Protein 3JUU (pdb70)

Radius of gyration: 25.7 Å; Cα contacts (8 Å, |Δi|>4): 1499; chains: 2; bounding box: 57×82×49 Å

Organism: Zobellia galactanivorans (strain DSM 12802 / CCUG 47099 / CIP 106680 / NCIMB 13871 / Dsij) (NCBI:txid63186)

Structure (mmCIF, N/CA/C/O backbone):
data_3JUU
#
_entry.id   3JUU
#
_cell.length_a   86.131
_cell.length_b   120.892
_cell.length_c   67.919
_cell.angle_alpha   90.00
_cell.angle_beta   101.50
_cell.angle_gamma   90.00
#
_symmetry.space_group_name_H-M   'C 1 2 1'
#
loop_
_entity.id
_entity.type
_entity.pdbx_description
1 polymer 'porphyranase B'
2 non-polymer '2-(N-MORPHOLINO)-ETHANESULFONIC ACID'
3 non-polymer 'SULFATE ION'
4 non-polymer GLYCEROL
5 water water
#
loop_
_atom_site.group_PDB
_atom_site.id
_atom_site.type_symbol
_atom_site.label_atom_id
_atom_site.label_alt_id
_atom_site.label_comp_id
_atom_site.label_asym_id
_atom_site.label_entity_id
_atom_site.label_seq_id
_atom_site.pdbx_PDB_ins_code
_atom_site.Cartn_x
_atom_site.Cartn_y
_atom_site.Cartn_z
_atom_site.occupancy
_atom_site.B_iso_or_equiv
_atom_site.auth_seq_id
_atom_site.auth_comp_id
_atom_site.auth_asym_id
_atom_site.auth_atom_id
_atom_site.pdbx_PDB_model_num
ATOM 1 N N . GLU A 1 10 ? 6.431 -5.977 1.950 1.00 36.27 23 GLU A N 1
ATOM 2 C CA . GLU A 1 10 ? 5.131 -6.296 2.601 1.00 35.17 23 GLU A CA 1
ATOM 3 C C . GLU A 1 10 ? 5.231 -7.298 3.779 1.00 32.55 23 GLU A C 1
ATOM 4 O O . GLU A 1 10 ? 4.219 -7.592 4.447 1.00 31.66 23 GLU A O 1
ATOM 10 N N . ALA A 1 11 ? 6.447 -7.804 4.065 1.00 27.55 24 ALA A N 1
ATOM 11 C CA . ALA A 1 11 ? 6.651 -8.687 5.247 1.00 23.25 24 ALA A CA 1
ATOM 12 C C . ALA A 1 11 ? 8.119 -8.510 5.695 1.00 18.76 24 ALA A C 1
ATOM 13 O O . ALA A 1 11 ? 8.901 -8.008 4.885 1.00 19.30 24 ALA A O 1
ATOM 15 N N . PRO A 1 12 ? 8.493 -8.949 6.936 1.00 18.50 25 PRO A N 1
ATOM 16 C CA . PRO A 1 12 ? 9.909 -8.902 7.297 1.00 15.44 25 PRO A CA 1
ATOM 17 C C . PRO A 1 12 ? 10.770 -9.741 6.407 1.00 14.85 25 PRO A C 1
ATOM 18 O O . PRO A 1 12 ? 10.281 -10.642 5.662 1.00 13.85 25 PRO A O 1
ATOM 22 N N . HIS A 1 13 ? 12.074 -9.468 6.416 1.00 12.88 26 HIS A N 1
ATOM 23 C CA A HIS A 1 13 ? 12.991 -10.274 5.613 0.50 12.49 26 HIS A CA 1
ATOM 24 C CA B HIS A 1 13 ? 13.015 -10.267 5.611 0.50 13.30 26 HIS A CA 1
ATOM 25 C C . HIS A 1 13 ? 13.281 -11.604 6.290 1.00 13.66 26 HIS A C 1
ATOM 26 O O . HIS A 1 13 ? 14.008 -11.654 7.309 1.00 12.80 26 HIS A O 1
ATOM 39 N N . PHE A 1 14 ? 12.699 -12.699 5.748 1.00 12.56 27 PHE A N 1
ATOM 40 C CA . PHE A 1 14 ? 13.027 -14.003 6.290 1.00 12.89 27 PHE A CA 1
ATOM 41 C C . PHE A 1 14 ? 13.321 -14.866 5.097 1.00 14.73 27 PHE A C 1
ATOM 42 O O . PHE A 1 14 ? 12.522 -14.826 4.124 1.00 15.96 27 PHE A O 1
ATOM 50 N N . LYS A 1 15 ? 14.395 -15.663 5.144 1.00 14.80 28 LYS A N 1
ATOM 51 C CA . LYS A 1 15 ? 14.687 -16.650 4.092 1.00 16.04 28 LYS A CA 1
ATOM 52 C C . LYS A 1 15 ? 13.618 -17.774 4.186 1.00 16.81 28 LYS A C 1
ATOM 53 O O . LYS A 1 15 ? 12.838 -17.830 5.151 1.00 15.27 28 LYS A O 1
ATOM 59 N N . PRO A 1 16 ? 13.579 -18.655 3.177 1.00 18.14 29 PRO A N 1
ATOM 60 C CA . PRO A 1 16 ? 12.543 -19.686 3.224 1.00 19.38 29 PRO A CA 1
ATOM 61 C C . PRO A 1 16 ? 12.770 -20.606 4.418 1.00 19.00 29 PRO A C 1
ATOM 62 O O . PRO A 1 16 ? 13.920 -21.006 4.705 1.00 18.93 29 PRO A O 1
ATOM 66 N N . GLY A 1 17 ? 11.706 -20.895 5.151 1.00 17.79 30 GLY A N 1
ATOM 67 C CA . GLY A 1 17 ? 11.895 -21.732 6.277 1.00 18.57 30 GLY A CA 1
ATOM 68 C C . GLY A 1 17 ? 12.343 -21.065 7.557 1.00 18.07 30 GLY A C 1
ATOM 69 O O . GLY A 1 17 ? 12.769 -21.784 8.454 1.00 20.97 30 GLY A O 1
ATOM 70 N N . GLU A 1 18 ? 12.329 -19.728 7.638 1.00 15.54 31 GLU A N 1
ATOM 71 C CA . GLU A 1 18 ? 12.798 -19.002 8.836 1.00 14.28 31 GLU A CA 1
ATOM 72 C C . GLU A 1 18 ? 11.800 -18.079 9.463 1.00 16.30 31 GLU A C 1
ATOM 73 O O . GLU A 1 18 ? 12.076 -17.518 10.538 1.00 16.21 31 GLU A O 1
ATOM 79 N N . ASP A 1 19 ? 10.644 -17.861 8.814 1.00 14.41 32 ASP A N 1
ATOM 80 C CA . ASP A 1 19 ? 9.626 -17.027 9.373 1.00 15.62 32 ASP A CA 1
ATOM 81 C C . ASP A 1 19 ? 9.034 -17.719 10.618 1.00 17.64 32 ASP A C 1
ATOM 82 O O . ASP A 1 19 ? 8.524 -18.827 10.498 1.00 18.97 32 ASP A O 1
ATOM 87 N N . PRO A 1 20 ? 9.126 -17.072 11.803 1.00 19.11 33 PRO A N 1
ATOM 88 C CA . PRO A 1 20 ? 8.753 -17.750 13.029 1.00 21.28 33 PRO A CA 1
ATOM 89 C C . PRO A 1 20 ? 7.282 -17.618 13.326 1.00 22.04 33 PRO A C 1
ATOM 90 O O . PRO A 1 20 ? 6.835 -18.145 14.357 1.00 22.48 33 PRO A O 1
ATOM 94 N N . ARG A 1 21 ? 6.513 -16.957 12.461 1.00 22.47 34 ARG A N 1
ATOM 95 C CA . ARG A 1 21 ? 5.113 -16.815 12.741 1.00 24.96 34 ARG A CA 1
ATOM 96 C C . ARG A 1 21 ? 4.428 -18.184 12.583 1.00 26.62 34 ARG A C 1
ATOM 97 O O . ARG A 1 21 ? 4.993 -19.097 11.942 1.00 25.43 34 ARG A O 1
ATOM 105 N N . GLN A 1 22 ? 3.255 -18.313 13.223 1.00 28.05 35 GLN A N 1
ATOM 106 C CA . GLN A 1 22 ? 2.371 -19.476 13.105 1.00 28.41 35 GLN A CA 1
ATOM 107 C C . GLN A 1 22 ? 1.417 -19.202 11.989 1.00 29.90 35 GLN A C 1
ATOM 108 O O . GLN A 1 22 ? 1.074 -18.021 11.710 1.00 28.94 35 GLN A O 1
ATOM 114 N N . PRO A 1 23 ? 0.976 -20.273 11.300 1.00 31.58 36 PRO A N 1
ATOM 115 C CA . PRO A 1 23 ? 0.193 -20.045 10.083 1.00 32.64 36 PRO A CA 1
ATOM 116 C C . PRO A 1 23 ? -1.062 -19.135 10.199 1.00 33.60 36 PRO A C 1
ATOM 117 O O . PRO A 1 23 ? -1.437 -18.510 9.180 1.00 35.39 36 PRO A O 1
ATOM 121 N N . HIS A 1 24 ? -1.702 -19.017 11.357 1.00 33.36 37 HIS A N 1
ATOM 122 C CA . HIS A 1 24 ? -2.872 -18.054 11.383 1.00 34.80 37 HIS A CA 1
ATOM 123 C C . HIS A 1 24 ? -2.543 -16.641 11.888 1.00 33.06 37 HIS A C 1
ATOM 124 O O . HIS A 1 24 ? -3.441 -15.892 12.376 1.00 33.05 37 HIS A O 1
ATOM 131 N N . GLN A 1 25 ? -1.259 -16.292 11.777 1.00 30.23 38 GLN A N 1
ATOM 132 C CA . GLN A 1 25 ? -0.777 -14.965 12.204 1.00 28.37 38 GLN A CA 1
ATOM 133 C C . GLN A 1 25 ? -0.256 -14.230 11.015 1.00 27.04 38 GLN A C 1
ATOM 134 O O . GLN A 1 25 ? 0.104 -14.838 9.991 1.00 24.91 38 GLN A O 1
ATOM 140 N N . GLU A 1 26 ? -0.197 -12.902 11.140 1.00 25.72 39 GLU A N 1
ATOM 141 C CA . GLU A 1 26 ? 0.449 -12.133 10.100 1.00 25.33 39 GLU A CA 1
ATOM 142 C C . GLU A 1 26 ? 1.289 -10.996 10.699 1.00 21.22 39 GLU A C 1
ATOM 143 O O . GLU A 1 26 ? 1.075 -10.609 11.817 1.00 18.92 39 GLU A O 1
ATOM 149 N N . TRP A 1 27 ? 2.256 -10.520 9.937 1.00 19.28 40 TRP A N 1
ATOM 150 C CA . TRP A 1 27 ? 3.107 -9.406 10.399 1.00 17.84 40 TRP A CA 1
ATOM 151 C C . TRP A 1 27 ? 2.503 -8.107 9.880 1.00 18.55 40 TRP A C 1
ATOM 152 O O . TRP A 1 27 ? 2.229 -8.020 8.684 1.00 18.36 40 TRP A O 1
ATOM 163 N N . LYS A 1 28 ? 2.338 -7.114 10.751 1.00 17.19 41 LYS A N 1
ATOM 164 C CA . LYS A 1 28 ? 1.761 -5.827 10.394 1.00 19.83 41 LYS A CA 1
ATOM 165 C C . LYS A 1 28 ? 2.776 -4.688 10.666 1.00 17.83 41 LYS A C 1
ATOM 166 O O . LYS A 1 28 ? 3.227 -4.525 11.819 1.00 17.43 41 LYS A O 1
ATOM 172 N N . LEU A 1 29 ? 3.059 -3.910 9.628 1.00 17.53 42 LEU A N 1
ATOM 173 C CA . LEU A 1 29 ? 3.987 -2.757 9.758 1.00 17.09 42 LEU A CA 1
ATOM 174 C C . LEU A 1 29 ? 3.552 -1.782 10.784 1.00 18.14 42 LEU A C 1
ATOM 175 O O . LEU A 1 29 ? 2.355 -1.375 10.829 1.00 18.69 42 LEU A O 1
ATOM 180 N N . ILE A 1 30 ? 4.474 -1.434 11.689 1.00 16.18 43 ILE A N 1
ATOM 181 C CA . ILE A 1 30 ? 4.221 -0.368 12.654 1.00 16.33 43 ILE A CA 1
ATOM 182 C C . ILE A 1 30 ? 4.725 0.927 11.942 1.00 16.48 43 ILE A C 1
ATOM 183 O O . ILE A 1 30 ? 5.942 1.207 11.873 1.00 14.86 43 ILE A O 1
ATOM 188 N N . GLU A 1 31 ? 3.780 1.697 11.414 1.00 16.28 44 GLU A N 1
ATOM 189 C CA . GLU A 1 31 ? 4.105 2.812 10.515 1.00 17.27 44 GLU A CA 1
ATOM 190 C C . GLU A 1 31 ? 4.965 3.849 11.210 1.00 14.70 44 GLU A C 1
ATOM 191 O O . GLU A 1 31 ? 5.947 4.317 10.645 1.00 16.03 44 GLU A O 1
ATOM 197 N N . ASN A 1 32 ? 4.629 4.217 12.428 1.00 15.20 45 ASN A N 1
ATOM 198 C CA . ASN A 1 32 ? 5.387 5.284 13.088 1.00 17.16 45 ASN A CA 1
ATOM 199 C C . ASN A 1 32 ? 6.796 4.907 13.638 1.00 16.66 45 ASN A C 1
ATOM 200 O O . ASN A 1 32 ? 7.484 5.717 14.289 1.00 17.90 45 ASN A O 1
ATOM 205 N N . MET A 1 33 ? 7.188 3.631 13.413 1.00 17.27 46 MET A N 1
ATOM 206 C CA . MET A 1 33 ? 8.553 3.150 13.750 1.00 14.51 46 MET A CA 1
ATOM 207 C C . MET A 1 33 ? 9.222 2.532 12.546 1.00 13.38 46 MET A C 1
ATOM 208 O O . MET A 1 33 ? 10.206 1.756 12.682 1.00 13.18 46 MET A O 1
ATOM 213 N N . SER A 1 34 ? 8.751 2.888 11.350 1.00 11.96 47 SER A N 1
ATOM 214 C CA . SER A 1 34 ? 9.291 2.322 10.152 1.00 12.54 47 SER A CA 1
ATOM 215 C C . SER A 1 34 ? 9.555 3.447 9.128 1.00 13.92 47 SER A C 1
ATOM 216 O O . SER A 1 34 ? 8.829 4.416 9.114 1.00 14.77 47 SER A O 1
ATOM 219 N N . ASP A 1 35 ? 10.574 3.301 8.315 1.00 12.38 48 ASP A N 1
ATOM 220 C CA . ASP A 1 35 ? 10.928 4.361 7.336 1.00 15.24 48 ASP A CA 1
ATOM 221 C C . ASP A 1 35 ? 11.802 3.756 6.267 1.00 14.52 48 ASP A C 1
ATOM 222 O O . ASP A 1 35 ? 12.765 3.003 6.557 1.00 15.38 48 ASP A O 1
ATOM 227 N N . GLU A 1 36 ? 11.454 4.050 4.999 1.00 13.9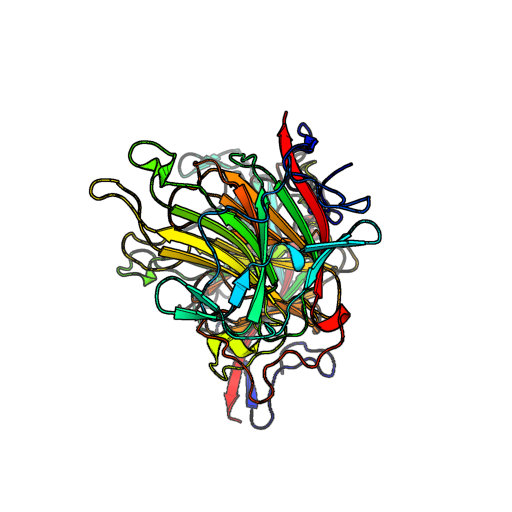1 49 GLU A N 1
ATOM 228 C CA . GLU A 1 36 ? 12.272 3.648 3.846 1.00 13.17 49 GLU A CA 1
ATOM 229 C C . GLU A 1 36 ? 13.281 4.765 3.538 1.00 14.45 49 GLU A C 1
ATOM 230 O O . GLU A 1 36 ? 14.213 4.531 2.778 1.00 14.73 49 GLU A O 1
ATOM 236 N N . PHE A 1 37 ? 13.111 5.921 4.175 1.00 14.63 50 PHE A N 1
ATOM 237 C CA . PHE A 1 37 ? 14.107 7.045 4.044 1.00 16.33 50 PHE A CA 1
ATOM 238 C C . PHE A 1 37 ? 14.196 7.577 2.615 1.00 17.46 50 PHE A C 1
ATOM 239 O O . PHE A 1 37 ? 15.300 7.931 2.145 1.00 14.77 50 PHE A O 1
ATOM 247 N N . GLU A 1 38 ? 13.012 7.693 1.991 1.00 18.61 51 GLU A N 1
ATOM 248 C CA . GLU A 1 38 ? 12.906 8.269 0.634 1.00 22.34 51 GLU A CA 1
ATOM 249 C C . GLU A 1 38 ? 12.873 9.772 0.837 1.00 22.72 51 GLU A C 1
ATOM 250 O O . GLU A 1 38 ? 12.500 10.239 1.907 1.00 24.29 51 GLU A O 1
ATOM 256 N N . GLY A 1 39 ? 13.241 10.538 -0.170 1.00 23.78 52 GLY A N 1
ATOM 257 C CA . GLY A 1 39 ? 13.161 11.987 -0.003 1.00 24.09 52 GLY A CA 1
ATOM 258 C C . GLY A 1 39 ? 14.515 12.623 0.287 1.00 24.25 52 GLY A C 1
ATOM 259 O O . GLY A 1 39 ? 15.586 11.972 0.136 1.00 22.61 52 GLY A O 1
ATOM 260 N N . LYS A 1 40 ? 14.463 13.897 0.665 1.00 22.91 53 LYS A N 1
ATOM 261 C CA . LYS A 1 40 ? 15.694 14.687 0.818 1.00 23.90 53 LYS A CA 1
ATOM 262 C C . LYS A 1 40 ? 16.041 14.979 2.243 1.00 22.66 53 LYS A C 1
ATOM 263 O O . LYS A 1 40 ? 17.186 15.331 2.523 1.00 24.04 53 LYS A O 1
ATOM 269 N N . LYS A 1 41 ? 15.086 14.901 3.154 1.00 21.31 54 LYS A N 1
ATOM 270 C CA . LYS A 1 41 ? 15.321 15.298 4.565 1.00 20.92 54 LYS A CA 1
ATOM 271 C C . LYS A 1 41 ? 14.649 14.281 5.514 1.00 19.18 54 LYS A C 1
ATOM 272 O O . LYS A 1 41 ? 13.503 13.890 5.307 1.00 17.38 54 LYS A O 1
ATOM 278 N N . ILE A 1 42 ? 15.373 13.864 6.546 1.00 17.35 55 ILE A N 1
ATOM 279 C CA . ILE A 1 42 ? 14.805 12.906 7.488 1.00 16.63 55 ILE A CA 1
ATOM 280 C C . ILE A 1 42 ? 13.550 13.489 8.118 1.00 16.79 55 ILE A C 1
ATOM 281 O O . ILE A 1 42 ? 13.468 14.685 8.416 1.00 16.90 55 ILE A O 1
ATOM 286 N N . ASP A 1 43 ? 12.567 12.630 8.355 1.00 17.01 56 ASP A N 1
ATOM 287 C CA . ASP A 1 43 ? 11.307 13.048 8.951 1.00 17.30 56 ASP A CA 1
ATOM 288 C C . ASP A 1 43 ? 11.482 13.227 10.442 1.00 18.15 56 ASP A C 1
ATOM 289 O O . ASP A 1 43 ? 11.593 12.241 11.189 1.00 17.01 56 ASP A O 1
ATOM 294 N N . GLU A 1 44 ? 11.524 14.491 10.894 1.00 15.82 57 GLU A N 1
ATOM 295 C CA . GLU A 1 44 ? 11.748 14.765 12.293 1.00 17.00 57 GLU A CA 1
ATOM 296 C C . GLU A 1 44 ? 10.501 14.722 13.133 1.00 17.16 57 GLU A C 1
ATOM 297 O O . GLU A 1 44 ? 10.583 14.940 14.324 1.00 18.23 57 GLU A O 1
ATOM 303 N N . LYS A 1 45 ? 9.345 14.414 12.527 1.00 17.36 58 LYS A N 1
ATOM 304 C CA . LYS A 1 45 ? 8.201 14.093 13.387 1.00 19.72 58 LYS A CA 1
ATOM 305 C C . LYS A 1 45 ? 8.309 12.598 13.807 1.00 18.45 58 LYS A C 1
ATOM 306 O O . LYS A 1 45 ? 7.716 12.206 14.770 1.00 18.81 58 LYS A O 1
ATOM 312 N N . LYS A 1 46 ? 9.060 11.800 13.048 1.00 17.63 59 LYS A N 1
ATOM 313 C CA . LYS A 1 46 ? 9.175 10.354 13.355 1.00 15.65 59 LYS A CA 1
ATOM 314 C C . LYS A 1 46 ? 10.456 10.102 14.147 1.00 15.26 59 LYS A C 1
ATOM 315 O O . LYS A 1 46 ? 10.508 9.232 15.065 1.00 14.95 59 LYS A O 1
ATOM 321 N N . TRP A 1 47 ? 11.500 10.857 13.800 1.00 13.13 60 TRP A N 1
ATOM 322 C CA . TRP A 1 47 ? 12.845 10.623 14.315 1.00 13.86 60 TRP A CA 1
ATOM 323 C C . TRP A 1 47 ? 13.380 11.843 15.022 1.00 14.29 60 TRP A C 1
ATOM 324 O O . TRP A 1 47 ? 13.114 12.998 14.552 1.00 14.90 60 TRP A O 1
ATOM 335 N N . GLN A 1 48 ? 14.166 11.607 16.075 1.00 12.15 61 GLN A N 1
ATOM 336 C CA . GLN A 1 48 ? 14.831 12.692 16.857 1.00 12.45 61 GLN A CA 1
ATOM 337 C C . GLN A 1 48 ? 16.288 12.593 16.506 1.00 13.23 61 GLN A C 1
ATOM 338 O O . GLN A 1 48 ? 16.934 11.553 16.715 1.00 10.83 61 GLN A O 1
ATOM 344 N N . ILE A 1 49 ? 16.844 13.694 16.000 1.00 13.37 62 ILE A N 1
ATOM 345 C CA . ILE A 1 49 ? 18.294 13.717 15.697 1.00 12.70 62 ILE A CA 1
ATOM 346 C C . ILE A 1 49 ? 19.049 14.821 16.478 1.00 14.48 62 ILE A C 1
ATOM 347 O O . ILE A 1 49 ? 20.274 14.913 16.336 1.00 14.80 62 ILE A O 1
ATOM 352 N N . SER A 1 50 ? 18.319 15.642 17.253 1.00 14.59 63 SER A N 1
ATOM 353 C CA . SER A 1 50 ? 18.923 16.704 18.106 1.00 15.24 63 SER A CA 1
ATOM 354 C C . SER A 1 50 ? 17.947 16.878 19.222 1.00 15.10 63 SER A C 1
ATOM 355 O O . SER A 1 50 ? 16.746 16.534 19.051 1.00 14.79 63 SER A O 1
ATOM 358 N N . GLY A 1 51 ? 18.385 17.466 20.329 1.00 15.23 64 GLY A N 1
ATOM 359 C CA . GLY A 1 51 ? 17.538 17.722 21.506 1.00 15.62 64 GLY A CA 1
ATOM 360 C C . GLY A 1 51 ? 17.406 16.506 22.406 1.00 16.10 64 GLY A C 1
ATOM 361 O O . GLY A 1 51 ? 16.750 16.569 23.457 1.00 16.92 64 GLY A O 1
ATOM 362 N N . GLN A 1 52 ? 17.934 15.350 21.961 1.00 14.10 65 GLN A N 1
ATOM 363 C CA . GLN A 1 52 ? 17.916 14.135 22.809 1.00 15.23 65 GLN A CA 1
ATOM 364 C C . GLN A 1 52 ? 18.750 14.237 24.107 1.00 15.44 65 GLN A C 1
ATOM 365 O O . GLN A 1 52 ? 19.686 15.057 24.190 1.00 16.71 65 GLN A O 1
ATOM 371 N N . GLY A 1 53 ? 18.458 13.371 25.089 1.00 14.97 66 GLY A N 1
ATOM 372 C CA . GLY A 1 53 ? 19.201 13.348 26.403 1.00 15.68 66 GLY A CA 1
ATOM 373 C C . GLY A 1 53 ? 20.704 13.048 26.176 1.00 16.65 66 GLY A C 1
ATOM 374 O O . GLY A 1 53 ? 21.548 13.654 26.812 1.00 18.94 66 GLY A O 1
ATOM 375 N N . TRP A 1 54 ? 21.041 12.121 25.291 1.00 14.26 67 TRP A N 1
ATOM 376 C CA . TRP A 1 54 ? 22.441 11.699 25.173 1.00 13.57 67 TRP A CA 1
ATOM 377 C C . TRP A 1 54 ? 23.152 12.506 24.077 1.00 12.39 67 TRP A C 1
ATOM 378 O O . TRP A 1 54 ? 22.825 12.390 22.899 1.00 12.54 67 TRP A O 1
ATOM 389 N N . ILE A 1 55 ? 24.104 13.348 24.472 1.00 12.71 68 ILE A N 1
ATOM 390 C CA . ILE A 1 55 ? 24.788 14.170 23.462 1.00 12.48 68 ILE A CA 1
ATOM 391 C C . ILE A 1 55 ? 25.936 13.439 22.750 1.00 13.47 68 ILE A C 1
ATOM 392 O O . ILE A 1 55 ? 26.444 13.951 21.750 1.00 11.57 68 ILE A O 1
ATOM 397 N N . GLY A 1 56 ? 26.326 12.258 23.243 1.00 10.59 69 GLY A N 1
ATOM 398 C CA . GLY A 1 56 ? 27.496 11.557 22.745 1.00 11.42 69 GLY A CA 1
ATOM 399 C C . GLY A 1 56 ? 28.464 11.180 23.815 1.00 11.11 69 GLY A C 1
ATOM 400 O O . GLY A 1 56 ? 28.590 11.899 24.854 1.00 10.64 69 GLY A O 1
ATOM 401 N N . ARG A 1 57 ? 29.124 10.039 23.645 1.00 10.45 70 ARG A N 1
ATOM 402 C CA . ARG A 1 57 ? 30.176 9.675 24.583 1.00 11.72 70 ARG A CA 1
ATOM 403 C C . ARG A 1 57 ? 31.437 10.407 24.134 1.00 11.08 70 ARG A C 1
ATOM 404 O O . ARG A 1 57 ? 31.867 10.250 22.976 1.00 10.48 70 ARG A O 1
ATOM 412 N N . ALA A 1 58 ? 32.088 11.135 25.048 1.00 10.68 71 ALA A N 1
ATOM 413 C CA . ALA A 1 58 ? 33.277 11.857 24.541 1.00 10.57 71 ALA A CA 1
ATOM 414 C C . ALA A 1 58 ? 34.325 10.831 24.038 1.00 9.51 71 ALA A C 1
ATOM 415 O O . ALA A 1 58 ? 34.541 9.789 24.634 1.00 9.93 71 ALA A O 1
ATOM 417 N N . PRO A 1 59 ? 35.030 11.128 22.951 1.00 9.73 72 PRO A N 1
ATOM 418 C CA . PRO A 1 59 ? 35.130 12.435 22.284 1.00 9.61 72 PRO A CA 1
ATOM 419 C C . PRO A 1 59 ? 34.240 12.565 21.021 1.00 10.82 72 PRO A C 1
ATOM 420 O O . PRO A 1 59 ? 34.497 13.470 20.215 1.00 9.41 72 PRO A O 1
ATOM 424 N N . GLY A 1 60 ? 33.224 11.701 20.850 1.00 9.81 73 GLY A N 1
ATOM 425 C CA . GLY A 1 60 ? 32.349 11.760 19.638 1.00 9.71 73 GLY A CA 1
ATOM 426 C C . GLY A 1 60 ? 30.988 12.458 19.947 1.00 11.38 73 GLY A C 1
ATOM 427 O O . GLY A 1 60 ? 30.165 11.930 20.766 1.00 11.37 73 GLY A O 1
ATOM 428 N N . LEU A 1 61 ? 30.753 13.612 19.312 1.00 10.69 74 LEU A N 1
ATOM 429 C CA . LEU A 1 61 ? 29.586 14.411 19.617 1.00 10.52 74 LEU A CA 1
ATOM 430 C C . LEU A 1 61 ? 28.579 14.121 18.511 1.00 11.36 74 LEU A C 1
ATOM 431 O O . LEU A 1 61 ? 28.902 14.211 17.295 1.00 10.36 74 LEU A O 1
ATOM 436 N N . PHE A 1 62 ? 27.306 13.833 18.896 1.00 8.63 75 PHE A N 1
ATOM 437 C CA . PHE A 1 62 ? 26.291 13.576 17.872 1.00 10.20 75 PHE A CA 1
ATOM 438 C C . PHE A 1 62 ? 25.836 14.883 17.202 1.00 10.20 75 PHE A C 1
ATOM 439 O O . PHE A 1 62 ? 25.386 15.803 17.916 1.00 12.26 75 PHE A O 1
ATOM 447 N N . LEU A 1 63 ? 26.051 14.982 15.878 1.00 9.82 76 LEU A N 1
ATOM 448 C CA . LEU A 1 63 ? 25.641 16.197 15.164 1.00 11.40 76 LEU A CA 1
ATOM 449 C C . LEU A 1 63 ? 24.413 15.932 14.347 1.00 10.72 76 LEU A C 1
ATOM 450 O O . LEU A 1 63 ? 24.406 15.008 13.553 1.00 10.78 76 LEU A O 1
ATOM 455 N N . ALA A 1 64 ? 23.437 16.826 14.418 1.00 11.17 77 ALA A N 1
ATOM 456 C CA . ALA A 1 64 ? 22.284 16.724 13.515 1.00 12.42 77 ALA A CA 1
ATOM 457 C C . ALA A 1 64 ? 22.728 16.857 12.055 1.00 13.15 77 ALA A C 1
ATOM 458 O O . ALA A 1 64 ? 22.163 16.197 11.149 1.00 13.14 77 ALA A O 1
ATOM 460 N N . GLU A 1 65 ? 23.770 17.697 11.812 1.00 12.33 78 GLU A N 1
ATOM 461 C CA . GLU A 1 65 ? 24.277 17.924 10.435 1.00 15.21 78 GLU A CA 1
ATOM 462 C C . GLU A 1 65 ? 24.899 16.680 9.833 1.00 14.47 78 GLU A C 1
ATOM 463 O O . GLU A 1 65 ? 25.165 16.635 8.626 1.00 12.89 78 GLU A O 1
ATOM 469 N N . ASN A 1 66 ? 25.291 15.711 10.671 1.00 12.57 79 ASN A N 1
ATOM 470 C CA . ASN A 1 66 ? 25.833 14.454 10.111 1.00 11.08 79 ASN A CA 1
ATOM 471 C C . ASN A 1 66 ? 24.811 13.402 9.711 1.00 10.97 79 ASN A C 1
ATOM 472 O O . ASN A 1 66 ? 25.222 12.300 9.241 1.00 12.08 79 ASN A O 1
ATOM 477 N N . ILE A 1 67 ? 23.530 13.748 9.824 1.00 11.60 80 ILE A N 1
ATOM 478 C CA . ILE A 1 67 ? 22.406 12.911 9.364 1.00 12.84 80 ILE A CA 1
ATOM 479 C C . ILE A 1 67 ? 21.983 13.432 7.947 1.00 13.66 80 ILE A C 1
ATOM 480 O O . ILE A 1 67 ? 21.750 14.657 7.774 1.00 15.04 80 ILE A O 1
ATOM 485 N N . SER A 1 68 ? 21.927 12.574 6.947 1.00 11.67 81 SER A N 1
ATOM 486 C CA . SER A 1 68 ? 21.413 12.991 5.625 1.00 13.53 81 SER A CA 1
ATOM 487 C C . SER A 1 68 ? 20.611 11.817 5.051 1.00 14.67 81 SER A C 1
ATOM 488 O O . SER A 1 68 ? 20.763 10.631 5.517 1.00 12.42 81 SER A O 1
ATOM 491 N N . LEU A 1 69 ? 19.812 12.128 4.017 1.00 13.59 82 LEU A N 1
ATOM 492 C CA . LEU A 1 69 ? 19.148 11.097 3.213 1.00 14.63 82 LEU A CA 1
ATOM 493 C C . LEU A 1 69 ? 19.652 11.190 1.805 1.00 16.31 82 LEU A C 1
ATOM 494 O O . LEU A 1 69 ? 19.915 12.300 1.319 1.00 14.89 82 LEU A O 1
ATOM 499 N N . ASN A 1 70 ? 19.830 10.048 1.159 1.00 14.25 83 ASN A N 1
ATOM 500 C CA . ASN A 1 70 ? 20.100 10.069 -0.250 1.00 15.45 83 ASN A CA 1
ATOM 501 C C . ASN A 1 70 ? 19.676 8.734 -0.819 1.00 16.55 83 ASN A C 1
ATOM 502 O O . ASN A 1 70 ? 19.884 7.710 -0.184 1.00 15.35 83 ASN A O 1
ATOM 507 N N . ASN A 1 71 ? 19.082 8.746 -2.006 1.00 16.57 84 ASN A N 1
ATOM 508 C CA . ASN A 1 71 ? 18.725 7.505 -2.697 1.00 18.12 84 ASN A CA 1
ATOM 509 C C . ASN A 1 71 ? 17.950 6.467 -1.870 1.00 17.84 84 ASN A C 1
ATOM 510 O O . ASN A 1 71 ? 18.204 5.269 -1.998 1.00 18.85 84 ASN A O 1
ATOM 515 N N . GLY A 1 72 ? 16.971 6.940 -1.118 1.00 16.46 85 GLY A N 1
ATOM 516 C CA . GLY A 1 72 ? 16.135 6.031 -0.298 1.00 16.39 85 GLY A CA 1
ATOM 517 C C . GLY A 1 72 ? 16.972 5.363 0.824 1.00 15.25 85 GLY A C 1
ATOM 518 O O . GLY A 1 72 ? 16.750 4.210 1.149 1.00 15.55 85 GLY A O 1
ATOM 519 N N . SER A 1 73 ? 17.944 6.078 1.368 1.00 13.61 86 SER A N 1
ATOM 520 C CA . SER A 1 73 ? 18.697 5.528 2.515 1.00 12.86 86 SER A CA 1
ATOM 521 C C . SER A 1 73 ? 18.989 6.639 3.522 1.00 13.34 86 SER A C 1
ATOM 522 O O . SER A 1 73 ? 19.072 7.880 3.167 1.00 12.61 86 SER A O 1
ATOM 525 N N . LEU A 1 74 ? 19.155 6.229 4.777 1.00 11.30 87 LEU A N 1
ATOM 526 C CA . LEU A 1 74 ? 19.625 7.116 5.837 1.00 11.20 87 LEU A CA 1
ATOM 527 C C . LEU A 1 74 ? 21.148 7.033 5.897 1.00 10.94 87 LEU A C 1
ATOM 528 O O . LEU A 1 74 ? 21.683 5.901 5.828 1.00 12.76 87 LEU A O 1
ATOM 533 N N . GLN A 1 75 ? 21.851 8.173 6.035 1.00 10.18 88 GLN A N 1
ATOM 534 C CA . GLN A 1 75 ? 23.309 8.204 6.028 1.00 11.30 88 GLN A CA 1
ATOM 535 C C . GLN A 1 75 ? 23.684 8.890 7.324 1.00 11.87 88 GLN A C 1
ATOM 536 O O . GLN A 1 75 ? 23.170 9.994 7.625 1.00 12.56 88 GLN A O 1
ATOM 542 N N . ILE A 1 76 ? 24.511 8.204 8.152 1.00 10.57 89 ILE A N 1
ATOM 543 C CA . ILE A 1 76 ? 25.069 8.842 9.364 1.00 10.67 89 ILE A CA 1
ATOM 544 C C . ILE A 1 76 ? 26.576 8.873 9.137 1.00 11.23 89 ILE A C 1
ATOM 545 O O . ILE A 1 76 ? 27.240 7.834 9.045 1.00 10.37 89 ILE A O 1
ATOM 550 N N . THR A 1 77 ? 27.114 10.090 9.020 1.00 11.45 90 THR A N 1
ATOM 551 C CA . THR A 1 77 ? 28.482 10.223 8.536 1.00 11.19 90 THR A CA 1
ATOM 552 C C . THR A 1 77 ? 29.391 10.678 9.692 1.00 10.58 90 THR A C 1
ATOM 553 O O . THR A 1 77 ? 29.069 11.647 10.385 1.00 14.41 90 THR A O 1
ATOM 557 N N . THR A 1 78 ? 30.537 10.045 9.852 1.00 10.51 91 THR A N 1
ATOM 558 C CA . THR A 1 78 ? 31.510 10.477 10.848 1.00 10.82 91 THR A CA 1
ATOM 559 C C . THR A 1 78 ? 32.386 11.609 10.326 1.00 10.12 91 THR A C 1
ATOM 560 O O . THR A 1 78 ? 32.790 11.595 9.137 1.00 11.35 91 THR A O 1
ATOM 564 N N . THR A 1 79 ? 32.724 12.529 11.223 1.00 9.31 92 THR A N 1
ATOM 565 C CA . THR A 1 79 ? 33.554 13.715 10.836 1.00 10.11 92 THR A CA 1
ATOM 566 C C . THR A 1 79 ? 34.576 14.050 11.895 1.00 10.58 92 THR A C 1
ATOM 567 O O . THR A 1 79 ? 34.520 13.548 13.062 1.00 7.40 92 THR A O 1
ATOM 571 N N . MET A 1 80 ? 35.577 14.824 11.477 1.00 9.85 93 MET A N 1
ATOM 572 C CA . MET A 1 80 ? 36.452 15.472 12.446 1.00 9.76 93 MET A CA 1
ATOM 573 C C . MET A 1 80 ? 35.749 16.826 12.739 1.00 11.45 93 MET A C 1
ATOM 574 O O . MET A 1 80 ? 35.305 17.514 11.824 1.00 12.22 93 MET A O 1
ATOM 579 N N . LEU A 1 81 ? 35.566 17.198 14.000 1.00 8.80 94 LEU A N 1
ATOM 580 C CA . LEU A 1 81 ? 34.984 18.530 14.234 1.00 10.21 94 LEU A CA 1
ATOM 581 C C . LEU A 1 81 ? 36.109 19.558 13.831 1.00 10.71 94 LEU A C 1
ATOM 582 O O . LEU A 1 81 ? 37.282 19.316 14.010 1.00 11.60 94 LEU A O 1
ATOM 587 N N . PRO A 1 82 ? 35.701 20.707 13.350 1.00 13.07 95 PRO A N 1
ATOM 588 C CA . PRO A 1 82 ? 36.689 21.650 12.840 1.00 14.48 95 PRO A CA 1
ATOM 589 C C . PRO A 1 82 ? 37.456 22.302 13.994 1.00 14.09 95 PRO A C 1
ATOM 590 O O . PRO A 1 82 ? 38.634 22.684 13.828 1.00 14.72 95 PRO A O 1
ATOM 594 N N . GLU A 1 83 ? 36.858 22.323 15.175 1.00 13.72 96 GLU A N 1
ATOM 595 C CA . GLU A 1 83 ? 37.583 22.687 16.392 1.00 15.15 96 GLU A CA 1
ATOM 596 C C . GLU A 1 83 ? 36.958 21.881 17.549 1.00 15.27 96 GLU A C 1
ATOM 597 O O . GLU A 1 83 ? 35.813 21.500 17.469 1.00 14.44 96 GLU A O 1
ATOM 603 N N . PRO A 1 84 ? 37.703 21.665 18.618 1.00 15.35 97 PRO A N 1
ATOM 604 C CA . PRO A 1 84 ? 37.099 20.915 19.738 1.00 15.97 97 PRO A CA 1
ATOM 605 C C . PRO A 1 84 ? 35.910 21.631 20.389 1.00 17.74 97 PRO A C 1
ATOM 606 O O . PRO A 1 84 ? 35.826 22.892 20.389 1.00 15.86 97 PRO A O 1
ATOM 610 N N . ILE A 1 85 ? 35.001 20.843 20.968 1.00 14.82 98 ILE A N 1
ATOM 611 C CA . ILE A 1 85 ? 33.817 21.364 21.624 1.00 15.50 98 ILE A CA 1
ATOM 612 C C . ILE A 1 85 ? 33.847 20.778 23.031 1.00 15.79 98 ILE A C 1
ATOM 613 O O . ILE A 1 85 ? 34.016 19.569 23.205 1.00 13.62 98 ILE A O 1
ATOM 618 N N . VAL A 1 86 ? 33.749 21.635 24.052 1.00 15.08 99 VAL A N 1
ATOM 619 C CA . VAL A 1 86 ? 33.743 21.141 25.409 1.00 15.00 99 VAL A CA 1
ATOM 620 C C . VAL A 1 86 ? 32.316 21.127 25.940 1.00 14.77 99 VAL A C 1
ATOM 621 O O . VAL A 1 86 ? 31.645 22.158 25.909 1.00 13.84 99 VAL A O 1
ATOM 625 N N . LYS A 1 87 ? 31.836 19.961 26.357 1.00 14.34 100 LYS A N 1
ATOM 626 C CA . LYS A 1 87 ? 30.509 19.850 26.923 1.00 14.45 100 LYS A CA 1
ATOM 627 C C . LYS A 1 87 ? 30.596 18.937 28.172 1.00 15.32 100 LYS A C 1
ATOM 628 O O . LYS A 1 87 ? 31.257 17.884 28.110 1.00 14.48 100 LYS A O 1
ATOM 634 N N . ASN A 1 88 ? 29.947 19.319 29.302 1.00 13.94 101 ASN A N 1
ATOM 635 C CA . ASN A 1 88 ? 30.010 18.538 30.524 1.00 16.60 101 ASN A CA 1
ATOM 636 C C . ASN A 1 88 ? 31.434 18.267 30.968 1.00 15.96 101 ASN A C 1
ATOM 637 O O . ASN A 1 88 ? 31.780 17.197 31.448 1.00 17.73 101 ASN A O 1
ATOM 642 N N . ASN A 1 89 ? 32.272 19.280 30.825 1.00 15.15 102 ASN A N 1
ATOM 643 C CA . ASN A 1 89 ? 33.691 19.216 31.181 1.00 17.20 102 ASN A CA 1
ATOM 644 C C . ASN A 1 89 ? 34.491 18.183 30.465 1.00 15.97 102 ASN A C 1
ATOM 645 O O . ASN A 1 89 ? 35.583 17.830 30.937 1.00 16.44 102 ASN A O 1
ATOM 650 N N . LYS A 1 90 ? 33.987 17.728 29.327 1.00 14.46 103 LYS A N 1
ATOM 651 C CA . LYS A 1 90 ? 34.812 16.811 28.504 1.00 14.82 103 LYS A CA 1
ATOM 652 C C . LYS A 1 90 ? 35.042 17.392 27.083 1.00 13.54 103 LYS A C 1
ATOM 653 O O . LYS A 1 90 ? 34.172 18.087 26.513 1.00 12.36 103 LYS A O 1
ATOM 659 N N . THR A 1 91 ? 36.201 17.062 26.506 1.00 13.49 104 THR A N 1
ATOM 660 C CA . THR A 1 91 ? 36.511 17.545 25.155 1.00 11.63 104 THR A CA 1
ATOM 661 C C . THR A 1 91 ? 36.007 16.520 24.090 1.00 11.82 104 THR A C 1
ATOM 662 O O . THR A 1 91 ? 36.345 15.319 24.153 1.00 12.89 104 THR A O 1
ATOM 666 N N . TYR A 1 92 ? 35.262 17.033 23.135 1.00 10.31 105 TYR A N 1
ATOM 667 C CA . TYR A 1 92 ? 34.827 16.305 21.923 1.00 9.95 105 TYR A CA 1
ATOM 668 C C . TYR A 1 92 ? 35.658 16.777 20.719 1.00 10.25 105 TYR A C 1
ATOM 669 O O . TYR A 1 92 ? 35.847 18.021 20.524 1.00 12.50 105 TYR A O 1
ATOM 678 N N . THR A 1 93 ? 36.131 15.821 19.916 1.00 9.11 106 THR A N 1
ATOM 679 C CA . THR A 1 93 ? 36.955 16.163 18.767 1.00 10.68 106 THR A CA 1
ATOM 680 C C . THR A 1 93 ? 36.376 15.619 17.506 1.00 11.26 106 THR A C 1
ATOM 681 O O . THR A 1 93 ? 36.801 16.004 16.422 1.00 10.27 106 THR A O 1
ATOM 685 N N . HIS A 1 94 ? 35.398 14.699 17.631 1.00 9.43 107 HIS A N 1
ATOM 686 C CA . HIS A 1 94 ? 34.838 14.022 16.423 1.00 10.00 107 HIS A CA 1
ATOM 687 C C . HIS A 1 94 ? 33.323 14.173 16.391 1.00 9.68 107 HIS A C 1
ATOM 688 O O . HIS A 1 94 ? 32.664 14.326 17.472 1.00 11.28 107 HIS A O 1
ATOM 695 N N . GLY A 1 95 ? 32.752 14.121 15.173 1.00 9.28 108 GLY A N 1
ATOM 696 C CA . GLY A 1 95 ? 31.278 14.149 15.043 1.00 7.28 108 GLY A CA 1
ATOM 697 C C . GLY A 1 95 ? 30.740 12.781 14.692 1.00 9.84 108 GLY A C 1
ATOM 698 O O . GLY A 1 95 ? 31.257 12.159 13.776 1.00 9.76 108 GLY A O 1
ATOM 699 N N . GLY A 1 96 ? 29.711 12.312 15.420 1.00 8.90 109 GLY A N 1
ATOM 700 C CA . GLY A 1 96 ? 28.947 11.093 15.001 1.00 9.68 109 GLY A CA 1
ATOM 701 C C . GLY A 1 96 ? 27.530 11.538 14.812 1.00 8.92 109 GLY A C 1
ATOM 702 O O . GLY A 1 96 ? 27.275 12.689 14.376 1.00 8.93 109 GLY A O 1
ATOM 703 N N . GLY A 1 97 ? 26.555 10.637 15.057 1.00 9.30 110 GLY A N 1
ATOM 704 C CA . GLY A 1 97 ? 25.187 11.036 14.843 1.00 10.01 110 GLY A CA 1
ATOM 705 C C . GLY A 1 97 ? 24.277 10.092 15.602 1.00 10.82 110 GLY A C 1
ATOM 706 O O . GLY A 1 97 ? 24.660 8.940 15.956 1.00 9.85 110 GLY A O 1
ATOM 707 N N . TYR A 1 98 ? 23.062 10.592 15.829 1.00 11.13 111 TYR A N 1
ATOM 708 C CA . TYR A 1 98 ? 22.091 9.880 16.695 1.00 10.59 111 TYR A CA 1
ATOM 709 C C . TYR A 1 98 ? 20.774 10.020 16.009 1.00 11.07 111 TYR A C 1
ATOM 710 O O . TYR A 1 98 ? 20.409 11.154 15.538 1.00 11.77 111 TYR A O 1
ATOM 719 N N . VAL A 1 99 ? 20.076 8.895 15.862 1.00 10.92 112 VAL A N 1
ATOM 720 C CA . VAL A 1 99 ? 18.714 8.967 15.340 1.00 10.79 112 VAL A CA 1
ATOM 721 C C . VAL A 1 99 ? 17.874 8.067 16.268 1.00 11.59 112 VAL A C 1
ATOM 722 O O . VAL A 1 99 ? 18.179 6.864 16.350 1.00 11.07 112 VAL A O 1
ATOM 726 N N . GLY A 1 100 ? 16.888 8.626 16.975 1.00 9.77 113 GLY A N 1
ATOM 727 C CA . GLY A 1 100 ? 16.030 7.859 17.857 1.00 11.25 113 GLY A CA 1
ATOM 728 C C . GLY A 1 100 ? 14.553 7.980 17.476 1.00 11.66 113 GLY A C 1
ATOM 729 O O . GLY A 1 100 ? 14.078 9.064 17.034 1.00 11.75 113 GLY A O 1
ATOM 730 N N . SER A 1 101 ? 13.822 6.862 17.577 1.00 11.04 114 SER A N 1
ATOM 731 C CA . SER A 1 101 ? 12.343 6.932 17.263 1.00 10.99 114 SER A CA 1
ATOM 732 C C . SER A 1 101 ? 11.619 7.728 18.319 1.00 12.30 114 SER A C 1
ATOM 733 O O . SER A 1 101 ? 11.829 7.528 19.525 1.00 11.72 114 SER A O 1
ATOM 736 N N . ARG A 1 102 ? 10.779 8.680 17.906 1.00 12.30 115 ARG A N 1
ATOM 737 C CA . ARG A 1 102 ? 10.036 9.418 18.929 1.00 13.62 115 ARG A CA 1
ATOM 738 C C . ARG A 1 102 ? 8.838 8.553 19.417 1.00 13.57 115 ARG A C 1
ATOM 739 O O . ARG A 1 102 ? 8.326 8.814 20.500 1.00 15.58 115 ARG A O 1
ATOM 747 N N . ASN A 1 103 ? 8.439 7.550 18.649 1.00 13.23 116 ASN A N 1
ATOM 748 C CA . ASN A 1 103 ? 7.381 6.592 19.076 1.00 13.04 116 ASN A CA 1
ATOM 749 C C . ASN A 1 103 ? 7.984 5.230 19.503 1.00 12.35 116 ASN A C 1
ATOM 750 O O . ASN A 1 103 ? 9.020 4.830 18.975 1.00 13.39 116 ASN A O 1
ATOM 755 N N . GLY A 1 104 ? 7.381 4.612 20.525 1.00 13.28 117 GLY A N 1
ATOM 756 C CA . GLY A 1 104 ? 7.910 3.319 21.056 1.00 13.72 117 GLY A CA 1
ATOM 757 C C . GLY A 1 104 ? 6.867 2.213 20.915 1.00 14.38 117 GLY A C 1
ATOM 758 O O . GLY A 1 104 ? 5.691 2.460 20.507 1.00 13.75 117 GLY A O 1
ATOM 759 N N . MET A 1 105 ? 7.300 1.000 21.240 1.00 14.23 118 MET A N 1
ATOM 760 C CA . MET A 1 105 ? 6.400 -0.153 21.243 1.00 14.65 118 MET A CA 1
ATOM 761 C C . MET A 1 105 ? 6.933 -1.177 22.290 1.00 14.35 118 MET A C 1
ATOM 762 O O . MET A 1 105 ? 8.095 -1.157 22.711 1.00 12.65 118 MET A O 1
ATOM 767 N N . THR A 1 106 ? 6.040 -2.079 22.707 1.00 13.92 119 THR A N 1
ATOM 768 C CA . THR A 1 106 ? 6.453 -3.270 23.499 1.00 13.90 119 THR A CA 1
ATOM 769 C C . THR A 1 106 ? 6.223 -4.506 22.642 1.00 13.66 119 THR A C 1
ATOM 770 O O . THR A 1 106 ? 5.104 -4.728 22.158 1.00 11.03 119 THR A O 1
ATOM 774 N N . TYR A 1 107 ? 7.282 -5.311 22.468 1.00 12.99 120 TYR A N 1
ATOM 775 C CA . TYR A 1 107 ? 7.306 -6.530 21.624 1.00 12.50 120 TYR A CA 1
ATOM 776 C C . TYR A 1 107 ? 7.249 -6.221 20.149 1.00 12.78 120 TYR A C 1
ATOM 777 O O 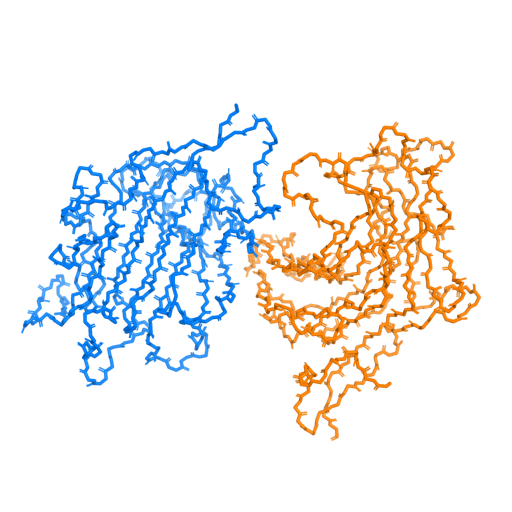. TYR A 1 107 ? 6.948 -5.086 19.761 1.00 16.08 120 TYR A O 1
ATOM 786 N N . GLY A 1 108 ? 7.546 -7.215 19.334 1.00 11.43 121 GLY A N 1
ATOM 787 C CA . GLY A 1 108 ? 7.432 -7.100 17.917 1.00 11.99 121 GLY A CA 1
ATOM 788 C C . GLY A 1 108 ? 8.711 -7.512 17.184 1.00 11.84 121 GLY A C 1
ATOM 789 O O . GLY A 1 108 ? 9.621 -8.076 17.805 1.00 12.45 121 GLY A O 1
ATOM 790 N N . TYR A 1 109 ? 8.777 -7.295 15.862 1.00 11.40 122 TYR A N 1
ATOM 791 C CA . TYR A 1 109 ? 9.932 -7.697 15.078 1.00 10.32 122 TYR A CA 1
ATOM 792 C C . TYR A 1 109 ? 10.557 -6.382 14.527 1.00 11.42 122 TYR A C 1
ATOM 793 O O . TYR A 1 109 ? 9.836 -5.564 13.914 1.00 11.82 122 TYR A O 1
ATOM 802 N N . TYR A 1 110 ? 11.878 -6.217 14.654 1.00 10.43 123 TYR A N 1
ATOM 803 C CA . TYR A 1 110 ? 12.498 -4.933 14.298 1.00 10.00 123 TYR A CA 1
ATOM 804 C C . TYR A 1 110 ? 13.677 -5.250 13.500 1.00 10.71 123 TYR A C 1
ATOM 805 O O . TYR A 1 110 ? 14.567 -6.012 13.972 1.00 10.49 123 TYR A O 1
ATOM 814 N N . GLU A 1 111 ? 13.760 -4.666 12.291 1.00 10.73 124 GLU A N 1
ATOM 815 C CA . GLU A 1 111 ? 14.859 -5.028 11.414 1.00 9.23 124 GLU A CA 1
ATOM 816 C C . GLU A 1 111 ? 15.369 -3.795 10.654 1.00 9.52 124 GLU A C 1
ATOM 817 O O . GLU A 1 111 ? 14.607 -2.868 10.423 1.00 10.22 124 GLU A O 1
ATOM 823 N N . CYS A 1 112 ? 16.652 -3.782 10.258 1.00 10.31 125 CYS A N 1
ATOM 824 C CA . CYS A 1 112 ? 17.138 -2.750 9.352 1.00 10.21 125 CYS A CA 1
ATOM 825 C C . CYS A 1 112 ? 18.111 -3.390 8.366 1.00 9.98 125 CYS A C 1
ATOM 826 O O . CYS A 1 112 ? 18.614 -4.510 8.579 1.00 10.64 125 CYS A O 1
ATOM 829 N N . GLU A 1 113 ? 18.400 -2.700 7.249 1.00 9.12 126 GLU A N 1
ATOM 830 C CA . GLU A 1 113 ? 19.406 -3.130 6.353 1.00 8.59 126 GLU A CA 1
ATOM 831 C C . GLU A 1 113 ? 20.518 -2.088 6.433 1.00 9.86 126 GLU A C 1
ATOM 832 O O . GLU A 1 113 ? 20.281 -0.929 6.058 1.00 10.25 126 GLU A O 1
ATOM 838 N N . MET A 1 114 ? 21.704 -2.503 6.882 1.00 8.59 127 MET A N 1
ATOM 839 C CA . MET A 1 114 ? 22.731 -1.514 7.230 1.00 9.19 127 MET A CA 1
ATOM 840 C C . MET A 1 114 ? 24.072 -1.958 6.660 1.00 8.86 127 MET A C 1
ATOM 841 O O . MET A 1 114 ? 24.427 -3.174 6.695 1.00 11.41 127 MET A O 1
ATOM 846 N N . LYS A 1 115 ? 24.840 -0.978 6.203 1.00 8.12 128 LYS A N 1
ATOM 847 C CA . LYS A 1 115 ? 26.253 -1.207 5.931 1.00 9.28 128 LYS A CA 1
ATOM 848 C C . LYS A 1 115 ? 27.041 -0.324 6.883 1.00 9.01 128 LYS A C 1
ATOM 849 O O . LYS A 1 115 ? 26.753 0.902 7.015 1.00 9.67 128 LYS A O 1
ATOM 855 N N . ALA A 1 116 ? 28.004 -0.907 7.572 1.00 10.63 129 ALA A N 1
ATOM 856 C CA . ALA A 1 116 ? 28.705 -0.138 8.579 1.00 9.05 129 ALA A CA 1
ATOM 857 C C . ALA A 1 116 ? 29.687 0.852 7.927 1.00 9.66 129 ALA A C 1
ATOM 858 O O . ALA A 1 116 ? 30.127 0.654 6.741 1.00 7.94 129 ALA A O 1
ATOM 860 N N . ASN A 1 117 ? 30.023 1.899 8.687 1.00 8.70 130 ASN A N 1
ATOM 861 C CA . ASN A 1 117 ? 31.173 2.750 8.288 1.00 9.90 130 ASN A CA 1
ATOM 862 C C . ASN A 1 117 ? 32.456 1.996 8.505 1.00 10.14 130 ASN A C 1
ATOM 863 O O . ASN A 1 117 ? 32.511 1.115 9.329 1.00 9.05 130 ASN A O 1
ATOM 868 N N . LYS A 1 118 ? 33.506 2.375 7.780 1.00 9.73 131 LYS A N 1
ATOM 869 C CA . LYS A 1 118 ? 34.835 1.761 7.855 1.00 10.51 131 LYS A CA 1
ATOM 870 C C . LYS A 1 118 ? 35.819 2.563 8.765 1.00 13.17 131 LYS A C 1
ATOM 871 O O . LYS A 1 118 ? 37.029 2.697 8.472 1.00 17.55 131 LYS A O 1
ATOM 877 N N . THR A 1 119 ? 35.313 3.098 9.864 1.00 10.14 132 THR A N 1
ATOM 878 C CA . THR A 1 119 ? 36.115 3.913 10.800 1.00 8.87 132 THR A CA 1
ATOM 879 C C . THR A 1 119 ? 36.118 3.296 12.210 1.00 9.54 132 THR A C 1
ATOM 880 O O . THR A 1 119 ? 35.459 2.269 12.482 1.00 9.62 132 THR A O 1
ATOM 884 N N . PHE A 1 120 ? 36.902 3.888 13.081 1.00 8.95 133 PHE A N 1
ATOM 885 C CA . PHE A 1 120 ? 36.931 3.388 14.479 1.00 9.13 133 PHE A CA 1
ATOM 886 C C . PHE A 1 120 ? 35.644 3.648 15.274 1.00 7.98 133 PHE A C 1
ATOM 887 O O . PHE A 1 120 ? 35.527 3.121 16.430 1.00 8.27 133 PHE A O 1
ATOM 895 N N . MET A 1 121 ? 34.715 4.453 14.722 1.00 7.67 134 MET A N 1
ATOM 896 C CA . MET A 1 121 ? 33.421 4.782 15.357 1.00 7.60 134 MET A CA 1
ATOM 897 C C . MET A 1 121 ? 32.375 3.717 14.998 1.00 8.00 134 MET A C 1
ATOM 898 O O . MET A 1 121 ? 32.578 2.934 14.126 1.00 8.31 134 MET A O 1
ATOM 903 N N . SER A 1 122 ? 31.347 3.625 15.828 1.00 8.15 135 SER A N 1
ATOM 904 C CA . SER A 1 122 ? 30.402 2.526 15.746 1.00 8.45 135 SER A CA 1
ATOM 905 C C . SER A 1 122 ? 29.402 2.640 14.593 1.00 7.94 135 SER A C 1
ATOM 906 O O . SER A 1 122 ? 29.236 3.733 13.935 1.00 8.53 135 SER A O 1
ATOM 909 N N . SER A 1 123 ? 28.735 1.516 14.317 1.00 6.86 136 SER A N 1
ATOM 910 C CA . SER A 1 123 ? 27.513 1.504 13.500 1.00 7.09 136 SER A CA 1
ATOM 911 C C . SER A 1 123 ? 26.513 0.582 14.204 1.00 8.88 136 SER A C 1
ATOM 912 O O . SER A 1 123 ? 26.877 -0.560 14.442 1.00 7.31 136 SER A O 1
ATOM 915 N N . THR A 1 124 ? 25.354 1.108 14.645 1.00 8.77 137 THR A N 1
ATOM 916 C CA . THR A 1 124 ? 24.548 0.365 15.600 1.00 9.09 137 THR A CA 1
ATOM 917 C C . THR A 1 124 ? 23.079 0.421 15.260 1.00 8.68 137 THR A C 1
ATOM 918 O O . THR A 1 124 ? 22.587 1.371 14.550 1.00 9.52 137 THR A O 1
ATOM 922 N N . PHE A 1 125 ? 22.354 -0.542 15.809 1.00 8.07 138 PHE A N 1
ATOM 923 C CA . PHE A 1 125 ? 20.899 -0.570 15.640 1.00 8.06 138 PHE A CA 1
ATOM 924 C C . PHE A 1 125 ? 20.378 -1.276 16.910 1.00 8.75 138 PHE A C 1
ATOM 925 O O . PHE A 1 125 ? 20.856 -2.413 17.195 1.00 9.59 138 PHE A O 1
ATOM 933 N N . TRP A 1 126 ? 19.509 -0.606 17.676 1.00 7.61 139 TRP A N 1
ATOM 934 C CA . TRP A 1 126 ? 19.173 -1.085 19.042 1.00 9.01 139 TRP A CA 1
ATOM 935 C C . TRP A 1 126 ? 17.882 -0.479 19.559 1.00 8.89 139 TRP A C 1
ATOM 936 O O . TRP A 1 126 ? 17.315 0.442 18.895 1.00 8.85 139 TRP A O 1
ATOM 947 N N . LEU A 1 127 ? 17.444 -0.976 20.726 1.00 9.28 140 LEU A N 1
ATOM 948 C CA . LEU A 1 127 ? 16.194 -0.523 21.364 1.00 9.28 140 LEU A CA 1
ATOM 949 C C . LEU A 1 127 ? 16.559 -0.216 22.778 1.00 8.15 140 LEU A C 1
ATOM 950 O O . LEU A 1 127 ? 17.375 -0.947 23.378 1.00 8.13 140 LEU A O 1
ATOM 955 N N . ILE A 1 128 ? 15.949 0.805 23.374 1.00 7.26 141 ILE A N 1
ATOM 956 C CA . ILE A 1 128 ? 16.138 1.019 24.812 1.00 8.72 141 ILE A CA 1
ATOM 957 C C . ILE A 1 128 ? 14.821 1.588 25.339 1.00 8.25 141 ILE A C 1
ATOM 958 O O . ILE A 1 128 ? 14.104 2.255 24.618 1.00 10.06 141 ILE A O 1
ATOM 963 N N . ASN A 1 129 ? 14.531 1.378 26.621 1.00 9.76 142 ASN A N 1
ATOM 964 C CA . ASN A 1 129 ? 13.402 2.042 27.225 1.00 11.37 142 ASN A CA 1
ATOM 965 C C . ASN A 1 129 ? 13.864 3.441 27.677 1.00 13.28 142 ASN A C 1
ATOM 966 O O . ASN A 1 129 ? 15.053 3.813 27.518 1.00 13.59 142 ASN A O 1
ATOM 971 N N . GLU A 1 130 ? 12.954 4.184 28.261 1.00 13.51 143 GLU A N 1
ATOM 972 C CA . GLU A 1 130 ? 13.286 5.568 28.691 1.00 14.43 143 GLU A CA 1
ATOM 973 C C . GLU A 1 130 ? 12.812 5.697 30.152 1.00 13.83 143 GLU A C 1
ATOM 974 O O . GLU A 1 130 ? 11.729 6.190 30.430 1.00 14.89 143 GLU A O 1
ATOM 980 N N . GLY A 1 131 ? 13.633 5.201 31.041 1.00 15.37 144 GLY A N 1
ATOM 981 C CA . GLY A 1 131 ? 13.182 4.834 32.390 1.00 15.74 144 GLY A CA 1
ATOM 982 C C . GLY A 1 131 ? 12.720 6.077 33.159 1.00 16.84 144 GLY A C 1
ATOM 983 O O . GLY A 1 131 ? 11.815 6.017 33.997 1.00 15.10 144 GLY A O 1
ATOM 984 N N . LYS A 1 132 ? 13.312 7.243 32.904 1.00 17.08 145 LYS A N 1
ATOM 985 C CA . LYS A 1 132 ? 12.895 8.347 33.799 1.00 17.33 145 LYS A CA 1
ATOM 986 C C . LYS A 1 132 ? 11.439 8.781 33.520 1.00 17.59 145 LYS A C 1
ATOM 987 O O . LYS A 1 132 ? 10.840 9.435 34.388 1.00 15.42 145 LYS A O 1
ATOM 993 N N . ASP A 1 133 ? 10.883 8.468 32.330 1.00 15.89 146 ASP A N 1
ATOM 994 C CA . ASP A 1 133 ? 9.465 8.781 32.042 1.00 17.72 146 ASP A CA 1
ATOM 995 C C . ASP A 1 133 ? 8.501 7.709 32.472 1.00 15.54 146 ASP A C 1
ATOM 996 O O . ASP A 1 133 ? 7.276 7.835 32.311 1.00 16.14 146 ASP A O 1
ATOM 1001 N N . ARG A 1 134 ? 9.053 6.638 33.005 1.00 14.86 147 ARG A N 1
ATOM 1002 C CA . ARG A 1 134 ? 8.270 5.532 33.388 1.00 13.50 147 ARG A CA 1
ATOM 1003 C C . ARG A 1 134 ? 7.992 5.609 34.897 1.00 14.64 147 ARG A C 1
ATOM 1004 O O . ARG A 1 134 ? 8.571 6.492 35.636 1.00 12.88 147 ARG A O 1
ATOM 1012 N N . LEU A 1 135 ? 7.112 4.712 35.375 1.00 14.49 148 LEU A N 1
ATOM 1013 C CA . LEU A 1 135 ? 6.703 4.760 36.782 1.00 15.63 148 LEU A CA 1
ATOM 1014 C C . LEU A 1 135 ? 7.236 3.578 37.601 1.00 17.17 148 LEU A C 1
ATOM 1015 O O . LEU A 1 135 ? 7.405 2.480 37.055 1.00 18.50 148 LEU A O 1
ATOM 1020 N N . GLY A 1 136 ? 7.471 3.775 38.895 1.00 15.01 149 GLY A N 1
ATOM 1021 C CA . GLY A 1 136 ? 7.821 2.651 39.827 1.00 15.94 149 GLY A CA 1
ATOM 1022 C C . GLY A 1 136 ? 9.053 1.894 39.290 1.00 15.67 149 GLY A C 1
ATOM 1023 O O . GLY A 1 136 ? 10.024 2.483 38.805 1.00 13.26 149 GLY A O 1
ATOM 1024 N N . CYS A 1 137 ? 8.975 0.575 39.339 1.00 15.23 150 CYS A N 1
ATOM 1025 C CA . CYS A 1 137 ? 10.123 -0.259 38.895 1.00 16.08 150 CYS A CA 1
ATOM 1026 C C . CYS A 1 137 ? 10.467 -0.152 37.383 1.00 15.05 150 CYS A C 1
ATOM 1027 O O . CYS A 1 137 ? 11.598 -0.504 36.991 1.00 15.24 150 CYS A O 1
ATOM 1030 N N . ASP A 1 138 ? 9.545 0.344 36.571 1.00 13.70 151 ASP A N 1
ATOM 1031 C CA . ASP A 1 138 ? 9.826 0.568 35.133 1.00 14.01 151 ASP A CA 1
ATOM 1032 C C . ASP A 1 138 ? 10.848 1.643 34.848 1.00 13.29 151 ASP A C 1
ATOM 1033 O O . ASP A 1 138 ? 11.248 1.814 33.709 1.00 13.65 151 ASP A O 1
ATOM 1038 N N . LYS A 1 139 ? 11.345 2.335 35.884 1.00 12.43 152 LYS A N 1
ATOM 1039 C CA . LYS A 1 139 ? 12.449 3.289 35.728 1.00 11.77 152 LYS A CA 1
ATOM 1040 C C . LYS A 1 139 ? 13.782 2.566 35.485 1.00 12.04 152 LYS A C 1
ATOM 1041 O O . LYS A 1 139 ? 14.774 3.201 35.134 1.00 13.12 152 LYS A O 1
ATOM 1047 N N . ARG A 1 140 ? 13.848 1.261 35.756 1.00 12.10 153 ARG A N 1
ATOM 1048 C CA . ARG A 1 140 ? 15.055 0.444 35.469 1.00 11.45 153 ARG A CA 1
ATOM 1049 C C . ARG A 1 140 ? 15.241 0.492 33.941 1.00 11.76 153 ARG A C 1
ATOM 1050 O O . ARG A 1 140 ? 14.317 0.790 33.208 1.00 13.55 153 ARG A O 1
ATOM 1058 N N . THR A 1 141 ? 16.474 0.221 33.500 1.00 11.34 154 THR A N 1
ATOM 1059 C CA . THR A 1 141 ? 16.826 0.250 32.085 1.00 11.37 154 THR A CA 1
ATOM 1060 C C . THR A 1 141 ? 16.791 -1.144 31.510 1.00 10.46 154 THR A C 1
ATOM 1061 O O . THR A 1 141 ? 17.320 -2.084 32.132 1.00 10.17 154 THR A O 1
ATOM 1065 N N . THR A 1 142 ? 16.274 -1.251 30.298 1.00 10.88 155 THR A N 1
ATOM 1066 C CA . THR A 1 142 ? 16.329 -2.473 29.540 1.00 9.28 155 THR A CA 1
ATOM 1067 C C . THR A 1 142 ? 16.844 -1.973 28.177 1.00 11.59 155 THR A C 1
ATOM 1068 O O . THR A 1 142 ? 16.333 -1.050 27.600 1.00 11.53 155 THR A O 1
ATOM 1072 N N . GLU A 1 143 ? 17.930 -2.584 27.704 1.00 11.13 156 GLU A N 1
ATOM 1073 C CA . GLU A 1 143 ? 18.511 -2.217 26.398 1.00 10.81 156 GLU A CA 1
ATOM 1074 C C . GLU A 1 143 ? 18.663 -3.490 25.613 1.00 11.00 156 GLU A C 1
ATOM 1075 O O . GLU A 1 143 ? 19.222 -4.460 26.118 1.00 9.46 156 GLU A O 1
ATOM 1081 N N . LEU A 1 144 ? 18.190 -3.459 24.360 1.00 9.45 157 LEU A N 1
ATOM 1082 C CA . LEU A 1 144 ? 18.246 -4.620 23.445 1.00 10.07 157 LEU A CA 1
ATOM 1083 C C . LEU A 1 144 ? 19.082 -4.172 22.200 1.00 9.49 157 LEU A C 1
ATOM 1084 O O . LEU A 1 144 ? 18.629 -3.446 21.340 1.00 7.08 157 LEU A O 1
ATOM 1089 N N . ASP A 1 145 ? 20.337 -4.610 22.156 1.00 9.01 158 ASP A N 1
ATOM 1090 C CA . ASP A 1 145 ? 21.256 -4.290 21.030 1.00 8.40 158 ASP A CA 1
ATOM 1091 C C . ASP A 1 145 ? 21.166 -5.326 19.920 1.00 8.33 158 ASP A C 1
ATOM 1092 O O . ASP A 1 145 ? 21.448 -6.520 20.128 1.00 8.55 158 ASP A O 1
ATOM 1097 N N . ILE A 1 146 ? 20.787 -4.868 18.731 1.00 7.53 159 ILE A N 1
ATOM 1098 C CA . ILE A 1 146 ? 20.527 -5.793 17.673 1.00 8.38 159 ILE A CA 1
ATOM 1099 C C . ILE A 1 146 ? 21.826 -5.980 16.915 1.00 9.14 159 ILE A C 1
ATOM 1100 O O . ILE A 1 146 ? 22.281 -7.124 16.648 1.00 9.10 159 ILE A O 1
ATOM 1105 N N . GLN A 1 147 ? 22.493 -4.848 16.562 1.00 7.32 160 GLN A N 1
ATOM 1106 C CA . GLN A 1 147 ? 23.825 -4.964 16.016 1.00 8.24 160 GLN A CA 1
ATOM 1107 C C . GLN A 1 147 ? 24.677 -3.795 16.534 1.00 8.48 160 GLN A C 1
ATOM 1108 O O . GLN A 1 147 ? 24.231 -2.631 16.540 1.00 9.08 160 GLN A O 1
ATOM 1114 N N . GLU A 1 148 ? 25.888 -4.098 16.969 1.00 9.16 161 GLU A N 1
ATOM 1115 C CA . GLU A 1 148 ? 26.886 -3.042 17.231 1.00 8.23 161 GLU A CA 1
ATOM 1116 C C . GLU A 1 148 ? 28.138 -3.477 16.496 1.00 9.37 161 GLU A C 1
ATOM 1117 O O . GLU A 1 148 ? 28.517 -4.644 16.524 1.00 9.90 161 GLU A O 1
ATOM 1123 N N . SER A 1 149 ? 28.731 -2.542 15.770 1.00 7.19 162 SER A N 1
ATOM 1124 C CA . SER A 1 149 ? 29.902 -2.865 14.939 1.00 8.30 162 SER A CA 1
ATOM 1125 C C . SER A 1 149 ? 30.853 -1.687 15.032 1.00 7.82 162 SER A C 1
ATOM 1126 O O . SER A 1 149 ? 30.429 -0.587 15.420 1.00 8.30 162 SER A O 1
ATOM 1129 N N . VAL A 1 150 ? 32.129 -1.929 14.722 1.00 9.44 163 VAL A N 1
ATOM 1130 C CA . VAL A 1 150 ? 33.020 -0.824 14.279 1.00 9.07 163 VAL A CA 1
ATOM 1131 C C . VAL A 1 150 ? 33.650 -1.245 12.946 1.00 11.74 163 VAL A C 1
ATOM 1132 O O . VAL A 1 150 ? 33.662 -2.464 12.593 1.00 11.35 163 VAL A O 1
ATOM 1136 N N . GLY A 1 151 ? 34.243 -0.280 12.239 1.00 10.65 164 GLY A N 1
ATOM 1137 C CA . GLY A 1 151 ? 34.842 -0.583 10.944 1.00 12.14 164 GLY A CA 1
ATOM 1138 C C . GLY A 1 151 ? 36.361 -0.734 11.050 1.00 16.86 164 GLY A C 1
ATOM 1139 O O . GLY A 1 151 ? 36.962 -1.284 10.125 1.00 21.84 164 GLY A O 1
ATOM 1140 N N . GLN A 1 152 ? 37.006 -0.200 12.104 1.00 13.23 165 GLN A N 1
ATOM 1141 C CA . GLN A 1 152 ? 38.465 -0.204 12.201 1.00 12.22 165 GLN A CA 1
ATOM 1142 C C . GLN A 1 152 ? 38.801 -0.481 13.645 1.00 12.07 165 GLN A C 1
ATOM 1143 O O . GLN A 1 152 ? 38.400 0.275 14.520 1.00 12.21 165 GLN A O 1
ATOM 1149 N N . ILE A 1 153 ? 39.492 -1.583 13.916 1.00 11.57 166 ILE A N 1
ATOM 1150 C CA . ILE A 1 153 ? 39.708 -1.983 15.305 1.00 13.84 166 ILE A CA 1
ATOM 1151 C C . ILE A 1 153 ? 41.062 -1.338 15.741 1.00 13.45 166 ILE A C 1
ATOM 1152 O O . ILE A 1 153 ? 42.101 -1.485 15.046 1.00 12.44 166 ILE A O 1
ATOM 1157 N N . THR A 1 154 ? 41.032 -0.552 16.809 1.00 14.11 167 THR A N 1
ATOM 1158 C CA . THR A 1 154 ? 42.172 0.246 17.250 1.00 15.28 167 THR A CA 1
ATOM 1159 C C . THR A 1 154 ? 42.691 -0.180 18.638 1.00 17.53 167 THR A C 1
ATOM 1160 O O . THR A 1 154 ? 43.584 0.414 19.172 1.00 18.56 167 THR A O 1
ATOM 1164 N N . ASN A 1 155 ? 42.113 -1.222 19.184 1.00 20.55 168 ASN A N 1
ATOM 1165 C CA . ASN A 1 155 ? 42.523 -1.774 20.478 1.00 21.23 168 ASN A CA 1
ATOM 1166 C C . ASN A 1 155 ? 42.957 -3.198 20.128 1.00 23.45 168 ASN A C 1
ATOM 1167 O O . ASN A 1 155 ? 42.249 -3.861 19.402 1.00 22.41 168 ASN A O 1
ATOM 1172 N N . ASP A 1 156 ? 44.097 -3.688 20.618 1.00 25.69 169 ASP A N 1
ATOM 1173 C CA . ASP A 1 156 ? 44.477 -5.099 20.291 1.00 29.55 169 ASP A CA 1
ATOM 1174 C C . ASP A 1 156 ? 43.979 -6.142 21.309 1.00 29.78 169 ASP A C 1
ATOM 1175 O O . ASP A 1 156 ? 44.384 -7.306 21.260 1.00 30.36 169 ASP A O 1
ATOM 1180 N N . ALA A 1 157 ? 43.092 -5.741 22.211 1.00 29.24 170 ALA A N 1
ATOM 1181 C CA . ALA A 1 157 ? 42.443 -6.696 23.139 1.00 29.38 170 ALA A CA 1
ATOM 1182 C C . ALA A 1 157 ? 41.855 -7.906 22.385 1.00 30.91 170 ALA A C 1
ATOM 1183 O O . ALA A 1 157 ? 41.144 -7.739 21.357 1.00 30.00 170 ALA A O 1
ATOM 1185 N N . ASP A 1 158 ? 42.115 -9.109 22.899 1.00 30.96 171 ASP A N 1
ATOM 1186 C CA . ASP A 1 158 ? 41.645 -10.324 22.260 1.00 31.65 171 ASP A CA 1
ATOM 1187 C C . ASP A 1 158 ? 40.105 -10.409 22.141 1.00 30.66 171 ASP A C 1
ATOM 1188 O O . ASP A 1 158 ? 39.604 -10.819 21.101 1.00 30.88 171 ASP A O 1
ATOM 1193 N N . TRP A 1 159 ? 39.366 -10.027 23.184 1.00 30.02 172 TRP A N 1
ATOM 1194 C CA . TRP A 1 159 ? 37.888 -10.079 23.127 1.00 29.73 172 TRP A CA 1
ATOM 1195 C C . TRP A 1 159 ? 37.243 -9.418 21.847 1.00 29.87 172 TRP A C 1
ATOM 1196 O O . TRP A 1 159 ? 36.162 -9.838 21.371 1.00 28.74 172 TRP A O 1
ATOM 1207 N N . MET A 1 160 ? 37.897 -8.402 21.297 1.00 28.94 173 MET A N 1
ATOM 1208 C CA . MET A 1 160 ? 37.305 -7.614 20.201 1.00 29.11 173 MET A CA 1
ATOM 1209 C C . MET A 1 160 ? 37.964 -7.752 18.833 1.00 27.07 173 MET A C 1
ATOM 1210 O O . MET A 1 160 ? 37.573 -7.052 17.909 1.00 23.26 173 MET A O 1
ATOM 1215 N N . LYS A 1 161 ? 38.965 -8.628 18.683 1.00 24.97 174 LYS A N 1
ATOM 1216 C CA . LYS A 1 161 ? 39.708 -8.663 17.420 1.00 24.05 174 LYS A CA 1
ATOM 1217 C C . LYS A 1 161 ? 38.830 -8.937 16.170 1.00 22.35 174 LYS A C 1
ATOM 1218 O O . LYS A 1 161 ? 39.212 -8.592 15.060 1.00 21.33 174 LYS A O 1
ATOM 1224 N N . TYR A 1 162 ? 37.651 -9.553 16.357 1.00 19.75 175 TYR A N 1
ATOM 1225 C CA . TYR A 1 162 ? 36.742 -9.803 15.192 1.00 18.18 175 TYR A CA 1
ATOM 1226 C C . TYR A 1 162 ? 35.501 -8.972 15.208 1.00 15.27 175 TYR A C 1
ATOM 1227 O O . TYR A 1 162 ? 34.541 -9.309 14.482 1.00 14.72 175 TYR A O 1
ATOM 1236 N N . PHE A 1 163 ? 35.501 -7.907 16.013 1.00 14.47 176 PHE A N 1
ATOM 1237 C CA . PHE A 1 163 ? 34.296 -7.104 16.207 1.00 13.15 176 PHE A CA 1
ATOM 1238 C C . PHE A 1 163 ? 33.750 -6.485 14.904 1.00 13.94 176 PHE A C 1
ATOM 1239 O O . PHE A 1 163 ? 32.556 -6.130 14.859 1.00 15.64 176 PHE A O 1
ATOM 1247 N N . ASP A 1 164 ? 34.609 -6.318 13.902 1.00 11.29 177 ASP A N 1
ATOM 1248 C CA . ASP A 1 164 ? 34.242 -5.721 12.626 1.00 10.37 177 ASP A CA 1
ATOM 1249 C C . ASP A 1 164 ? 33.686 -6.725 11.600 1.00 11.12 177 ASP A C 1
ATOM 1250 O O . ASP A 1 164 ? 33.444 -6.355 10.428 1.00 10.04 177 ASP A O 1
ATOM 1255 N N . GLN A 1 165 ? 33.571 -7.998 11.979 1.00 10.55 178 GLN A N 1
ATOM 1256 C CA . GLN A 1 165 ? 33.069 -8.994 11.036 1.00 11.42 178 GLN A CA 1
ATOM 1257 C C . GLN A 1 165 ? 32.030 -9.916 11.670 1.00 11.94 178 GLN A C 1
ATOM 1258 O O . GLN A 1 165 ? 31.856 -10.998 11.192 1.00 11.34 178 GLN A O 1
ATOM 1264 N N . THR A 1 166 ? 31.347 -9.447 12.711 1.00 10.16 179 THR A N 1
ATOM 1265 C CA . THR A 1 166 ? 30.368 -10.248 13.399 1.00 9.94 179 THR A CA 1
ATOM 1266 C C . THR A 1 166 ? 29.058 -9.456 13.590 1.00 10.84 179 THR A C 1
ATOM 1267 O O . THR A 1 166 ? 29.044 -8.215 13.604 1.00 10.38 179 THR A O 1
ATOM 1271 N N . MET A 1 167 ? 27.961 -10.168 13.781 1.00 9.75 180 MET A N 1
ATOM 1272 C CA . MET A 1 167 ? 26.780 -9.548 14.404 1.00 8.79 180 MET A CA 1
ATOM 1273 C C . MET A 1 167 ? 26.926 -9.696 15.916 1.00 9.94 180 MET A C 1
ATOM 1274 O O . MET A 1 167 ? 26.968 -10.802 16.461 1.00 9.20 180 MET A O 1
ATOM 1279 N N . ASN A 1 168 ? 27.023 -8.571 16.603 1.00 8.47 181 ASN A N 1
ATOM 1280 C CA . ASN A 1 168 ? 27.280 -8.508 18.013 1.00 8.17 181 ASN A CA 1
ATOM 1281 C C . ASN A 1 168 ? 25.996 -7.999 18.613 1.00 8.67 181 ASN A C 1
ATOM 1282 O O . ASN A 1 168 ? 25.658 -6.810 18.419 1.00 9.33 181 ASN A O 1
ATOM 1287 N N . SER A 1 169 ? 25.259 -8.892 19.309 1.00 7.87 182 SER A N 1
ATOM 1288 C CA . SER A 1 169 ? 23.937 -8.532 19.858 1.00 7.76 182 SER A CA 1
ATOM 1289 C C . SER A 1 169 ? 24.009 -8.649 21.353 1.00 8.53 182 SER A C 1
ATOM 1290 O O . SER A 1 169 ? 24.974 -9.281 21.916 1.00 11.11 182 SER A O 1
ATOM 1293 N N . ASN A 1 170 ? 23.115 -7.959 22.042 1.00 9.08 183 ASN A N 1
ATOM 1294 C CA . ASN A 1 170 ? 23.208 -7.934 23.510 1.00 10.03 183 ASN A CA 1
ATOM 1295 C C . ASN A 1 170 ? 21.903 -7.598 24.162 1.00 10.00 183 ASN A C 1
ATOM 1296 O O . ASN A 1 170 ? 20.951 -7.105 23.514 1.00 10.08 183 ASN A O 1
ATOM 1301 N N . THR A 1 171 ? 21.794 -7.908 25.459 1.00 8.70 184 THR A N 1
ATOM 1302 C CA . THR A 1 171 ? 20.559 -7.505 26.222 1.00 9.36 184 THR A CA 1
ATOM 1303 C C . THR A 1 171 ? 21.090 -7.068 27.586 1.00 9.25 184 THR A C 1
ATOM 1304 O O . THR A 1 171 ? 21.930 -7.749 28.160 1.00 11.68 184 THR A O 1
ATOM 1308 N N . HIS A 1 172 ? 20.677 -5.914 28.076 1.00 10.29 185 HIS A N 1
ATOM 1309 C CA . HIS A 1 172 ? 21.208 -5.389 29.309 1.00 9.54 185 HIS A CA 1
ATOM 1310 C C . HIS A 1 172 ? 20.082 -5.047 30.249 1.00 10.19 185 HIS A C 1
ATOM 1311 O O . HIS A 1 172 ? 19.082 -4.480 29.812 1.00 11.89 185 HIS A O 1
ATOM 1318 N N . SER A 1 173 ? 20.329 -5.289 31.538 1.00 10.23 186 SER A N 1
ATOM 1319 C CA . SER A 1 173 ? 19.437 -4.802 32.592 1.00 11.06 186 SER A CA 1
ATOM 1320 C C . SER A 1 173 ? 20.340 -4.000 33.541 1.00 12.06 186 SER A C 1
ATOM 1321 O O . SER A 1 173 ? 21.364 -4.508 34.036 1.00 12.90 186 SER A O 1
ATOM 1324 N N . ARG A 1 174 ? 19.979 -2.756 33.827 1.00 11.44 187 ARG A N 1
ATOM 1325 C CA . ARG A 1 174 ? 20.775 -1.924 34.759 1.00 13.08 187 ARG A CA 1
ATOM 1326 C C . ARG A 1 174 ? 19.971 -0.800 35.372 1.00 13.01 187 ARG A C 1
ATOM 1327 O O . ARG A 1 174 ? 18.753 -0.677 35.046 1.00 11.03 187 ARG A O 1
ATOM 1335 N N . ASN A 1 175 ? 20.621 0.064 36.199 1.00 14.42 188 ASN A N 1
ATOM 1336 C CA . ASN A 1 175 ? 19.864 1.205 36.800 1.00 14.72 188 ASN A CA 1
ATOM 1337 C C . ASN A 1 175 ? 18.615 0.767 37.575 1.00 15.37 188 ASN A C 1
ATOM 1338 O O . ASN A 1 175 ? 17.520 1.409 37.555 1.00 13.97 188 ASN A O 1
ATOM 1343 N N . ILE A 1 176 ? 18.709 -0.354 38.286 1.00 15.33 189 ILE A N 1
ATOM 1344 C CA . ILE A 1 176 ? 17.475 -0.873 38.854 1.00 16.38 189 ILE A CA 1
ATOM 1345 C C . ILE A 1 176 ? 17.180 -0.167 40.215 1.00 17.08 189 ILE A C 1
ATOM 1346 O O . ILE A 1 176 ? 18.090 -0.114 41.089 1.00 18.08 189 ILE A O 1
ATOM 1351 N N . PRO A 1 177 ? 15.949 0.377 40.395 1.00 18.12 190 PRO A N 1
ATOM 1352 C CA . PRO A 1 177 ? 15.657 1.065 41.675 1.00 19.97 190 PRO A CA 1
ATOM 1353 C C . PRO A 1 177 ? 15.746 0.108 42.861 1.00 22.27 190 PRO A C 1
ATOM 1354 O O . PRO A 1 177 ? 15.300 -1.044 42.776 1.00 23.42 190 PRO A O 1
ATOM 1358 N N . GLU A 1 178 ? 16.284 0.603 43.980 1.00 26.19 191 GLU A N 1
ATOM 1359 C CA . GLU A 1 178 ? 16.402 -0.228 45.181 1.00 29.05 191 GLU A CA 1
ATOM 1360 C C . GLU A 1 178 ? 15.010 -0.725 45.603 1.00 28.48 191 GLU A C 1
ATOM 1361 O O . GLU A 1 178 ? 14.010 -0.018 45.439 1.00 29.27 191 GLU A O 1
ATOM 1367 N N . GLY A 1 179 ? 14.916 -1.998 46.013 1.00 28.53 192 GLY A N 1
ATOM 1368 C CA . GLY A 1 179 ? 13.626 -2.628 46.276 1.00 28.50 192 GLY A CA 1
ATOM 1369 C C . GLY A 1 179 ? 12.895 -3.295 45.112 1.00 28.72 192 GLY A C 1
ATOM 1370 O O . GLY A 1 179 ? 11.902 -3.973 45.316 1.00 30.46 192 GLY A O 1
ATOM 1371 N N . CYS A 1 180 ? 13.355 -3.094 43.876 1.00 27.28 193 CYS A N 1
ATOM 1372 C CA . CYS A 1 180 ? 12.704 -3.687 42.729 1.00 25.62 193 CYS A CA 1
ATOM 1373 C C . CYS A 1 180 ? 13.343 -5.046 42.460 1.00 24.23 193 CYS A C 1
ATOM 1374 O O . CYS A 1 180 ? 14.555 -5.111 42.451 1.00 25.28 193 CYS A O 1
ATOM 1377 N N . GLU A 1 181 ? 12.541 -6.097 42.280 1.00 24.25 194 GLU A N 1
ATOM 1378 C CA . GLU A 1 181 ? 13.026 -7.500 42.198 1.00 25.44 194 GLU A CA 1
ATOM 1379 C C . GLU A 1 181 ? 13.477 -7.818 40.777 1.00 23.24 194 GLU A C 1
ATOM 1380 O O . GLU A 1 181 ? 12.824 -8.619 40.091 1.00 22.51 194 GLU A O 1
ATOM 1386 N N . TYR A 1 182 ? 14.517 -7.151 40.314 1.00 21.96 195 TYR A N 1
ATOM 1387 C CA . TYR A 1 182 ? 15.043 -7.453 38.962 1.00 20.40 195 TYR A CA 1
ATOM 1388 C C . TYR A 1 182 ? 16.537 -7.598 39.113 1.00 21.14 195 TYR A C 1
ATOM 1389 O O . TYR A 1 182 ? 17.152 -6.946 39.949 1.00 20.55 195 TYR A O 1
ATOM 1398 N N . GLU A 1 183 ? 17.131 -8.484 38.330 1.00 20.42 196 GLU A N 1
ATOM 1399 C CA . GLU A 1 183 ? 18.604 -8.616 38.319 1.00 21.55 196 GLU A CA 1
ATOM 1400 C C . GLU A 1 183 ? 19.253 -7.685 37.298 1.00 19.69 196 GLU A C 1
ATOM 1401 O O . GLU A 1 183 ? 18.677 -7.427 36.229 1.00 18.13 196 GLU A O 1
ATOM 1407 N N . LYS A 1 184 ? 20.482 -7.274 37.601 1.00 19.68 197 LYS A N 1
ATOM 1408 C CA . LYS A 1 184 ? 21.333 -6.505 36.694 1.00 20.42 197 LYS A CA 1
ATOM 1409 C C . LYS A 1 184 ? 22.172 -7.464 35.865 1.00 19.61 197 LYS A C 1
ATOM 1410 O O . LYS A 1 184 ? 22.556 -8.496 36.388 1.00 20.69 197 LYS A O 1
ATOM 1416 N N . GLY A 1 185 ? 22.510 -7.145 34.608 1.00 16.00 198 GLY A N 1
ATOM 1417 C CA . GLY A 1 185 ? 23.525 -7.986 33.942 1.00 13.36 198 GLY A CA 1
ATOM 1418 C C . GLY A 1 185 ? 23.309 -7.888 32.439 1.00 13.38 198 GLY A C 1
ATOM 1419 O O . GLY A 1 185 ? 22.579 -7.021 31.996 1.00 11.35 198 GLY A O 1
ATOM 1420 N N . SER A 1 186 ? 23.965 -8.781 31.684 1.00 11.68 199 SER A N 1
ATOM 1421 C CA . SER A 1 186 ? 23.982 -8.713 30.225 1.00 12.97 199 SER A CA 1
ATOM 1422 C C . SER A 1 186 ? 23.893 -10.128 29.679 1.00 14.72 199 SER A C 1
ATOM 1423 O O . SER A 1 186 ? 24.586 -11.046 30.198 1.00 16.26 199 SER A O 1
ATOM 1426 N N . SER A 1 187 ? 23.176 -10.307 28.573 1.00 13.61 200 SER A N 1
ATOM 1427 C CA . SER A 1 187 ? 23.243 -11.611 27.888 1.00 12.74 200 SER A CA 1
ATOM 1428 C C . SER A 1 187 ? 23.472 -11.373 26.436 1.00 11.60 200 SER A C 1
ATOM 1429 O O . SER A 1 187 ? 22.597 -10.835 25.791 1.00 10.56 200 SER A O 1
ATOM 1432 N N . LYS A 1 188 ? 24.606 -11.831 25.940 1.00 11.16 201 LYS A N 1
ATOM 1433 C CA . LYS A 1 188 ? 25.103 -11.470 24.599 1.00 14.27 201 LYS A CA 1
ATOM 1434 C C . LYS A 1 188 ? 24.791 -12.550 23.604 1.00 14.53 201 LYS A C 1
ATOM 1435 O O . LYS A 1 188 ? 24.530 -13.722 23.972 1.00 11.98 201 LYS A O 1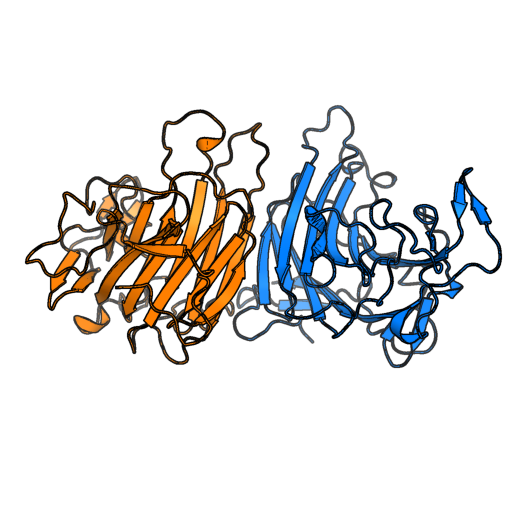
ATOM 1441 N N . GLY A 1 189 ? 24.840 -12.156 22.319 1.00 13.90 202 GLY A N 1
ATOM 1442 C CA . GLY A 1 189 ? 24.858 -13.159 21.193 1.00 14.64 202 GLY A CA 1
ATOM 1443 C C . GLY A 1 189 ? 25.908 -12.708 20.179 1.00 14.43 202 GLY A C 1
ATOM 1444 O O . GLY A 1 189 ? 26.228 -11.503 20.090 1.00 12.75 202 GLY A O 1
ATOM 1445 N N . LYS A 1 190 ? 26.531 -13.666 19.472 1.00 12.81 203 LYS A N 1
ATOM 1446 C CA . LYS A 1 190 ? 27.524 -13.288 18.468 1.00 13.79 203 LYS A CA 1
ATOM 1447 C C . LYS A 1 190 ? 27.316 -14.265 17.295 1.00 14.18 203 LYS A C 1
ATOM 1448 O O . LYS A 1 190 ? 27.132 -15.470 17.545 1.00 12.13 203 LYS A O 1
ATOM 1454 N N . ALA A 1 191 ? 27.375 -13.765 16.066 1.00 11.40 204 ALA A N 1
ATOM 1455 C CA . ALA A 1 191 ? 27.371 -14.623 14.894 1.00 12.48 204 ALA A CA 1
ATOM 1456 C C . ALA A 1 191 ? 28.309 -14.072 13.803 1.00 12.84 204 ALA A C 1
ATOM 1457 O O . ALA A 1 191 ? 28.548 -12.852 13.758 1.00 12.45 204 ALA A O 1
ATOM 1459 N N . GLU A 1 192 ? 28.788 -14.930 12.894 1.00 10.65 205 GLU A N 1
ATOM 1460 C CA . GLU A 1 192 ? 29.705 -14.454 11.786 1.00 12.98 205 GLU A CA 1
ATOM 1461 C C . GLU A 1 192 ? 28.902 -13.729 10.708 1.00 11.48 205 GLU A C 1
ATOM 1462 O O . GLU A 1 192 ? 27.791 -14.206 10.303 1.00 10.78 205 GLU A O 1
ATOM 1468 N N . LEU A 1 193 ? 29.468 -12.621 10.187 1.00 10.31 206 LEU A N 1
ATOM 1469 C CA . LEU A 1 193 ? 28.830 -11.940 9.050 1.00 11.52 206 LEU A CA 1
ATOM 1470 C C . LEU A 1 193 ? 29.224 -12.645 7.764 1.00 12.70 206 LEU A C 1
ATOM 1471 O O . LEU A 1 193 ? 28.482 -12.600 6.757 1.00 13.04 206 LEU A O 1
ATOM 1476 N N . GLY A 1 194 ? 30.392 -13.281 7.757 1.00 12.48 207 GLY A N 1
ATOM 1477 C CA . GLY A 1 194 ? 30.874 -13.795 6.453 1.00 14.22 207 GLY A CA 1
ATOM 1478 C C . GLY A 1 194 ? 31.721 -12.758 5.679 1.00 15.45 207 GLY A C 1
ATOM 1479 O O . GLY A 1 194 ? 32.091 -12.998 4.521 1.00 15.47 207 GLY A O 1
ATOM 1480 N N . GLY A 1 195 ? 32.006 -11.619 6.291 1.00 12.37 208 GLY A N 1
ATOM 1481 C CA . GLY A 1 195 ? 32.727 -10.510 5.614 1.00 12.83 208 GLY A CA 1
ATOM 1482 C C . GLY A 1 195 ? 32.785 -9.369 6.638 1.00 13.48 208 GLY A C 1
ATOM 1483 O O . GLY A 1 195 ? 32.214 -9.491 7.769 1.00 11.51 208 GLY A O 1
ATOM 1484 N N . LYS A 1 196 ? 33.405 -8.241 6.277 1.00 13.07 209 LYS A N 1
ATOM 1485 C CA . LYS A 1 196 ? 33.377 -7.076 7.190 1.00 13.32 209 LYS A CA 1
ATOM 1486 C C . LYS A 1 196 ? 32.025 -6.396 7.164 1.00 11.70 209 LYS A C 1
ATOM 1487 O O . LYS A 1 196 ? 31.349 -6.343 6.137 1.00 11.64 209 LYS A O 1
ATOM 1493 N N . ALA A 1 197 ? 31.636 -5.811 8.288 1.00 9.51 210 ALA A N 1
ATOM 1494 C CA . ALA A 1 197 ? 30.381 -5.145 8.366 1.00 10.53 210 ALA A CA 1
ATOM 1495 C C . ALA A 1 197 ? 30.278 -3.964 7.414 1.00 9.00 210 ALA A C 1
ATOM 1496 O O . ALA A 1 197 ? 29.146 -3.595 7.011 1.00 8.95 210 ALA A O 1
ATOM 1498 N N . TYR A 1 198 ? 31.431 -3.332 7.122 1.00 10.85 211 TYR A N 1
ATOM 1499 C CA . TYR A 1 198 ? 31.430 -2.216 6.165 1.00 10.99 211 TYR A CA 1
ATOM 1500 C C . TYR A 1 198 ? 31.482 -2.648 4.705 1.00 12.55 211 TYR A C 1
ATOM 1501 O O . TYR A 1 198 ? 31.403 -1.774 3.815 1.00 12.18 211 TYR A O 1
ATOM 1510 N N . GLU A 1 199 ? 31.663 -3.938 4.429 1.00 13.53 212 GLU A N 1
ATOM 1511 C CA . GLU A 1 199 ? 31.836 -4.380 2.996 1.00 15.69 212 GLU A CA 1
ATOM 1512 C C . GLU A 1 199 ? 30.511 -4.594 2.293 1.00 16.11 212 GLU A C 1
ATOM 1513 O O . GLU A 1 199 ? 30.406 -4.399 1.052 1.00 15.21 212 GLU A O 1
ATOM 1519 N N . ASP A 1 200 ? 29.486 -4.975 3.049 1.00 13.64 213 ASP A N 1
ATOM 1520 C CA . ASP A 1 200 ? 28.202 -5.317 2.418 1.00 14.21 213 ASP A CA 1
ATOM 1521 C C . ASP A 1 200 ? 27.106 -4.818 3.288 1.00 13.50 213 ASP A C 1
ATOM 1522 O O . ASP A 1 200 ? 27.295 -4.683 4.533 1.00 12.64 213 ASP A O 1
ATOM 1527 N N . PHE A 1 201 ? 25.917 -4.618 2.697 1.00 13.01 214 PHE A N 1
ATOM 1528 C CA . PHE A 1 201 ? 24.721 -4.495 3.515 1.00 12.96 214 PHE A CA 1
ATOM 1529 C C . PHE A 1 201 ? 24.368 -5.860 4.168 1.00 12.62 214 PHE A C 1
ATOM 1530 O O . PHE A 1 201 ? 24.576 -6.912 3.569 1.00 14.00 214 PHE A O 1
ATOM 1538 N N . HIS A 1 202 ? 23.809 -5.800 5.380 1.00 12.10 215 HIS A N 1
ATOM 1539 C CA . HIS A 1 202 ? 23.209 -6.992 5.999 1.00 11.32 215 HIS A CA 1
ATOM 1540 C C . HIS A 1 202 ? 21.889 -6.574 6.581 1.00 10.47 215 HIS A C 1
ATOM 1541 O O . HIS A 1 202 ? 21.666 -5.406 6.922 1.00 10.78 215 HIS A O 1
ATOM 1548 N N . VAL A 1 203 ? 21.000 -7.553 6.730 1.00 9.43 216 VAL A N 1
ATOM 1549 C CA . VAL A 1 203 ? 19.770 -7.301 7.393 1.00 9.51 216 VAL A CA 1
ATOM 1550 C C . VAL A 1 203 ? 19.879 -7.763 8.843 1.00 9.37 216 VAL A C 1
ATOM 1551 O O . VAL A 1 203 ? 20.037 -8.937 9.088 1.00 10.32 216 VAL A O 1
ATOM 1555 N N . TYR A 1 204 ? 19.780 -6.840 9.800 1.00 9.05 217 TYR A N 1
ATOM 1556 C CA . TYR A 1 204 ? 19.902 -7.217 11.218 1.00 9.26 217 TYR A CA 1
ATOM 1557 C C . TYR A 1 204 ? 18.503 -7.135 11.802 1.00 9.17 217 TYR A C 1
ATOM 1558 O O . TYR A 1 204 ? 17.844 -6.086 11.727 1.00 9.41 217 TYR A O 1
ATOM 1567 N N . GLY A 1 205 ? 18.066 -8.222 12.472 1.00 9.63 218 GLY A N 1
ATOM 1568 C CA . GLY A 1 205 ? 16.686 -8.284 12.960 1.00 6.90 218 GLY A CA 1
ATOM 1569 C C . GLY A 1 205 ? 16.622 -8.885 14.359 1.00 7.78 218 GLY A C 1
ATOM 1570 O O . GLY A 1 205 ? 17.482 -9.663 14.751 1.00 8.43 218 GLY A O 1
ATOM 1571 N N . VAL A 1 206 ? 15.600 -8.505 15.097 1.00 8.52 219 VAL A N 1
ATOM 1572 C CA . VAL A 1 206 ? 15.315 -9.151 16.375 1.00 7.20 219 VAL A CA 1
ATOM 1573 C C . VAL A 1 206 ? 13.819 -9.399 16.464 1.00 8.03 219 VAL A C 1
ATOM 1574 O O . VAL A 1 206 ? 12.982 -8.489 16.229 1.00 9.21 219 VAL A O 1
ATOM 1578 N N . TRP A 1 207 ? 13.463 -10.626 16.861 1.00 8.40 220 TRP A N 1
ATOM 1579 C CA . TRP A 1 207 ? 12.057 -10.869 17.360 1.00 8.33 220 TRP A CA 1
ATOM 1580 C C . TRP A 1 207 ? 11.991 -10.704 18.829 1.00 8.97 220 TRP A C 1
ATOM 1581 O O . TRP A 1 207 ? 12.512 -11.548 19.591 1.00 9.14 220 TRP A O 1
ATOM 1592 N N . TRP A 1 208 ? 11.503 -9.536 19.273 1.00 9.59 221 TRP A N 1
ATOM 1593 C CA . TRP A 1 208 ? 11.286 -9.291 20.663 1.00 9.09 221 TRP A CA 1
ATOM 1594 C C . TRP A 1 208 ? 9.927 -9.965 20.947 1.00 12.00 221 TRP A C 1
ATOM 1595 O O . TRP A 1 208 ? 8.876 -9.307 20.927 1.00 11.24 221 TRP A O 1
ATOM 1606 N N . LYS A 1 209 ? 9.970 -11.274 21.219 1.00 11.74 222 LYS A N 1
ATOM 1607 C CA . LYS A 1 209 ? 8.796 -12.145 21.208 1.00 11.92 222 LYS A CA 1
ATOM 1608 C C . LYS A 1 209 ? 7.992 -11.958 22.475 1.00 13.08 222 LYS A C 1
ATOM 1609 O O . LYS A 1 209 ? 6.755 -11.916 22.423 1.00 14.02 222 LYS A O 1
ATOM 1615 N N . SER A 1 210 ? 8.652 -11.899 23.621 1.00 12.31 223 SER A N 1
ATOM 1616 C CA . SER A 1 210 ? 7.967 -11.772 24.926 1.00 13.92 223 SER A CA 1
ATOM 1617 C C . SER A 1 210 ? 8.914 -11.145 25.909 1.00 13.20 223 SER A C 1
ATOM 1618 O O . SER A 1 210 ? 10.074 -10.845 25.555 1.00 14.04 223 SER A O 1
ATOM 1621 N N . LYS A 1 211 ? 8.500 -11.010 27.179 1.00 14.19 224 LYS A N 1
ATOM 1622 C CA . LYS A 1 211 ? 9.368 -10.347 28.162 1.00 13.20 224 LYS A CA 1
ATOM 1623 C C . LYS A 1 211 ? 10.649 -11.178 28.396 1.00 13.54 224 LYS A C 1
ATOM 1624 O O . LYS A 1 211 ? 11.611 -10.652 28.882 1.00 13.67 224 LYS A O 1
ATOM 1630 N N . ASP A 1 212 ? 10.666 -12.479 28.045 1.00 12.69 225 ASP A N 1
ATOM 1631 C CA . ASP A 1 212 ? 11.864 -13.250 28.316 1.00 13.17 225 ASP A CA 1
ATOM 1632 C C . ASP A 1 212 ? 12.385 -14.062 27.125 1.00 12.38 225 ASP A C 1
ATOM 1633 O O . ASP A 1 212 ? 13.171 -15.001 27.358 1.00 13.30 225 ASP A O 1
ATOM 1638 N N . GLU A 1 213 ? 12.022 -13.699 25.899 1.00 13.01 226 GLU A N 1
ATOM 1639 C CA . GLU A 1 213 ? 12.461 -14.444 24.731 1.00 11.22 226 GLU A CA 1
ATOM 1640 C C . GLU A 1 213 ? 12.819 -13.454 23.659 1.00 10.37 226 GLU A C 1
ATOM 1641 O O . GLU A 1 213 ? 11.935 -12.720 23.194 1.00 11.17 226 GLU A O 1
ATOM 1647 N N . ILE A 1 214 ? 14.114 -13.423 23.287 1.00 9.79 227 ILE A N 1
ATOM 1648 C CA . ILE A 1 214 ? 14.576 -12.440 22.305 1.00 9.67 227 ILE A CA 1
ATOM 1649 C C . ILE A 1 214 ? 15.270 -13.303 21.270 1.00 10.14 227 ILE A C 1
ATOM 1650 O O . ILE A 1 214 ? 16.148 -14.052 21.638 1.00 12.78 227 ILE A O 1
ATOM 1655 N N . ILE A 1 215 ? 14.928 -13.170 19.992 1.00 9.98 228 ILE A N 1
ATOM 1656 C CA . ILE A 1 215 ? 15.477 -14.036 18.969 1.00 8.40 228 ILE A CA 1
ATOM 1657 C C . ILE A 1 215 ? 16.100 -13.199 17.877 1.00 8.00 228 ILE A C 1
ATOM 1658 O O . ILE A 1 215 ? 15.440 -12.373 17.308 1.00 9.66 228 ILE A O 1
ATOM 1663 N N . PHE A 1 216 ? 17.375 -13.425 17.627 1.00 7.64 229 PHE A N 1
ATOM 1664 C CA . PHE A 1 216 ? 18.115 -12.536 16.672 1.00 8.28 229 PHE A CA 1
ATOM 1665 C C . PHE A 1 216 ? 18.208 -13.182 15.302 1.00 9.73 229 PHE A C 1
ATOM 1666 O O . PHE A 1 216 ? 18.406 -14.406 15.206 1.00 10.33 229 PHE A O 1
ATOM 1674 N N . PHE A 1 217 ? 18.111 -12.369 14.232 1.00 9.85 230 PHE A N 1
ATOM 1675 C CA . PHE A 1 217 ? 18.198 -12.869 12.838 1.00 8.21 230 PHE A CA 1
ATOM 1676 C C . PHE A 1 217 ? 19.231 -12.065 12.097 1.00 7.20 230 PHE A C 1
ATOM 1677 O O . PHE A 1 217 ? 19.385 -10.817 12.295 1.00 8.26 230 PHE A O 1
ATOM 1685 N N . LEU A 1 218 ? 19.898 -12.746 11.194 1.00 8.58 231 LEU A N 1
ATOM 1686 C CA . LEU A 1 218 ? 20.906 -12.131 10.272 1.00 9.47 231 LEU A CA 1
ATOM 1687 C C . LEU A 1 218 ? 20.611 -12.553 8.864 1.00 10.80 231 LEU A C 1
ATOM 1688 O O . LEU A 1 218 ? 20.510 -13.767 8.590 1.00 10.87 231 LEU A O 1
ATOM 1693 N N . ASP A 1 219 ? 20.375 -11.560 7.975 1.00 9.47 232 ASP A N 1
ATOM 1694 C CA . ASP A 1 219 ? 20.117 -11.815 6.525 1.00 10.51 232 ASP A CA 1
ATOM 1695 C C . ASP A 1 219 ? 18.982 -12.840 6.381 1.00 11.11 232 ASP A C 1
ATOM 1696 O O . ASP A 1 219 ? 19.086 -13.782 5.591 1.00 10.71 232 ASP A O 1
ATOM 1701 N N . GLY A 1 220 ? 17.981 -12.675 7.243 1.00 9.55 233 GLY A N 1
ATOM 1702 C CA . GLY A 1 220 ? 16.759 -13.456 7.126 1.00 10.88 233 GLY A CA 1
ATOM 1703 C C . GLY A 1 220 ? 16.844 -14.817 7.711 1.00 11.31 233 GLY A C 1
ATOM 1704 O O . GLY A 1 220 ? 15.961 -15.670 7.472 1.00 13.02 233 GLY A O 1
ATOM 1705 N N . LYS A 1 221 ? 17.867 -15.064 8.510 1.00 10.35 234 LYS A N 1
ATOM 1706 C CA . LYS A 1 221 ? 18.040 -16.389 9.154 1.00 11.22 234 LYS A CA 1
ATOM 1707 C C . LYS A 1 221 ? 18.197 -16.284 10.666 1.00 11.85 234 LYS A C 1
ATOM 1708 O O . LYS A 1 221 ? 19.010 -15.475 11.156 1.00 11.20 234 LYS A O 1
ATOM 1714 N N . MET A 1 222 ? 17.493 -17.149 11.406 1.00 9.43 235 MET A N 1
ATOM 1715 C CA . MET A 1 222 ? 17.607 -17.104 12.866 1.00 9.99 235 MET A CA 1
ATOM 1716 C C . MET A 1 222 ? 19.021 -17.483 13.286 1.00 9.45 235 MET A C 1
ATOM 1717 O O . MET A 1 222 ? 19.554 -18.524 12.807 1.00 9.25 235 MET A O 1
ATOM 1722 N N . GLN A 1 223 ? 19.618 -16.722 14.199 1.00 9.03 236 GLN A N 1
ATOM 1723 C CA . GLN A 1 223 ? 20.966 -16.972 14.661 1.00 9.59 236 GLN A CA 1
ATOM 1724 C C . GLN A 1 223 ? 20.959 -17.534 16.097 1.00 11.64 236 GLN A C 1
ATOM 1725 O O . GLN A 1 223 ? 21.775 -18.381 16.412 1.00 11.05 236 GLN A O 1
ATOM 1731 N N . SER A 1 224 ? 20.073 -17.014 16.929 1.00 11.31 237 SER A N 1
ATOM 1732 C CA . SER A 1 224 ? 20.169 -17.290 18.351 1.00 12.72 237 SER A CA 1
ATOM 1733 C C . SER A 1 224 ? 18.906 -16.881 19.077 1.00 13.91 237 SER A C 1
ATOM 1734 O O . SER A 1 224 ? 18.079 -16.077 18.582 1.00 12.24 237 SER A O 1
ATOM 1737 N N . LYS A 1 225 ? 18.746 -17.434 20.288 1.00 11.67 238 LYS A N 1
ATOM 1738 C CA . LYS A 1 225 ? 17.673 -17.069 21.125 1.00 12.66 238 LYS A CA 1
ATOM 1739 C C . LYS A 1 225 ? 18.350 -16.694 22.441 1.00 13.18 238 LYS A C 1
ATOM 1740 O O . LYS A 1 225 ? 19.291 -17.391 22.961 1.00 13.60 238 LYS A O 1
ATOM 1746 N N . VAL A 1 226 ? 17.908 -15.583 23.010 1.00 12.16 239 VAL A N 1
ATOM 1747 C CA . VAL A 1 226 ? 18.523 -15.152 24.256 1.00 13.00 239 VAL A CA 1
ATOM 1748 C C . VAL A 1 226 ? 17.444 -14.894 25.309 1.00 11.66 239 VAL A C 1
ATOM 1749 O O . VAL A 1 226 ? 16.430 -14.277 25.009 1.00 12.48 239 VAL A O 1
ATOM 1753 N N . THR A 1 227 ? 17.642 -15.328 26.570 1.00 10.26 240 THR A N 1
ATOM 1754 C CA . THR A 1 227 ? 16.785 -14.913 27.615 1.00 10.02 240 THR A CA 1
ATOM 1755 C C . THR A 1 227 ? 17.433 -13.675 28.187 1.00 9.88 240 THR A C 1
ATOM 1756 O O . THR A 1 227 ? 18.545 -13.732 28.665 1.00 11.19 240 THR A O 1
ATOM 1760 N N . PRO A 1 228 ? 16.711 -12.555 28.193 1.00 10.88 241 PRO A N 1
ATOM 1761 C CA . PRO A 1 228 ? 17.360 -11.373 28.739 1.00 11.18 241 PRO A CA 1
ATOM 1762 C C . PRO A 1 228 ? 17.562 -11.463 30.239 1.00 10.44 241 PRO A C 1
ATOM 1763 O O . PRO A 1 228 ? 16.854 -12.258 30.937 1.00 10.50 241 PRO A O 1
ATOM 1767 N N . PRO A 1 229 ? 18.464 -10.628 30.790 1.00 11.05 242 PRO A N 1
ATOM 1768 C CA . PRO A 1 229 ? 18.795 -10.684 32.243 1.00 12.54 242 PRO A CA 1
ATOM 1769 C C . PRO A 1 229 ? 17.648 -10.265 33.168 1.00 13.41 242 PRO A C 1
ATOM 1770 O O . PRO A 1 229 ? 17.652 -10.682 34.328 1.00 14.45 242 PRO A O 1
ATOM 1774 N N . ALA A 1 230 ? 16.648 -9.560 32.638 1.00 13.11 243 ALA A N 1
ATOM 1775 C CA . ALA A 1 230 ? 15.444 -9.170 33.426 1.00 13.88 243 ALA A CA 1
ATOM 1776 C C . ALA A 1 230 ? 14.310 -9.125 32.444 1.00 12.91 243 ALA A C 1
ATOM 1777 O O . ALA A 1 230 ? 14.527 -9.081 31.208 1.00 13.34 243 ALA A O 1
ATOM 1779 N N . ASP A 1 231 ? 13.064 -9.135 32.932 1.00 11.86 244 ASP A N 1
ATOM 1780 C CA . ASP A 1 231 ? 11.928 -9.027 31.989 1.00 10.89 244 ASP A CA 1
ATOM 1781 C C . ASP A 1 231 ? 12.010 -7.769 31.062 1.00 11.67 244 ASP A C 1
ATOM 1782 O O . ASP A 1 231 ? 12.121 -6.616 31.518 1.00 12.02 244 ASP A O 1
ATOM 1787 N N . PHE A 1 232 ? 11.911 -7.992 29.767 1.00 9.92 245 PHE A N 1
ATOM 1788 C CA . PHE A 1 232 ? 11.824 -6.876 28.795 1.00 10.62 245 PHE A CA 1
ATOM 1789 C C . PHE A 1 232 ? 10.336 -6.645 28.475 1.00 10.60 245 PHE A C 1
ATOM 1790 O O . PHE A 1 232 ? 9.885 -6.999 27.393 1.00 10.64 245 PHE A O 1
ATOM 1798 N N . ASP A 1 233 ? 9.578 -6.074 29.443 1.00 10.92 246 ASP A N 1
ATOM 1799 C CA . ASP A 1 233 ? 8.161 -5.870 29.205 1.00 12.21 246 ASP A CA 1
ATOM 1800 C C . ASP A 1 233 ? 7.839 -4.375 29.256 1.00 13.40 246 ASP A C 1
ATOM 1801 O O . ASP A 1 233 ? 6.672 -4.001 29.569 1.00 12.44 246 ASP A O 1
ATOM 1806 N N . ILE A 1 234 ? 8.876 -3.532 29.017 1.00 10.68 247 ILE A N 1
ATOM 1807 C CA . ILE A 1 234 ? 8.713 -2.035 29.093 1.00 11.88 247 ILE A CA 1
ATOM 1808 C C . ILE A 1 234 ? 8.826 -1.513 27.652 1.00 12.68 247 ILE A C 1
ATOM 1809 O O . ILE A 1 234 ? 9.666 -2.009 26.889 1.00 11.97 247 ILE A O 1
ATOM 1814 N N . GLU A 1 235 ? 8.008 -0.527 27.305 1.00 10.69 248 GLU A N 1
ATOM 1815 C CA . GLU A 1 235 ? 8.057 0.114 25.965 1.00 11.66 248 GLU A CA 1
ATOM 1816 C C . GLU A 1 235 ? 9.475 0.546 25.614 1.00 10.70 248 GLU A C 1
ATOM 1817 O O . GLU A 1 235 ? 10.201 1.111 26.462 1.00 11.48 248 GLU A O 1
ATOM 1823 N N . MET A 1 236 ? 9.895 0.263 24.386 1.00 10.10 249 MET A N 1
ATOM 1824 C CA . MET A 1 236 ? 11.251 0.647 23.972 1.00 9.31 249 MET A CA 1
ATOM 1825 C C . MET A 1 236 ? 11.210 1.437 22.670 1.00 10.11 249 MET A C 1
ATOM 1826 O O . MET A 1 236 ? 10.222 1.409 21.951 1.00 11.97 249 MET A O 1
ATOM 1831 N N . TYR A 1 237 ? 12.310 2.160 22.389 1.00 10.33 250 TYR A N 1
ATOM 1832 C CA . TYR A 1 237 ? 12.430 3.121 21.268 1.00 10.46 250 TYR A CA 1
ATOM 1833 C C . TYR A 1 237 ? 13.630 2.739 20.485 1.00 11.43 250 TYR A C 1
ATOM 1834 O O . TYR A 1 237 ? 14.637 2.306 21.121 1.00 11.83 250 TYR A O 1
ATOM 1843 N N . LEU A 1 238 ? 13.560 2.941 19.159 1.00 10.25 251 LEU A N 1
ATOM 1844 C CA . LEU A 1 238 ? 14.649 2.591 18.254 1.00 10.04 251 LEU A CA 1
ATOM 1845 C C . LEU A 1 238 ? 15.807 3.592 18.329 1.00 9.65 251 LEU A C 1
ATOM 1846 O O . LEU A 1 238 ? 15.623 4.808 18.690 1.00 9.84 251 LEU A O 1
ATOM 1851 N N . ARG A 1 239 ? 16.983 3.065 18.038 1.00 7.06 252 ARG A N 1
ATOM 1852 C CA . ARG A 1 239 ? 18.197 3.875 18.003 1.00 9.37 252 ARG A CA 1
ATOM 1853 C C . ARG A 1 239 ? 19.031 3.443 16.798 1.00 9.69 252 ARG A C 1
ATOM 1854 O O . ARG A 1 239 ? 19.305 2.233 16.620 1.00 9.99 252 ARG A O 1
ATOM 1862 N N . MET A 1 240 ? 19.534 4.427 16.027 1.00 9.05 253 MET A N 1
ATOM 1863 C CA . MET A 1 240 ? 20.576 4.172 15.027 1.00 8.91 253 MET A CA 1
ATOM 1864 C C . MET A 1 240 ? 21.663 5.230 15.347 1.00 9.89 253 MET A C 1
ATOM 1865 O O . MET A 1 240 ? 21.431 6.458 15.217 1.00 9.24 253 MET A O 1
ATOM 1870 N N . VAL A 1 241 ? 22.833 4.765 15.781 1.00 10.16 254 VAL A N 1
ATOM 1871 C CA . VAL A 1 241 ? 23.785 5.677 16.444 1.00 9.00 254 VAL A CA 1
ATOM 1872 C C . VAL A 1 241 ? 25.163 5.352 15.949 1.00 8.80 254 VAL A C 1
ATOM 1873 O O . VAL A 1 241 ? 25.551 4.162 15.788 1.00 8.87 254 VAL A O 1
ATOM 1877 N N . VAL A 1 242 ? 25.954 6.406 15.788 1.00 8.51 255 VAL A N 1
ATOM 1878 C CA . VAL A 1 242 ? 27.347 6.260 15.343 1.00 7.87 255 VAL A CA 1
ATOM 1879 C C . VAL A 1 242 ? 28.125 7.060 16.389 1.00 8.46 255 VAL A C 1
ATOM 1880 O O . VAL A 1 242 ? 27.923 8.282 16.520 1.00 8.53 255 VAL A O 1
ATOM 1884 N N . GLU A 1 243 ? 28.965 6.386 17.177 1.00 8.12 256 GLU A N 1
ATOM 1885 C CA . GLU A 1 243 ? 29.507 7.006 18.416 1.00 8.97 256 GLU A CA 1
ATOM 1886 C C . GLU A 1 243 ? 30.993 6.651 18.541 1.00 9.55 256 GLU A C 1
ATOM 1887 O O . GLU A 1 243 ? 31.493 5.807 17.768 1.00 8.64 256 GLU A O 1
ATOM 1893 N N . THR A 1 244 ? 31.673 7.182 19.558 1.00 8.72 257 THR A N 1
ATOM 1894 C CA . THR A 1 244 ? 32.997 6.594 19.924 1.00 8.46 257 THR A CA 1
ATOM 1895 C C . THR A 1 244 ? 32.750 5.673 21.152 1.00 9.24 257 THR A C 1
ATOM 1896 O O . THR A 1 244 ? 31.996 6.018 22.076 1.00 9.36 257 THR A O 1
ATOM 1900 N N . TYR A 1 245 ? 33.382 4.520 21.129 1.00 9.66 258 TYR A N 1
ATOM 1901 C CA . TYR A 1 245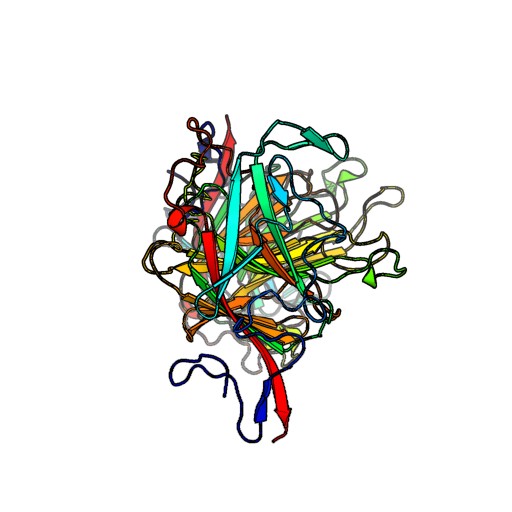 ? 33.455 3.648 22.299 1.00 10.30 258 TYR A CA 1
ATOM 1902 C C . TYR A 1 245 ? 34.803 3.855 23.010 1.00 10.22 258 TYR A C 1
ATOM 1903 O O . TYR A 1 245 ? 35.816 3.986 22.368 1.00 8.26 258 TYR A O 1
ATOM 1912 N N . ASP A 1 246 ? 34.805 3.868 24.346 1.00 10.54 259 ASP A N 1
ATOM 1913 C CA . ASP A 1 246 ? 36.071 4.038 25.084 1.00 12.08 259 ASP A CA 1
ATOM 1914 C C . ASP A 1 246 ? 37.076 2.973 24.766 1.00 13.54 259 ASP A C 1
ATOM 1915 O O . ASP A 1 246 ? 38.305 3.207 24.850 1.00 14.31 259 ASP A O 1
ATOM 1920 N N . TRP A 1 247 ? 36.597 1.771 24.385 1.00 12.39 260 TRP A N 1
ATOM 1921 C CA . TRP A 1 247 ? 37.520 0.666 24.207 1.00 12.25 260 TRP A CA 1
ATOM 1922 C C . TRP A 1 247 ? 38.068 0.598 22.795 1.00 12.21 260 TRP A C 1
ATOM 1923 O O . TRP A 1 247 ? 38.881 -0.289 22.500 1.00 13.59 260 TRP A O 1
ATOM 1934 N N . ASN A 1 248 ? 37.602 1.519 21.920 1.00 11.74 261 ASN A N 1
ATOM 1935 C CA . ASN A 1 248 ? 38.133 1.597 20.563 1.00 10.03 261 ASN A CA 1
ATOM 1936 C C . ASN A 1 248 ? 38.591 3.061 20.305 1.00 10.76 261 ASN A C 1
ATOM 1937 O O . ASN A 1 248 ? 37.840 3.878 19.709 1.00 9.05 261 ASN A O 1
ATOM 1942 N N . PRO A 1 249 ? 39.804 3.388 20.749 1.00 10.88 262 PRO A N 1
ATOM 1943 C CA . PRO A 1 249 ? 40.231 4.769 20.767 1.00 9.52 262 PRO A CA 1
ATOM 1944 C C . PRO A 1 249 ? 40.599 5.368 19.395 1.00 9.70 262 PRO A C 1
ATOM 1945 O O . PRO A 1 249 ? 40.584 4.682 18.368 1.00 8.21 262 PRO A O 1
ATOM 1949 N N . VAL A 1 250 ? 40.944 6.650 19.429 1.00 9.87 263 VAL A N 1
ATOM 1950 C CA . VAL A 1 250 ? 41.145 7.382 18.176 1.00 7.84 263 VAL A CA 1
ATOM 1951 C C . VAL A 1 250 ? 42.508 6.926 17.582 1.00 8.93 263 VAL A C 1
ATOM 1952 O O . VAL A 1 250 ? 43.494 6.817 18.319 1.00 9.63 263 VAL A O 1
ATOM 1956 N N . PRO A 1 251 ? 42.585 6.614 16.263 1.00 9.52 264 PRO A N 1
ATOM 1957 C CA . PRO A 1 251 ? 43.875 6.203 15.647 1.00 10.16 264 PRO A CA 1
ATOM 1958 C C . PRO A 1 251 ? 44.824 7.403 15.472 1.00 9.02 264 PRO A C 1
ATOM 1959 O O . PRO A 1 251 ? 44.391 8.548 15.529 1.00 8.98 264 PRO A O 1
ATOM 1963 N N . LYS A 1 252 ? 46.074 7.140 15.163 1.00 10.17 265 LYS A N 1
ATOM 1964 C CA . LYS A 1 252 ? 47.105 8.199 15.227 1.00 8.99 265 LYS A CA 1
ATOM 1965 C C . LYS A 1 252 ? 46.910 9.279 14.157 1.00 8.21 265 LYS A C 1
ATOM 1966 O O . LYS A 1 252 ? 47.488 10.383 14.246 1.00 9.54 265 LYS A O 1
ATOM 1972 N N . ASP A 1 253 ? 46.201 8.954 13.074 1.00 9.56 266 ASP A N 1
ATOM 1973 C CA . ASP A 1 253 ? 45.952 9.923 12.008 1.00 8.69 266 ASP A CA 1
ATOM 1974 C C . ASP A 1 253 ? 44.622 10.690 12.237 1.00 8.50 266 ASP A C 1
ATOM 1975 O O . ASP A 1 253 ? 44.207 11.468 11.406 1.00 10.55 266 ASP A O 1
ATOM 1980 N N . GLY A 1 254 ? 43.938 10.406 13.359 1.00 9.28 267 GLY A N 1
ATOM 1981 C CA . GLY A 1 254 ? 42.613 10.946 13.668 1.00 9.92 267 GLY A CA 1
ATOM 1982 C C . GLY A 1 254 ? 41.430 10.072 13.199 1.00 11.18 267 GLY A C 1
ATOM 1983 O O . GLY A 1 254 ? 40.294 10.321 13.614 1.00 11.29 267 GLY A O 1
ATOM 1984 N N . GLY A 1 255 ? 41.666 9.133 12.300 1.00 10.59 268 GLY A N 1
ATOM 1985 C CA . GLY A 1 255 ? 40.673 8.114 11.947 1.00 11.52 268 GLY A CA 1
ATOM 1986 C C . GLY A 1 255 ? 39.651 8.597 10.928 1.00 11.77 268 GLY A C 1
ATOM 1987 O O . GLY A 1 255 ? 38.759 7.815 10.522 1.00 11.44 268 GLY A O 1
ATOM 1988 N N . MET A 1 256 ? 39.779 9.843 10.437 1.00 10.57 269 MET A N 1
ATOM 1989 C CA . MET A 1 256 ? 38.771 10.413 9.532 1.00 11.16 269 MET A CA 1
ATOM 1990 C C . MET A 1 256 ? 39.259 10.751 8.100 1.00 11.68 269 MET A C 1
ATOM 1991 O O . MET A 1 256 ? 38.640 11.593 7.410 1.00 11.22 269 MET A O 1
ATOM 1996 N N . THR A 1 257 ? 40.305 10.071 7.645 1.00 12.06 270 THR A N 1
ATOM 1997 C CA . THR A 1 257 ? 40.881 10.312 6.301 1.00 12.72 270 THR A CA 1
ATOM 1998 C C . THR A 1 257 ? 40.111 9.560 5.198 1.00 15.60 270 THR A C 1
ATOM 1999 O O . THR A 1 257 ? 40.380 9.756 3.999 1.00 16.28 270 THR A O 1
ATOM 2003 N N . GLY A 1 258 ? 39.164 8.701 5.571 1.00 13.73 271 GLY A N 1
ATOM 2004 C CA . GLY A 1 258 ? 38.416 7.914 4.560 1.00 13.35 271 GLY A CA 1
ATOM 2005 C C . GLY A 1 258 ? 37.536 8.772 3.664 1.00 13.51 271 GLY A C 1
ATOM 2006 O O . GLY A 1 258 ? 37.157 9.925 3.992 1.00 13.51 271 GLY A O 1
ATOM 2007 N N . SER A 1 259 ? 37.123 8.189 2.539 1.00 13.89 272 SER A N 1
ATOM 2008 C CA . SER A 1 259 ? 36.085 8.817 1.703 1.00 13.72 272 SER A CA 1
ATOM 2009 C C . SER A 1 259 ? 34.770 9.055 2.457 1.00 13.99 272 SER A C 1
ATOM 2010 O O . SER A 1 259 ? 34.539 8.468 3.539 1.00 12.70 272 SER A O 1
ATOM 2013 N N . LYS A 1 260 ? 33.887 9.892 1.909 1.00 10.44 273 LYS A N 1
ATOM 2014 C CA . LYS A 1 260 ? 32.577 10.121 2.585 1.00 12.81 273 LYS A CA 1
ATOM 2015 C C . LYS A 1 260 ? 31.886 8.767 2.730 1.00 13.30 273 LYS A C 1
ATOM 2016 O O . LYS A 1 260 ? 31.315 8.444 3.808 1.00 12.56 273 LYS A O 1
ATOM 2022 N N . GLU A 1 261 ? 31.944 7.941 1.680 1.00 13.97 274 GLU A N 1
ATOM 2023 C CA . GLU A 1 261 ? 31.283 6.609 1.773 1.00 15.46 274 GLU A CA 1
ATOM 2024 C C . GLU A 1 261 ? 31.864 5.756 2.924 1.00 13.66 274 GLU A C 1
ATOM 2025 O O . GLU A 1 261 ? 31.142 5.171 3.687 1.00 12.73 274 GLU A O 1
ATOM 2031 N N . ASP A 1 262 ? 33.166 5.701 3.016 1.00 12.57 275 ASP A N 1
ATOM 2032 C CA . ASP A 1 262 ? 33.853 4.964 4.110 1.00 12.63 275 ASP A CA 1
ATOM 2033 C C . ASP A 1 262 ? 33.506 5.576 5.465 1.00 11.40 275 ASP A C 1
ATOM 2034 O O . ASP A 1 262 ? 33.403 4.809 6.453 1.00 13.38 275 ASP A O 1
ATOM 2039 N N . ARG A 1 263 ? 33.249 6.907 5.543 1.00 10.04 276 ARG A N 1
ATOM 2040 C CA . ARG A 1 263 ? 32.859 7.513 6.859 1.00 10.38 276 ARG A CA 1
ATOM 2041 C C . ARG A 1 263 ? 31.381 7.409 7.172 1.00 10.99 276 ARG A C 1
ATOM 2042 O O . ARG A 1 263 ? 30.962 7.843 8.237 1.00 11.67 276 ARG A O 1
ATOM 2050 N N . THR A 1 264 ? 30.594 6.777 6.291 1.00 8.85 277 THR A N 1
ATOM 2051 C CA . THR A 1 264 ? 29.149 6.820 6.394 1.00 9.87 277 THR A CA 1
ATOM 2052 C C . THR A 1 264 ? 28.589 5.438 6.761 1.00 10.72 277 THR A C 1
ATOM 2053 O O . THR A 1 264 ? 28.952 4.471 6.129 1.00 10.72 277 THR A O 1
ATOM 2057 N N . THR A 1 265 ? 27.721 5.407 7.768 1.00 10.31 278 THR A N 1
ATOM 2058 C CA . THR A 1 265 ? 26.940 4.181 8.081 1.00 8.96 278 THR A CA 1
ATOM 2059 C C . THR A 1 265 ? 25.636 4.388 7.331 1.00 10.50 278 THR A C 1
ATOM 2060 O O . THR A 1 265 ? 25.028 5.428 7.479 1.00 8.43 278 THR A O 1
ATOM 2064 N N . THR A 1 266 ? 25.246 3.441 6.486 1.00 10.61 279 THR A N 1
ATOM 2065 C CA . THR A 1 266 ? 24.059 3.644 5.645 1.00 12.20 279 THR A CA 1
ATOM 2066 C C . THR A 1 266 ? 22.968 2.625 6.021 1.00 10.95 279 THR A C 1
ATOM 2067 O O . THR A 1 266 ? 23.284 1.432 6.086 1.00 11.69 279 THR A O 1
ATOM 2071 N N . TYR A 1 267 ? 21.756 3.098 6.291 1.00 10.86 280 TYR A N 1
ATOM 2072 C CA . TYR A 1 267 ? 20.607 2.227 6.568 1.00 10.93 280 TYR A CA 1
ATOM 2073 C C . TYR A 1 267 ? 19.681 2.394 5.388 1.00 11.53 280 TYR A C 1
ATOM 2074 O O . TYR A 1 267 ? 19.176 3.509 5.186 1.00 13.08 280 TYR A O 1
ATOM 2083 N N . ASN A 1 268 ? 19.490 1.338 4.585 1.00 12.46 281 ASN A N 1
ATOM 2084 C CA . ASN A 1 268 ? 18.496 1.409 3.483 1.00 13.07 281 ASN A CA 1
ATOM 2085 C C . ASN A 1 268 ? 17.052 1.513 3.977 1.00 14.02 281 ASN A C 1
ATOM 2086 O O . ASN A 1 268 ? 16.208 2.154 3.345 1.00 13.84 281 ASN A O 1
ATOM 2091 N N . TRP A 1 269 ? 16.767 0.950 5.157 1.00 10.80 282 TRP A N 1
ATOM 2092 C CA . TRP A 1 269 ? 15.446 1.044 5.675 1.00 9.75 282 TRP A CA 1
ATOM 2093 C C . TRP A 1 269 ? 15.456 0.544 7.103 1.00 8.94 282 TRP A C 1
ATOM 2094 O O . TRP A 1 269 ? 16.424 -0.172 7.479 1.00 10.66 282 TRP A O 1
ATOM 2105 N N . VAL A 1 270 ? 14.425 0.929 7.849 1.00 9.95 283 VAL A N 1
ATOM 2106 C CA . VAL A 1 270 ? 14.121 0.345 9.184 1.00 12.03 283 VAL A CA 1
ATOM 2107 C C . VAL A 1 270 ? 12.663 -0.026 9.163 1.00 12.69 283 VAL A C 1
ATOM 2108 O O . VAL A 1 270 ? 11.807 0.800 8.786 1.00 11.63 283 VAL A O 1
ATOM 2112 N N . ARG A 1 271 ? 12.350 -1.274 9.534 1.00 11.63 284 ARG A N 1
ATOM 2113 C CA . ARG A 1 271 ? 10.937 -1.715 9.473 1.00 10.47 284 ARG A CA 1
ATOM 2114 C C . ARG A 1 271 ? 10.657 -2.390 10.767 1.00 11.77 284 ARG A C 1
ATOM 2115 O O . ARG A 1 271 ? 11.406 -3.302 11.171 1.00 10.31 284 ARG A O 1
ATOM 2123 N N . SER A 1 272 ? 9.553 -1.991 11.378 1.00 11.29 285 SER A N 1
ATOM 2124 C CA . SER A 1 272 ? 9.135 -2.483 12.680 1.00 12.09 285 SER A CA 1
ATOM 2125 C C . SER A 1 272 ? 7.730 -3.084 12.512 1.00 13.23 285 SER A C 1
ATOM 2126 O O . SER A 1 272 ? 6.914 -2.555 11.737 1.00 12.63 285 SER A O 1
ATOM 2129 N N . TRP A 1 273 ? 7.473 -4.199 13.178 1.00 13.65 286 TRP A N 1
ATOM 2130 C CA . TRP A 1 273 ? 6.265 -5.013 12.890 1.00 12.77 286 TRP A CA 1
ATOM 2131 C C . TRP A 1 273 ? 5.728 -5.581 14.175 1.00 15.82 286 TRP A C 1
ATOM 2132 O O . TRP A 1 273 ? 6.487 -5.881 15.104 1.00 13.74 286 TRP A O 1
ATOM 2143 N N . GLN A 1 274 ? 4.399 -5.706 14.232 1.00 15.11 287 GLN A N 1
ATOM 2144 C CA . GLN A 1 274 ? 3.706 -6.469 15.267 1.00 17.63 287 GLN A CA 1
ATOM 2145 C C . GLN A 1 274 ? 3.164 -7.769 14.619 1.00 17.52 287 GLN A C 1
ATOM 2146 O O . GLN A 1 274 ? 2.822 -7.804 13.413 1.00 15.95 287 GLN A O 1
ATOM 2152 N N . LEU A 1 275 ? 3.107 -8.822 15.430 1.00 17.85 288 LEU A N 1
ATOM 2153 C CA . LEU A 1 275 ? 2.588 -10.079 15.005 1.00 19.83 288 LEU A CA 1
ATOM 2154 C C . LEU A 1 275 ? 1.154 -10.111 15.529 1.00 21.38 288 LEU A C 1
ATOM 2155 O O . LEU A 1 275 ? 0.921 -9.946 16.736 1.00 22.12 288 LEU A O 1
ATOM 2160 N N . VAL A 1 276 ? 0.208 -10.234 14.605 1.00 23.00 289 VAL A N 1
ATOM 2161 C CA . VAL A 1 276 ? -1.226 -10.185 14.989 1.00 24.38 289 VAL A CA 1
ATOM 2162 C C . VAL A 1 276 ? -1.953 -11.447 14.489 1.00 26.52 289 VAL A C 1
ATOM 2163 O O . VAL A 1 276 ? -1.539 -12.064 13.484 1.00 22.82 289 VAL A O 1
ATOM 2167 N N . ASP A 1 277 ? -3.032 -11.788 15.206 1.00 30.57 290 ASP A N 1
ATOM 2168 C CA . ASP A 1 277 ? -3.884 -12.984 14.911 1.00 34.90 290 ASP A CA 1
ATOM 2169 C C . ASP A 1 277 ? -4.945 -12.699 13.854 1.00 35.45 290 ASP A C 1
ATOM 2170 O O . ASP A 1 277 ? -4.625 -12.730 12.644 1.00 37.13 290 ASP A O 1
ATOM 2175 N N . GLU B 1 10 ? 42.152 -43.839 11.842 1.00 35.24 23 GLU B N 1
ATOM 2176 C CA . GLU B 1 10 ? 42.465 -43.150 10.559 1.00 34.05 23 GLU B CA 1
ATOM 2177 C C . GLU B 1 10 ? 42.508 -41.675 10.911 1.00 31.68 23 GLU B C 1
ATOM 2178 O O . GLU B 1 10 ? 43.397 -41.275 11.616 1.00 31.38 23 GLU B O 1
ATOM 2184 N N . ALA B 1 11 ? 41.576 -40.860 10.416 1.00 28.41 24 ALA B N 1
ATOM 2185 C CA . ALA B 1 11 ? 41.472 -39.444 10.800 1.00 24.23 24 ALA B CA 1
ATOM 2186 C C . ALA B 1 11 ? 39.979 -39.036 10.550 1.00 20.05 24 ALA B C 1
ATOM 2187 O O . ALA B 1 11 ? 39.263 -39.811 9.921 1.00 19.41 24 ALA B O 1
ATOM 2189 N N . PRO B 1 12 ? 39.504 -37.916 11.123 1.00 18.25 25 PRO B N 1
ATOM 2190 C CA . PRO B 1 12 ? 38.081 -37.541 10.871 1.00 18.00 25 PRO B CA 1
ATOM 2191 C C . PRO B 1 12 ? 37.866 -37.268 9.376 1.00 18.92 25 PRO B C 1
ATOM 2192 O O . PRO B 1 12 ? 38.846 -36.977 8.654 1.00 18.85 25 PRO B O 1
ATOM 2196 N N . HIS B 1 13 ? 36.613 -37.297 8.944 1.00 16.76 26 HIS B N 1
ATOM 2197 C CA . HIS B 1 13 ? 36.268 -37.001 7.550 1.00 18.61 26 HIS B CA 1
ATOM 2198 C C . HIS B 1 13 ? 36.418 -35.529 7.256 1.00 19.33 26 HIS B C 1
ATOM 2199 O O . HIS B 1 13 ? 35.610 -34.715 7.755 1.00 16.51 26 HIS B O 1
ATOM 2206 N N . PHE B 1 14 ? 37.491 -35.123 6.520 1.00 17.32 27 PHE B N 1
ATOM 2207 C CA . PHE B 1 14 ? 37.581 -33.743 6.061 1.00 19.14 27 PHE B CA 1
ATOM 2208 C C . PHE B 1 14 ? 37.887 -33.751 4.567 1.00 20.91 27 PHE B C 1
ATOM 2209 O O . PHE B 1 14 ? 38.633 -34.631 4.117 1.00 21.69 27 PHE B O 1
ATOM 2217 N N . LYS B 1 15 ? 37.273 -32.830 3.836 1.00 22.23 28 LYS B N 1
ATOM 2218 C CA . LYS B 1 15 ? 37.623 -32.622 2.392 1.00 25.27 28 LYS B CA 1
ATOM 2219 C C . LYS B 1 15 ? 38.965 -31.846 2.349 1.00 25.98 28 LYS B C 1
ATOM 2220 O O . LYS B 1 15 ? 39.369 -31.183 3.302 1.00 21.67 28 LYS B O 1
ATOM 2226 N N . PRO B 1 16 ? 39.631 -31.858 1.185 1.00 28.05 29 PRO B N 1
ATOM 2227 C CA . PRO B 1 16 ? 40.898 -31.079 1.098 1.00 28.57 29 PRO B CA 1
ATOM 2228 C C . PRO B 1 16 ? 40.851 -29.680 1.628 1.00 29.05 29 PRO B C 1
ATOM 2229 O O . PRO B 1 16 ? 39.909 -28.920 1.279 1.00 30.05 29 PRO B O 1
ATOM 2233 N N . GLY B 1 17 ? 41.831 -29.288 2.474 1.00 26.76 30 GLY B N 1
ATOM 2234 C CA . GLY B 1 17 ? 41.874 -27.937 2.947 1.00 25.85 30 GLY B CA 1
ATOM 2235 C C . GLY B 1 17 ? 40.930 -27.663 4.122 1.00 26.59 30 GLY B C 1
ATOM 2236 O O . GLY B 1 17 ? 40.875 -26.524 4.640 1.00 29.28 30 GLY B O 1
ATOM 2237 N N . GLU B 1 18 ? 40.159 -28.676 4.543 1.00 25.93 31 GLU B N 1
ATOM 2238 C CA . GLU B 1 18 ? 39.137 -28.427 5.611 1.00 26.06 31 GLU B CA 1
ATOM 2239 C C . GLU B 1 18 ? 39.574 -28.934 6.998 1.00 25.80 31 GLU B C 1
ATOM 2240 O O . GLU B 1 18 ? 39.025 -28.472 7.989 1.00 25.73 31 GLU B O 1
ATOM 2246 N N . ASP B 1 19 ? 40.533 -29.854 7.030 1.00 24.76 32 ASP B N 1
ATOM 2247 C CA . ASP B 1 19 ? 41.041 -30.381 8.293 1.00 27.07 32 ASP B CA 1
ATOM 2248 C C . ASP B 1 19 ? 41.645 -29.256 9.093 1.00 28.86 32 ASP B C 1
ATOM 2249 O O . ASP B 1 19 ? 42.613 -28.659 8.642 1.00 29.72 32 ASP B O 1
ATOM 2254 N N . PRO B 1 20 ? 41.069 -28.927 10.281 1.00 30.34 33 PRO B N 1
ATOM 2255 C CA . PRO B 1 20 ? 41.641 -27.811 10.998 1.00 31.08 33 PRO B CA 1
ATOM 2256 C C . PRO B 1 20 ? 42.924 -28.094 11.805 1.00 32.57 33 PRO B C 1
ATOM 2257 O O . PRO B 1 20 ? 43.366 -27.222 12.513 1.00 33.91 33 PRO B O 1
ATOM 2261 N N . ARG B 1 21 ? 43.499 -29.291 11.722 1.00 34.41 34 ARG B N 1
ATOM 2262 C CA . ARG B 1 21 ? 44.846 -29.558 12.260 1.00 36.73 34 ARG B CA 1
ATOM 2263 C C . ARG B 1 21 ? 45.750 -28.325 12.071 1.00 38.03 34 ARG B C 1
ATOM 2264 O O . ARG B 1 21 ? 45.458 -27.465 11.227 1.00 39.03 34 ARG B O 1
ATOM 2272 N N . GLN B 1 22 ? 46.840 -28.226 12.840 1.00 38.46 35 GLN B N 1
ATOM 2273 C CA . GLN B 1 22 ? 47.988 -27.347 12.489 1.00 38.55 35 GLN B CA 1
ATOM 2274 C C . GLN B 1 22 ? 49.117 -28.368 12.357 1.00 37.87 35 GLN B C 1
ATOM 2275 O O . GLN B 1 22 ? 48.925 -29.500 12.736 1.00 38.19 35 GLN B O 1
ATOM 2281 N N . PRO B 1 23 ? 50.289 -28.030 11.779 1.00 37.72 36 PRO B N 1
ATOM 2282 C CA . PRO B 1 23 ? 51.289 -29.155 11.713 1.00 36.61 36 PRO B CA 1
ATOM 2283 C C . PRO B 1 23 ? 51.879 -29.541 13.093 1.00 34.20 36 PRO B C 1
ATOM 2284 O O . PRO B 1 23 ? 51.783 -28.738 14.022 1.00 35.59 36 PRO B O 1
ATOM 2288 N N . HIS B 1 24 ? 52.486 -30.709 13.265 0.40 31.39 37 HIS B N 1
ATOM 2289 C CA . HIS B 1 24 ? 52.972 -31.100 14.607 0.40 29.54 37 HIS B CA 1
ATOM 2290 C C . HIS B 1 24 ? 51.807 -31.516 15.498 0.40 27.74 37 HIS B C 1
ATOM 2291 O O . HIS B 1 24 ? 52.000 -31.808 16.673 0.40 26.13 37 HIS B O 1
ATOM 2298 N N . GLN B 1 25 ? 50.525 -31.530 14.937 1.00 27.05 38 GLN B N 1
ATOM 2299 C CA . GLN B 1 25 ? 49.269 -31.938 15.666 1.00 26.73 38 GLN B CA 1
ATOM 2300 C C . GLN B 1 25 ? 48.626 -33.167 15.029 1.00 27.44 38 GLN B C 1
ATOM 2301 O O . GLN B 1 25 ? 48.727 -33.379 13.818 1.00 27.62 38 GLN B O 1
ATOM 2307 N N . GLU B 1 26 ? 48.015 -33.977 15.684 1.00 26.12 39 GLU B N 1
ATOM 2308 C CA . GLU B 1 26 ? 47.354 -35.125 15.029 1.00 25.94 39 GLU B CA 1
ATOM 2309 C C . GLU B 1 26 ? 46.090 -35.508 15.748 1.00 23.49 39 GLU B C 1
ATOM 2310 O O . GLU B 1 26 ? 45.969 -35.291 16.981 1.00 21.80 39 GLU B O 1
ATOM 2316 N N . TRP B 1 27 ? 45.160 -36.075 14.977 1.00 22.38 40 TRP B N 1
ATOM 2317 C CA . TRP B 1 27 ? 43.898 -36.627 15.560 1.00 21.30 40 TRP B CA 1
ATOM 2318 C C . TRP B 1 27 ? 44.083 -37.998 16.184 1.00 21.09 40 TRP B C 1
ATOM 2319 O O . TRP B 1 27 ? 44.645 -38.896 15.579 1.00 22.48 40 TRP B O 1
ATOM 2330 N N . LYS B 1 28 ? 43.590 -38.168 17.403 1.00 16.37 41 LYS B N 1
ATOM 2331 C CA . LYS B 1 28 ? 43.695 -39.451 18.090 1.00 17.64 41 LYS B CA 1
ATOM 2332 C C . LYS B 1 28 ? 42.291 -39.921 18.416 1.00 16.78 41 LYS B C 1
ATOM 2333 O O . LYS B 1 28 ? 41.537 -39.182 19.090 1.00 15.84 41 LYS B O 1
ATOM 2339 N N . LEU B 1 29 ? 41.938 -41.124 17.983 1.00 15.24 42 LEU B N 1
ATOM 2340 C CA . LEU B 1 29 ? 40.618 -41.672 18.295 1.00 13.99 42 LEU B CA 1
ATOM 2341 C C . LEU B 1 29 ? 40.402 -41.860 19.833 1.00 14.32 42 LEU B C 1
ATOM 2342 O O . LEU B 1 29 ? 41.278 -42.321 20.538 1.00 14.11 42 LEU B O 1
ATOM 2347 N N . ILE B 1 30 ? 39.255 -41.473 20.354 1.00 11.46 43 ILE B N 1
ATOM 2348 C CA . ILE B 1 30 ? 38.930 -41.691 21.756 1.00 12.66 43 ILE B CA 1
ATOM 2349 C C . ILE B 1 30 ? 38.137 -43.000 21.679 1.00 12.88 43 ILE B C 1
ATOM 2350 O O . ILE B 1 30 ? 36.966 -43.019 21.297 1.00 10.53 43 ILE B O 1
ATOM 2355 N N . GLU B 1 31 ? 38.793 -44.113 22.037 1.00 13.20 44 GLU B N 1
ATOM 2356 C CA . GLU B 1 31 ? 38.247 -45.439 21.774 1.00 14.35 44 GLU B CA 1
ATOM 2357 C C . GLU B 1 31 ? 36.924 -45.669 22.486 1.00 13.01 44 GLU B C 1
ATOM 2358 O O . GLU B 1 31 ? 36.013 -46.284 21.923 1.00 11.52 44 GLU B O 1
ATOM 2364 N N . ASN B 1 32 ? 36.766 -45.092 23.684 1.00 13.60 45 ASN B N 1
ATOM 2365 C CA . ASN B 1 32 ? 35.583 -45.463 24.443 1.00 14.42 45 ASN B CA 1
ATOM 2366 C C . ASN B 1 32 ? 34.376 -44.584 24.100 1.00 13.58 45 ASN B C 1
ATOM 2367 O O . ASN B 1 32 ? 33.334 -44.680 24.749 1.00 12.22 45 ASN B O 1
ATOM 2372 N N . MET B 1 33 ? 34.546 -43.686 23.125 1.00 11.55 46 MET B N 1
ATOM 2373 C CA . MET B 1 33 ? 33.397 -42.903 22.607 1.00 11.02 46 MET B CA 1
ATOM 2374 C C . MET B 1 33 ? 33.283 -43.069 21.084 1.00 10.54 46 MET B C 1
ATOM 2375 O O . MET B 1 33 ? 32.696 -42.243 20.464 1.00 9.65 46 MET B O 1
ATOM 2380 N N . SER B 1 34 ? 33.819 -44.191 20.565 1.00 10.10 47 SER B N 1
ATOM 2381 C CA . SER B 1 34 ? 33.826 -44.439 19.138 1.00 11.23 47 SER B CA 1
ATOM 2382 C C . SER B 1 34 ? 33.366 -45.879 18.951 1.00 11.73 47 SER B C 1
ATOM 2383 O O . SER B 1 34 ? 33.666 -46.764 19.784 1.00 12.61 47 SER B O 1
ATOM 2386 N N . ASP B 1 35 ? 32.724 -46.131 17.811 1.00 9.78 48 ASP B N 1
ATOM 2387 C CA . ASP B 1 35 ? 32.183 -47.486 17.503 1.00 11.19 48 ASP B CA 1
ATOM 2388 C C . ASP B 1 35 ? 31.854 -47.591 16.035 1.00 11.84 48 ASP B C 1
ATOM 2389 O O . ASP B 1 35 ? 31.214 -46.723 15.480 1.00 10.99 48 ASP B O 1
ATOM 2394 N N . GLU B 1 36 ? 32.277 -48.701 15.406 1.00 13.48 49 GLU B N 1
ATOM 2395 C CA . GLU B 1 36 ? 31.933 -49.030 14.048 1.00 13.51 49 GLU B CA 1
ATOM 2396 C C . GLU B 1 36 ? 30.683 -49.902 13.989 1.00 14.49 49 GLU B C 1
ATOM 2397 O O . GLU B 1 36 ? 30.156 -50.152 12.883 1.00 14.23 49 GLU B O 1
ATOM 2403 N N . PHE B 1 37 ? 30.239 -50.386 15.152 1.00 12.71 50 PHE B N 1
ATOM 2404 C CA . PHE B 1 37 ? 28.985 -51.152 15.265 1.00 14.33 50 PHE B CA 1
ATOM 2405 C C . PHE B 1 37 ? 29.047 -52.453 14.454 1.00 15.95 50 PHE B C 1
ATOM 2406 O O . PHE B 1 37 ? 28.079 -52.852 13.835 1.00 15.40 50 PHE B O 1
ATOM 2414 N N . GLU B 1 38 ? 30.225 -53.082 14.472 1.00 18.61 51 GLU B N 1
ATOM 2415 C CA A GLU B 1 38 ? 30.434 -54.363 13.798 0.50 21.97 51 GLU B CA 1
ATOM 2416 C CA B GLU B 1 38 ? 30.377 -54.347 13.753 0.50 22.17 51 GLU B CA 1
ATOM 2417 C C . GLU B 1 38 ? 29.912 -55.562 14.571 1.00 24.03 51 GLU B C 1
ATOM 2418 O O . GLU B 1 38 ? 29.712 -56.645 13.989 1.00 26.55 51 GLU B O 1
ATOM 2429 N N . GLY B 1 39 ? 29.662 -55.431 15.878 1.00 24.84 52 GLY B N 1
ATOM 2430 C CA . GLY B 1 39 ? 29.155 -56.662 16.621 1.00 28.34 52 GLY B CA 1
ATOM 2431 C C . GLY B 1 39 ? 27.849 -57.393 16.184 1.00 27.76 52 GLY B C 1
ATOM 2432 O O . GLY B 1 39 ? 27.173 -57.008 15.217 1.00 29.10 52 GLY B O 1
ATOM 2433 N N . LYS B 1 40 ? 27.423 -58.411 16.951 1.00 27.08 53 LYS B N 1
ATOM 2434 C CA . LYS B 1 40 ? 26.048 -58.926 16.767 1.00 25.18 53 LYS B CA 1
ATOM 2435 C C . LYS B 1 40 ? 25.041 -58.060 17.559 1.00 22.21 53 LYS B C 1
ATOM 2436 O O . LYS B 1 40 ? 23.879 -57.852 17.156 1.00 20.94 53 LYS B O 1
ATOM 2442 N N . LYS B 1 41 ? 25.517 -57.563 18.698 1.00 20.23 54 LYS B N 1
ATOM 2443 C CA . LYS B 1 41 ? 24.698 -56.745 19.570 1.00 18.57 54 LYS B CA 1
ATOM 2444 C C . LYS B 1 41 ? 25.493 -55.539 20.077 1.00 16.45 54 LYS B C 1
ATOM 2445 O O . LYS B 1 41 ? 26.708 -55.560 20.212 1.00 13.43 54 LYS B O 1
ATOM 2451 N N . ILE B 1 42 ? 24.753 -54.479 20.337 1.00 13.20 55 ILE B N 1
ATOM 2452 C CA . ILE B 1 42 ? 25.388 -53.252 20.777 1.00 11.86 55 ILE B CA 1
ATOM 2453 C C . ILE B 1 42 ? 26.228 -53.490 22.024 1.00 11.66 55 ILE B C 1
ATOM 2454 O O . ILE B 1 42 ? 25.840 -54.242 22.919 1.00 12.53 55 ILE B O 1
ATOM 2459 N N . ASP B 1 43 ? 27.371 -52.847 22.058 1.00 12.24 56 ASP B N 1
ATOM 2460 C CA . ASP B 1 43 ? 28.285 -52.987 23.190 1.00 12.05 56 ASP B CA 1
ATOM 2461 C C . ASP B 1 43 ? 27.761 -52.110 24.333 1.00 11.31 56 ASP B C 1
ATOM 2462 O O . ASP B 1 43 ? 27.930 -50.893 24.326 1.00 10.95 56 ASP B O 1
ATOM 2467 N N . GLU B 1 44 ? 27.184 -52.742 25.357 1.00 13.04 57 GLU B N 1
ATOM 2468 C CA . GLU B 1 44 ? 26.624 -52.007 26.486 1.00 13.12 57 GLU B CA 1
ATOM 2469 C C . GLU B 1 44 ? 27.586 -51.751 27.604 1.00 13.58 57 GLU B C 1
ATOM 2470 O O . GLU B 1 44 ? 27.176 -51.151 28.632 1.00 12.58 57 GLU B O 1
ATOM 2476 N N . LYS B 1 45 ? 28.851 -52.176 27.443 1.00 14.52 58 LYS B N 1
ATOM 2477 C CA . LYS B 1 45 ? 29.895 -51.632 28.301 1.00 15.83 58 LYS B CA 1
ATOM 2478 C C . LYS B 1 45 ? 30.174 -50.162 27.857 1.00 15.59 58 LYS B C 1
ATOM 2479 O O . LYS B 1 45 ? 30.540 -49.338 28.687 1.00 14.30 58 LYS B O 1
ATOM 2485 N N . LYS B 1 46 ? 29.969 -49.842 26.582 1.00 12.50 59 LYS B N 1
ATOM 2486 C CA . LYS B 1 46 ? 30.301 -48.537 26.042 1.00 13.12 59 LYS B CA 1
ATOM 2487 C C . LYS B 1 46 ? 29.066 -47.631 25.919 1.00 13.25 59 LYS B C 1
ATOM 2488 O O . LYS B 1 46 ? 29.149 -46.402 26.100 1.00 13.24 59 LYS B O 1
ATOM 2494 N N . TRP B 1 47 ? 27.916 -48.238 25.650 1.00 10.59 60 TRP B N 1
ATOM 2495 C CA . TRP B 1 47 ? 26.681 -47.501 25.443 1.00 9.76 60 TRP B CA 1
ATOM 2496 C C . TRP B 1 47 ? 25.579 -47.909 26.395 1.00 10.66 60 TRP B C 1
ATOM 2497 O O . TRP B 1 47 ? 25.458 -49.063 26.759 1.00 11.14 60 TRP B O 1
ATOM 2508 N N . GLN B 1 48 ? 24.721 -46.959 26.726 1.00 10.74 61 GLN B N 1
ATOM 2509 C CA . GLN B 1 48 ? 23.541 -47.186 27.520 1.00 10.43 61 GLN B CA 1
ATOM 2510 C C . GLN B 1 48 ? 22.274 -47.058 26.653 1.00 11.26 61 GLN B C 1
ATOM 2511 O O . GLN B 1 48 ? 22.073 -46.044 25.985 1.00 10.58 61 GLN B O 1
ATOM 2517 N N . ILE B 1 49 ? 21.409 -48.097 26.691 1.00 10.60 62 ILE B N 1
ATOM 2518 C CA . ILE B 1 49 ? 20.193 -48.087 25.891 1.00 9.14 62 ILE B CA 1
ATOM 2519 C C . ILE B 1 49 ? 18.912 -48.297 26.746 1.00 8.37 62 ILE B C 1
ATOM 2520 O O . ILE B 1 49 ? 17.805 -48.209 26.221 1.00 11.21 62 ILE B O 1
ATOM 2525 N N . SER B 1 50 ? 19.083 -48.547 28.045 1.00 9.86 63 SER B N 1
ATOM 2526 C CA . SER B 1 50 ? 17.958 -48.590 29.000 1.00 9.77 63 SER B CA 1
ATOM 2527 C C . SER B 1 50 ? 18.513 -48.231 30.374 1.00 9.58 63 SER B C 1
ATOM 2528 O O . SER B 1 50 ? 19.694 -48.326 30.641 1.00 9.42 63 SER B O 1
ATOM 2531 N N . GLY B 1 51 ? 17.607 -47.855 31.246 1.00 9.52 64 GLY B N 1
ATOM 2532 C CA . GLY B 1 51 ? 17.957 -47.474 32.619 1.00 11.14 64 GLY B CA 1
ATOM 2533 C C . GLY B 1 51 ? 18.392 -45.987 32.708 1.00 12.19 64 GLY B C 1
ATOM 2534 O O . GLY B 1 51 ? 18.662 -45.532 33.826 1.00 13.52 64 GLY B O 1
ATOM 2535 N N . GLN B 1 52 ? 18.457 -45.262 31.582 1.00 11.56 65 GLN B N 1
ATOM 2536 C CA . GLN B 1 52 ? 18.892 -43.816 31.527 1.00 12.59 65 GLN B CA 1
ATOM 2537 C C . GLN B 1 52 ? 17.792 -42.972 32.159 1.00 14.17 65 GLN B C 1
ATOM 2538 O O . GLN B 1 52 ? 16.618 -43.432 32.277 1.00 11.01 65 GLN B O 1
ATOM 2544 N N . GLY B 1 53 ? 18.135 -41.729 32.535 1.00 14.69 66 GLY B N 1
ATOM 2545 C CA . GLY B 1 53 ? 17.152 -40.856 33.144 1.00 15.78 66 GLY B CA 1
ATOM 2546 C C . GLY B 1 53 ? 15.977 -40.478 32.247 1.00 13.58 66 GLY B C 1
ATOM 2547 O O . GLY B 1 53 ? 14.864 -40.334 32.715 1.00 16.12 66 GLY B O 1
ATOM 2548 N N . TRP B 1 54 ? 16.187 -40.296 30.952 1.00 11.31 67 TRP B N 1
ATOM 2549 C CA . TRP B 1 54 ? 15.135 -39.750 30.125 1.00 9.80 67 TRP B CA 1
ATOM 2550 C C . TRP B 1 54 ? 14.444 -40.960 29.451 1.00 10.08 67 TRP B C 1
ATOM 2551 O O . TRP B 1 54 ? 15.109 -41.669 28.693 1.00 10.05 67 TRP B O 1
ATOM 2562 N N . ILE B 1 55 ? 13.147 -41.148 29.729 1.00 7.78 68 ILE B N 1
ATOM 2563 C CA . ILE B 1 55 ? 12.465 -42.328 29.204 1.00 8.87 68 ILE B CA 1
ATOM 2564 C C . ILE B 1 55 ? 11.868 -42.037 27.837 1.00 8.79 68 ILE B C 1
ATOM 2565 O O . ILE B 1 55 ? 11.425 -42.964 27.160 1.00 11.09 68 ILE B O 1
ATOM 2570 N N . GLY B 1 56 ? 11.927 -40.780 27.429 1.00 8.80 69 GLY B N 1
ATOM 2571 C CA . GLY B 1 56 ? 11.286 -40.326 26.177 1.00 9.32 69 GLY B CA 1
ATOM 2572 C C . GLY B 1 56 ? 10.376 -39.133 26.381 1.00 8.93 69 GLY B C 1
ATOM 2573 O O . GLY B 1 56 ? 9.727 -38.992 27.450 1.00 8.97 69 GLY B O 1
ATOM 2574 N N . ARG B 1 57 ? 10.267 -38.305 25.353 1.00 9.01 70 ARG B N 1
ATOM 2575 C CA . ARG B 1 57 ? 9.270 -37.196 25.326 1.00 8.46 70 ARG B CA 1
ATOM 2576 C C . ARG B 1 57 ? 7.946 -37.782 24.811 1.00 10.40 70 ARG B C 1
ATOM 2577 O O . ARG B 1 57 ? 7.856 -38.291 23.687 1.00 8.53 70 ARG B O 1
ATOM 2585 N N . ALA B 1 58 ? 6.909 -37.731 25.628 1.00 9.60 71 ALA B N 1
ATOM 2586 C CA . ALA B 1 58 ? 5.605 -38.259 25.181 1.00 8.80 71 ALA B CA 1
ATOM 2587 C C . ALA B 1 58 ? 5.158 -37.615 23.801 1.00 9.97 71 ALA B C 1
ATOM 2588 O O . ALA B 1 58 ? 5.318 -36.391 23.573 1.00 8.55 71 ALA B O 1
ATOM 2590 N N . PRO B 1 59 ? 4.610 -38.422 22.881 1.00 8.42 72 PRO B N 1
ATOM 2591 C CA . PRO B 1 59 ? 4.184 -39.812 23.089 1.00 8.19 72 PRO B CA 1
ATOM 2592 C C . PRO B 1 59 ? 5.201 -40.863 22.677 1.00 8.07 72 PRO B C 1
ATOM 2593 O O . PRO B 1 59 ? 4.814 -42.020 22.499 1.00 8.59 72 PRO B O 1
ATOM 2597 N N . GLY B 1 60 ? 6.477 -40.494 22.489 1.00 7.96 73 GLY B N 1
ATOM 2598 C CA . GLY B 1 60 ? 7.458 -41.520 22.041 1.00 8.83 73 GLY B CA 1
ATOM 2599 C C . GLY B 1 60 ? 8.369 -42.069 23.142 1.00 10.03 73 GLY B C 1
ATOM 2600 O O . GLY B 1 60 ? 9.175 -41.319 23.784 1.00 11.57 73 GLY B O 1
ATOM 2601 N N . LEU B 1 61 ? 8.243 -43.379 23.406 1.00 8.34 74 LEU B N 1
ATOM 2602 C CA . LEU B 1 61 ? 8.920 -44.020 24.541 1.00 9.05 74 LEU B CA 1
ATOM 2603 C C . LEU B 1 61 ? 10.154 -44.728 24.027 1.00 8.64 74 LEU B C 1
ATOM 2604 O O . LEU B 1 61 ? 10.074 -45.474 23.020 1.00 9.67 74 LEU B O 1
ATOM 2609 N N . PHE B 1 62 ? 11.310 -44.494 24.652 1.00 8.93 75 PHE B N 1
ATOM 2610 C CA . PHE B 1 62 ? 12.520 -45.143 24.150 1.00 9.09 75 PHE B CA 1
ATOM 2611 C C . PHE B 1 62 ? 12.527 -46.643 24.517 1.00 10.63 75 PHE B C 1
ATOM 2612 O O . PHE B 1 62 ? 12.470 -46.985 25.725 1.00 10.46 75 PHE B O 1
ATOM 2620 N N . LEU B 1 63 ? 12.562 -47.518 23.520 1.00 9.83 76 LEU B N 1
ATOM 2621 C CA . LEU B 1 63 ? 12.553 -48.990 23.774 1.00 10.93 76 LEU B CA 1
ATOM 2622 C C . LEU B 1 63 ? 13.968 -49.592 23.565 1.00 10.94 76 LEU B C 1
ATOM 2623 O O . LEU B 1 63 ? 14.597 -49.367 22.514 1.00 9.61 76 LEU B O 1
ATOM 2628 N N . ALA B 1 64 ? 14.496 -50.358 24.527 1.00 9.53 77 ALA B N 1
ATOM 2629 C CA . ALA B 1 64 ? 15.810 -50.950 24.242 1.00 12.47 77 ALA B CA 1
ATOM 2630 C C . ALA B 1 64 ? 15.649 -51.938 23.061 1.00 12.49 77 ALA B C 1
ATOM 2631 O O . ALA B 1 64 ? 16.597 -52.154 22.304 1.00 11.68 77 ALA B O 1
ATOM 2633 N N . GLU B 1 65 ? 14.451 -52.536 22.912 1.00 13.02 78 GLU B N 1
ATOM 2634 C CA . GLU B 1 65 ? 14.194 -53.520 21.819 1.00 13.94 78 GLU B CA 1
ATOM 2635 C C . GLU B 1 65 ? 14.288 -52.826 20.437 1.00 12.10 78 GLU B C 1
ATOM 2636 O O . GLU B 1 65 ? 14.371 -53.514 19.385 1.00 11.00 78 GLU B O 1
ATOM 2642 N N . ASN B 1 66 ? 14.215 -51.502 20.406 1.00 10.16 79 ASN B N 1
ATOM 2643 C CA . ASN B 1 66 ? 14.263 -50.840 19.083 1.00 8.63 79 ASN B CA 1
ATOM 2644 C C . ASN B 1 66 ? 15.689 -50.484 18.670 1.00 10.09 79 ASN B C 1
ATOM 2645 O O . ASN B 1 66 ? 15.861 -49.806 17.617 1.00 10.74 79 ASN B O 1
ATOM 2650 N N . ILE B 1 67 ? 16.660 -50.969 19.436 1.00 10.10 80 ILE B N 1
ATOM 2651 C CA . ILE B 1 67 ? 18.106 -50.837 19.096 1.00 10.31 80 ILE B CA 1
ATOM 2652 C C . ILE B 1 67 ? 18.591 -52.180 18.531 1.00 11.12 80 ILE B C 1
ATOM 2653 O O . ILE B 1 67 ? 18.312 -53.243 19.142 1.00 9.90 80 ILE B O 1
ATOM 2658 N N . SER B 1 68 ? 19.291 -52.131 17.386 1.00 11.34 81 SER B N 1
ATOM 2659 C CA . SER B 1 68 ? 19.888 -53.358 16.860 1.00 12.25 81 SER B CA 1
ATOM 2660 C C . SER B 1 68 ? 21.118 -52.997 16.065 1.00 12.50 81 SER B C 1
ATOM 2661 O O . SER B 1 68 ? 21.309 -51.834 15.689 1.00 10.68 81 SER B O 1
ATOM 2664 N N . LEU B 1 69 ? 21.986 -53.981 15.835 1.00 11.29 82 LEU B N 1
ATOM 2665 C CA . LEU B 1 69 ? 23.155 -53.812 14.970 1.00 11.44 82 LEU B CA 1
ATOM 2666 C C . LEU B 1 69 ? 22.915 -54.679 13.722 1.00 14.28 82 LEU B C 1
ATOM 2667 O O . LEU B 1 69 ? 22.481 -55.812 13.836 1.00 15.13 82 LEU B O 1
ATOM 2672 N N . ASN B 1 70 ? 23.198 -54.146 12.564 1.00 15.57 83 ASN B N 1
ATOM 2673 C CA . ASN B 1 70 ? 23.139 -54.970 11.362 1.00 19.14 83 ASN B CA 1
ATOM 2674 C C . ASN B 1 70 ? 24.007 -54.334 10.305 1.00 18.21 83 ASN B C 1
ATOM 2675 O O . ASN B 1 70 ? 24.063 -53.113 10.189 1.00 18.63 83 ASN B O 1
ATOM 2680 N N . ASN B 1 71 ? 24.731 -55.164 9.538 1.00 18.88 84 ASN B N 1
ATOM 2681 C CA . ASN B 1 71 ? 25.503 -54.657 8.392 1.00 20.80 84 ASN B CA 1
ATOM 2682 C C . ASN B 1 71 ? 26.563 -53.604 8.762 1.00 18.94 84 ASN B C 1
ATOM 2683 O O . ASN B 1 71 ? 26.781 -52.637 8.022 1.00 20.75 84 ASN B O 1
ATOM 2688 N N . GLY B 1 72 ? 27.179 -53.770 9.934 1.00 16.30 85 GLY B N 1
ATOM 2689 C CA . GLY B 1 72 ? 28.231 -52.874 10.416 1.00 14.28 85 GLY B CA 1
ATOM 2690 C C . GLY B 1 72 ? 27.641 -51.519 10.777 1.00 12.13 85 GLY B C 1
ATOM 2691 O O . GLY B 1 72 ? 28.259 -50.520 10.562 1.00 13.39 85 GLY B O 1
ATOM 2692 N N . SER B 1 73 ? 26.374 -51.500 11.197 1.00 12.08 86 SER B N 1
ATOM 2693 C CA . SER B 1 73 ? 25.753 -50.212 11.626 1.00 11.83 86 SER B CA 1
ATOM 2694 C C . SER B 1 73 ? 24.820 -50.381 12.828 1.00 11.55 86 SER B C 1
ATOM 2695 O O . SER B 1 73 ? 24.329 -51.472 13.135 1.00 12.26 86 SER B O 1
ATOM 2698 N N . LEU B 1 74 ? 24.541 -49.234 13.472 1.00 9.56 87 LEU B N 1
ATOM 2699 C CA . LEU B 1 74 ? 23.590 -49.187 14.571 1.00 9.39 87 LEU B CA 1
ATOM 2700 C C . LEU B 1 74 ? 22.301 -48.783 13.909 1.00 9.15 87 LEU B C 1
ATOM 2701 O O . LEU B 1 74 ? 22.274 -47.785 13.151 1.00 9.93 87 LEU B O 1
ATOM 2706 N N . GLN B 1 75 ? 21.226 -49.497 14.215 1.00 9.41 88 GLN B N 1
ATOM 2707 C CA . GLN B 1 75 ? 19.888 -49.176 13.708 1.00 8.83 88 GLN B CA 1
ATOM 2708 C C . GLN B 1 75 ? 18.988 -48.853 14.895 1.00 9.75 88 GLN B C 1
ATOM 2709 O O . GLN B 1 75 ? 18.927 -49.620 15.881 1.00 10.15 88 GLN B O 1
ATOM 2715 N N . ILE B 1 76 ? 18.354 -47.671 14.835 1.00 9.16 89 ILE B N 1
ATOM 2716 C CA . ILE B 1 76 ? 17.340 -47.333 15.840 1.00 8.39 89 ILE B CA 1
ATOM 2717 C C . ILE B 1 76 ? 16.018 -47.236 15.097 1.00 8.90 89 ILE B C 1
ATOM 2718 O O . ILE B 1 76 ? 15.866 -46.381 14.170 1.00 9.24 89 ILE B O 1
ATOM 2723 N N . THR B 1 77 ? 15.060 -48.097 15.477 1.00 10.01 90 THR B N 1
ATOM 2724 C CA . THR B 1 77 ? 13.836 -48.236 14.713 1.00 11.13 90 THR B CA 1
ATOM 2725 C C . THR B 1 77 ? 12.630 -47.682 15.428 1.00 13.24 90 THR B C 1
ATOM 2726 O O . THR B 1 77 ? 12.656 -47.471 16.665 1.00 16.40 90 THR B O 1
ATOM 2730 N N . THR B 1 78 ? 11.659 -47.265 14.642 1.00 13.00 91 THR B N 1
ATOM 2731 C CA . THR B 1 78 ? 10.435 -46.683 15.222 1.00 9.95 91 THR B CA 1
ATOM 2732 C C . THR B 1 78 ? 9.331 -47.743 15.149 1.00 12.38 91 THR B C 1
ATOM 2733 O O . THR B 1 78 ? 9.277 -48.512 14.131 1.00 9.83 91 THR B O 1
ATOM 2737 N N . THR B 1 79 ? 8.446 -47.748 16.159 1.00 8.29 92 THR B N 1
ATOM 2738 C CA . THR B 1 79 ? 7.324 -48.666 16.176 1.00 10.32 92 THR B CA 1
ATOM 2739 C C . THR B 1 79 ? 6.097 -48.007 16.777 1.00 10.34 92 THR B C 1
ATOM 2740 O O . THR B 1 79 ? 6.183 -46.953 17.413 1.00 11.54 92 THR B O 1
ATOM 2744 N N . MET B 1 80 ? 4.931 -48.620 16.538 1.00 9.43 93 MET B N 1
ATOM 2745 C CA . MET B 1 80 ? 3.765 -48.236 17.318 1.00 8.16 93 MET B CA 1
ATOM 2746 C C . MET B 1 80 ? 3.763 -49.125 18.538 1.00 8.87 93 MET B C 1
ATOM 2747 O O . MET B 1 80 ? 4.025 -50.321 18.426 1.00 9.69 93 MET B O 1
ATOM 2752 N N . LEU B 1 81 ? 3.451 -48.605 19.743 1.00 8.48 94 LEU B N 1
ATOM 2753 C CA . LEU B 1 81 ? 3.421 -49.506 20.851 1.00 7.82 94 LEU B CA 1
ATOM 2754 C C . LEU B 1 81 ? 2.171 -50.416 20.833 1.00 9.15 94 LEU B C 1
ATOM 2755 O O . LEU B 1 81 ? 1.182 -50.048 20.238 1.00 9.11 94 LEU B O 1
ATOM 2760 N N . PRO B 1 82 ? 2.230 -51.570 21.521 1.00 11.37 95 PRO B N 1
ATOM 2761 C CA . PRO B 1 82 ? 1.032 -52.472 21.504 1.00 11.23 95 PRO B CA 1
ATOM 2762 C C . PRO B 1 82 ? -0.196 -51.868 22.156 1.00 11.30 95 PRO B C 1
ATOM 2763 O O . PRO B 1 82 ? -1.315 -52.243 21.784 1.00 9.73 95 PRO B O 1
ATOM 2767 N N . GLU B 1 83 ? -0.023 -50.937 23.096 1.00 8.86 96 GLU B N 1
ATOM 2768 C CA . GLU B 1 83 ? -1.131 -50.227 23.718 1.00 9.77 96 GLU B CA 1
ATOM 2769 C C . GLU B 1 83 ? -0.606 -48.882 24.148 1.00 9.74 96 GLU B C 1
ATOM 2770 O O . GLU B 1 83 ? 0.579 -48.818 24.562 1.00 10.90 96 GLU B O 1
ATOM 2776 N N . PRO B 1 84 ? -1.450 -47.827 24.090 1.00 10.99 97 PRO B N 1
ATOM 2777 C CA . PRO B 1 84 ? -1.072 -46.583 24.792 1.00 10.70 97 PRO B CA 1
ATOM 2778 C C . PRO B 1 84 ? -0.802 -46.891 26.253 1.00 12.93 97 PRO B C 1
ATOM 2779 O O . PRO B 1 84 ? -1.532 -47.722 26.884 1.00 11.57 97 PRO B O 1
ATOM 2783 N N . ILE B 1 85 ? 0.245 -46.312 26.836 1.00 10.89 98 ILE B N 1
ATOM 2784 C CA . ILE B 1 85 ? 0.501 -46.605 28.259 1.00 13.14 98 ILE B CA 1
ATOM 2785 C C . ILE B 1 85 ? 0.952 -45.310 28.884 1.00 14.19 98 ILE B C 1
ATOM 2786 O O . ILE B 1 85 ? 1.445 -44.410 28.204 1.00 12.69 98 ILE B O 1
ATOM 2791 N N . VAL B 1 86 ? 0.777 -45.215 30.191 1.00 12.74 99 VAL B N 1
ATOM 2792 C CA . VAL B 1 86 ? 1.082 -43.962 30.900 1.00 13.99 99 VAL B CA 1
ATOM 2793 C C . VAL B 1 86 ? 2.292 -44.200 31.759 1.00 15.73 99 VAL B C 1
ATOM 2794 O O . VAL B 1 86 ? 2.336 -45.151 32.562 1.00 14.57 99 VAL B O 1
ATOM 2798 N N . LYS B 1 87 ? 3.322 -43.376 31.566 1.00 15.23 100 LYS B N 1
ATOM 2799 C CA . LYS B 1 87 ? 4.506 -43.428 32.451 1.00 17.75 100 LYS B CA 1
ATOM 2800 C C . LYS B 1 87 ? 4.860 -42.015 32.846 1.00 18.87 100 LYS B C 1
ATOM 2801 O O . LYS B 1 87 ? 4.801 -41.109 32.007 1.00 17.08 100 LYS B O 1
ATOM 2807 N N . ASN B 1 88 ? 5.252 -41.782 34.117 1.00 20.83 101 ASN B N 1
ATOM 2808 C CA . ASN B 1 88 ? 5.579 -40.412 34.562 1.00 22.81 101 ASN B CA 1
ATOM 2809 C C . ASN B 1 88 ? 4.508 -39.402 34.188 1.00 23.31 101 ASN B C 1
ATOM 2810 O O . ASN B 1 88 ? 4.761 -38.255 33.714 1.00 21.26 101 ASN B O 1
ATOM 2815 N N . ASN B 1 89 ? 3.255 -39.854 34.404 1.00 20.48 102 ASN B N 1
ATOM 2816 C CA . ASN B 1 89 ? 2.088 -39.069 34.159 1.00 21.31 102 ASN B CA 1
ATOM 2817 C C . ASN B 1 89 ? 1.884 -38.590 32.727 1.00 19.38 102 ASN B C 1
ATOM 2818 O O . ASN B 1 89 ? 1.225 -37.596 32.498 1.00 18.89 102 ASN B O 1
ATOM 2823 N N . LYS B 1 90 ? 2.477 -39.311 31.781 1.00 16.38 103 LYS B N 1
ATOM 2824 C CA . LYS B 1 90 ? 2.336 -38.902 30.360 1.00 14.18 103 LYS B CA 1
ATOM 2825 C C . LYS B 1 90 ? 1.940 -40.151 29.538 1.00 11.84 103 LYS B C 1
ATOM 2826 O O . LYS B 1 90 ? 2.364 -41.243 29.871 1.00 13.49 103 LYS B O 1
ATOM 2832 N N . THR B 1 91 ? 1.202 -39.938 28.440 1.00 11.58 104 THR B N 1
ATOM 2833 C CA . THR B 1 91 ? 0.731 -41.051 27.632 1.00 10.33 104 THR B CA 1
ATOM 2834 C C . THR B 1 91 ? 1.726 -41.258 26.461 1.00 11.03 104 THR B C 1
ATOM 2835 O O . THR B 1 91 ? 2.088 -40.298 25.791 1.00 8.45 104 THR B O 1
ATOM 2839 N N . TYR B 1 92 ? 2.109 -42.516 26.267 1.00 10.55 105 TYR B N 1
ATOM 2840 C CA . TYR B 1 92 ? 3.003 -42.904 25.216 1.00 9.14 105 TYR B CA 1
ATOM 2841 C C . TYR B 1 92 ? 2.246 -43.859 24.281 1.00 10.03 105 TYR B C 1
ATOM 2842 O O . TYR B 1 92 ? 1.590 -44.787 24.781 1.00 10.37 105 TYR B O 1
ATOM 2851 N N . THR B 1 93 ? 2.490 -43.687 22.979 1.00 8.15 106 THR B N 1
ATOM 2852 C CA . THR B 1 93 ? 1.807 -44.500 21.958 1.00 9.39 106 THR B CA 1
ATOM 2853 C C . THR B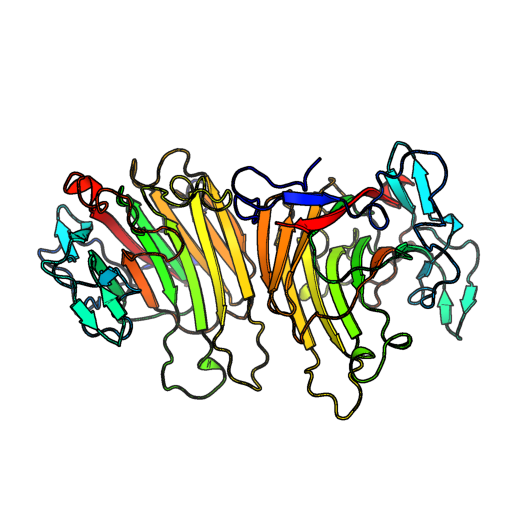 1 93 ? 2.795 -45.099 20.954 1.00 7.22 106 THR B C 1
ATOM 2854 O O . THR B 1 93 ? 2.398 -46.015 20.214 1.00 9.38 106 THR B O 1
ATOM 2858 N N . HIS B 1 94 ? 4.004 -44.541 20.892 1.00 6.50 107 HIS B N 1
ATOM 2859 C CA . HIS B 1 94 ? 5.043 -44.910 19.836 1.00 6.88 107 HIS B CA 1
ATOM 2860 C C . HIS B 1 94 ? 6.328 -45.280 20.506 1.00 8.53 107 HIS B C 1
ATOM 2861 O O . HIS B 1 94 ? 6.589 -44.819 21.638 1.00 7.58 107 HIS B O 1
ATOM 2868 N N . GLY B 1 95 ? 7.131 -46.123 19.841 1.00 8.10 108 GLY B N 1
ATOM 2869 C CA . GLY B 1 95 ? 8.451 -46.563 20.395 1.00 7.55 108 GLY B CA 1
ATOM 2870 C C . GLY B 1 95 ? 9.553 -45.923 19.542 1.00 7.63 108 GLY B C 1
ATOM 2871 O O . GLY B 1 95 ? 9.482 -45.997 18.292 1.00 10.00 108 GLY B O 1
ATOM 2872 N N . GLY B 1 96 ? 10.486 -45.241 20.205 1.00 8.53 109 GLY B N 1
ATOM 2873 C CA . GLY B 1 96 ? 11.744 -44.762 19.599 1.00 6.62 109 GLY B CA 1
ATOM 2874 C C . GLY B 1 96 ? 12.866 -45.459 20.277 1.00 6.19 109 GLY B C 1
ATOM 2875 O O . GLY B 1 96 ? 12.713 -46.623 20.715 1.00 8.06 109 GLY B O 1
ATOM 2876 N N . GLY B 1 97 ? 14.036 -44.801 20.395 1.00 6.73 110 GLY B N 1
ATOM 2877 C CA . GLY B 1 97 ? 15.159 -45.495 20.996 1.00 6.64 110 GLY B CA 1
ATOM 2878 C C . GLY B 1 97 ? 16.204 -44.465 21.444 1.00 7.81 110 GLY B C 1
ATOM 2879 O O . GLY B 1 97 ? 16.246 -43.319 20.902 1.00 6.44 110 GLY B O 1
ATOM 2880 N N . TYR B 1 98 ? 16.990 -44.859 22.450 1.00 7.44 111 TYR B N 1
ATOM 2881 C CA . TYR B 1 98 ? 18.020 -43.970 23.041 1.00 7.40 111 TYR B CA 1
ATOM 2882 C C . TYR B 1 98 ? 19.323 -44.713 23.122 1.00 7.39 111 TYR B C 1
ATOM 2883 O O . TYR B 1 98 ? 19.312 -45.868 23.527 1.00 7.83 111 TYR B O 1
ATOM 2892 N N . VAL B 1 99 ? 20.431 -44.067 22.718 1.00 6.86 112 VAL B N 1
ATOM 2893 C CA . VAL B 1 99 ? 21.761 -44.658 22.915 1.00 7.59 112 VAL B CA 1
ATOM 2894 C C . VAL B 1 99 ? 22.636 -43.520 23.423 1.00 8.61 112 VAL B C 1
ATOM 2895 O O . VAL B 1 99 ? 22.662 -42.448 22.794 1.00 10.33 112 VAL B O 1
ATOM 2899 N N . GLY B 1 100 ? 23.257 -43.703 24.601 1.00 9.21 113 GLY B N 1
ATOM 2900 C CA . GLY B 1 100 ? 24.024 -42.603 25.267 1.00 7.30 113 GLY B CA 1
ATOM 2901 C C . GLY B 1 100 ? 25.406 -43.179 25.576 1.00 7.86 113 GLY B C 1
ATOM 2902 O O . GLY B 1 100 ? 25.520 -44.386 25.947 1.00 7.72 113 GLY B O 1
ATOM 2903 N N . SER B 1 101 ? 26.437 -42.388 25.375 1.00 7.99 114 SER B N 1
ATOM 2904 C CA . SER B 1 101 ? 27.780 -42.945 25.739 1.00 8.65 114 SER B CA 1
ATOM 2905 C C . SER B 1 101 ? 27.926 -43.001 27.304 1.00 10.82 114 SER B C 1
ATOM 2906 O O . SER B 1 101 ? 27.520 -42.046 28.065 1.00 10.41 114 SER B O 1
ATOM 2909 N N . ARG B 1 102 ? 28.518 -44.091 27.805 1.00 9.98 115 ARG B N 1
ATOM 2910 C CA . ARG B 1 102 ? 28.739 -44.192 29.250 1.00 10.29 115 ARG B CA 1
ATOM 2911 C C . ARG B 1 102 ? 29.965 -43.340 29.670 1.00 11.14 115 ARG B C 1
ATOM 2912 O O . ARG B 1 102 ? 30.076 -42.963 30.850 1.00 12.66 115 ARG B O 1
ATOM 2920 N N . ASN B 1 103 ? 30.854 -43.051 28.729 1.00 9.49 116 ASN B N 1
ATOM 2921 C CA . ASN B 1 103 ? 32.035 -42.226 29.055 1.00 10.36 116 ASN B CA 1
ATOM 2922 C C . ASN B 1 103 ? 31.895 -40.896 28.340 1.00 10.15 116 ASN B C 1
ATOM 2923 O O . ASN B 1 103 ? 31.200 -40.818 27.274 1.00 8.91 116 ASN B O 1
ATOM 2928 N N . GLY B 1 104 ? 32.521 -39.852 28.923 1.00 10.27 117 GLY B N 1
ATOM 2929 C CA . GLY B 1 104 ? 32.408 -38.480 28.388 1.00 9.78 117 GLY B CA 1
ATOM 2930 C C . GLY B 1 104 ? 33.756 -37.846 28.179 1.00 10.36 117 GLY B C 1
ATOM 2931 O O . GLY B 1 104 ? 34.826 -38.504 28.420 1.00 10.06 117 GLY B O 1
ATOM 2932 N N . MET B 1 105 ? 33.750 -36.625 27.646 1.00 9.50 118 MET B N 1
ATOM 2933 C CA . MET B 1 105 ? 35.006 -35.969 27.323 1.00 11.45 118 MET B CA 1
ATOM 2934 C C . MET B 1 105 ? 34.700 -34.470 27.274 1.00 11.52 118 MET B C 1
ATOM 2935 O O . MET B 1 105 ? 33.548 -34.084 27.108 1.00 10.19 118 MET B O 1
ATOM 2940 N N . THR B 1 106 ? 35.750 -33.650 27.403 1.00 11.33 119 THR B N 1
ATOM 2941 C CA . THR B 1 106 ? 35.569 -32.229 27.204 1.00 9.97 119 THR B CA 1
ATOM 2942 C C . THR B 1 106 ? 36.423 -31.888 26.017 1.00 10.55 119 THR B C 1
ATOM 2943 O O . THR B 1 106 ? 37.639 -32.216 26.020 1.00 9.43 119 THR B O 1
ATOM 2947 N N . TYR B 1 107 ? 35.812 -31.173 25.052 1.00 9.34 120 TYR B N 1
ATOM 2948 C CA . TYR B 1 107 ? 36.393 -30.711 23.768 1.00 9.09 120 TYR B CA 1
ATOM 2949 C C . TYR B 1 107 ? 36.652 -31.923 22.913 1.00 10.44 120 TYR B C 1
ATOM 2950 O O . TYR B 1 107 ? 36.585 -33.090 23.361 1.00 11.66 120 TYR B O 1
ATOM 2959 N N . GLY B 1 108 ? 36.977 -31.631 21.666 1.00 10.61 121 GLY B N 1
ATOM 2960 C CA . GLY B 1 108 ? 37.308 -32.710 20.742 1.00 11.65 121 GLY B CA 1
ATOM 2961 C C . GLY B 1 108 ? 36.557 -32.533 19.419 1.00 11.34 121 GLY B C 1
ATOM 2962 O O . GLY B 1 108 ? 35.846 -31.530 19.208 1.00 12.45 121 GLY B O 1
ATOM 2963 N N . TYR B 1 109 ? 36.701 -33.549 18.555 1.00 9.85 122 TYR B N 1
ATOM 2964 C CA . TYR B 1 109 ? 36.000 -33.554 17.263 1.00 9.88 122 TYR B CA 1
ATOM 2965 C C . TYR B 1 109 ? 35.074 -34.779 17.266 1.00 9.98 122 TYR B C 1
ATOM 2966 O O . TYR B 1 109 ? 35.553 -35.909 17.489 1.00 10.99 122 TYR B O 1
ATOM 2975 N N . TYR B 1 110 ? 33.756 -34.574 17.024 1.00 9.07 123 TYR B N 1
ATOM 2976 C CA . TYR B 1 110 ? 32.812 -35.703 17.110 1.00 7.18 123 TYR B CA 1
ATOM 2977 C C . TYR B 1 110 ? 32.041 -35.812 15.809 1.00 7.03 123 TYR B C 1
ATOM 2978 O O . TYR B 1 110 ? 31.474 -34.773 15.328 1.00 7.47 123 TYR B O 1
ATOM 2987 N N . GLU B 1 111 ? 32.012 -37.016 15.220 1.00 7.06 124 GLU B N 1
ATOM 2988 C CA . GLU B 1 111 ? 31.340 -37.132 13.901 1.00 8.56 124 GLU B CA 1
ATOM 2989 C C . GLU B 1 111 ? 30.607 -38.507 13.810 1.00 7.55 124 GLU B C 1
ATOM 2990 O O . GLU B 1 111 ? 30.982 -39.488 14.505 1.00 9.82 124 GLU B O 1
ATOM 2996 N N . CYS B 1 112 ? 29.555 -38.562 13.024 1.00 7.20 125 CYS B N 1
ATOM 2997 C CA . CYS B 1 112 ? 28.850 -39.826 12.788 1.00 8.12 125 CYS B CA 1
ATOM 2998 C C . CYS B 1 112 ? 28.472 -39.847 11.291 1.00 8.24 125 CYS B C 1
ATOM 2999 O O . CYS B 1 112 ? 28.378 -38.780 10.678 1.00 9.37 125 CYS B O 1
ATOM 3002 N N . GLU B 1 113 ? 28.271 -41.029 10.737 1.00 9.82 126 GLU B N 1
ATOM 3003 C CA . GLU B 1 113 ? 27.725 -41.145 9.373 1.00 10.16 126 GLU B CA 1
ATOM 3004 C C . GLU B 1 113 ? 26.316 -41.696 9.524 1.00 8.78 126 GLU B C 1
ATOM 3005 O O . GLU B 1 113 ? 26.163 -42.819 9.994 1.00 10.54 126 GLU B O 1
ATOM 3011 N N . MET B 1 114 ? 25.281 -40.896 9.192 1.00 9.51 127 MET B N 1
ATOM 3012 C CA . MET B 1 114 ? 23.920 -41.291 9.534 1.00 8.94 127 MET B CA 1
ATOM 3013 C C . MET B 1 114 ? 23.013 -41.027 8.375 1.00 7.95 127 MET B C 1
ATOM 3014 O O . MET B 1 114 ? 23.173 -40.027 7.644 1.00 9.55 127 MET B O 1
ATOM 3019 N N . LYS B 1 115 ? 22.031 -41.910 8.255 1.00 9.44 128 LYS B N 1
ATOM 3020 C CA . LYS B 1 115 ? 20.899 -41.756 7.321 1.00 9.42 128 LYS B CA 1
ATOM 3021 C C . LYS B 1 115 ? 19.645 -41.679 8.204 1.00 9.29 128 LYS B C 1
ATOM 3022 O O . LYS B 1 115 ? 19.378 -42.627 8.975 1.00 8.48 128 LYS B O 1
ATOM 3028 N N . ALA B 1 116 ? 18.871 -40.585 8.046 1.00 10.37 129 ALA B N 1
ATOM 3029 C CA . ALA B 1 116 ? 17.704 -40.384 8.928 1.00 10.32 129 ALA B CA 1
ATOM 3030 C C . ALA B 1 116 ? 16.582 -41.354 8.602 1.00 10.82 129 ALA B C 1
ATOM 3031 O O . ALA B 1 116 ? 16.457 -41.812 7.445 1.00 11.49 129 ALA B O 1
ATOM 3033 N N . ASN B 1 117 ? 15.722 -41.665 9.588 1.00 8.97 130 ASN B N 1
ATOM 3034 C CA . ASN B 1 117 ? 14.496 -42.355 9.237 1.00 7.22 130 ASN B CA 1
ATOM 3035 C C . ASN B 1 117 ? 13.557 -41.446 8.475 1.00 9.44 130 ASN B C 1
ATOM 3036 O O . ASN B 1 117 ? 13.666 -40.186 8.571 1.00 9.61 130 ASN B O 1
ATOM 3041 N N . LYS B 1 118 ? 12.595 -42.058 7.742 1.00 9.37 131 LYS B N 1
ATOM 3042 C CA . LYS B 1 118 ? 11.675 -41.247 6.881 1.00 10.50 131 LYS B CA 1
ATOM 3043 C C . LYS B 1 118 ? 10.345 -41.131 7.614 1.00 11.96 131 LYS B C 1
ATOM 3044 O O . LYS B 1 118 ? 9.309 -41.270 6.993 1.00 15.14 131 LYS B O 1
ATOM 3050 N N . THR B 1 119 ? 10.354 -40.981 8.954 1.00 10.57 132 THR B N 1
ATOM 3051 C CA . THR B 1 119 ? 9.092 -40.806 9.732 1.00 9.17 132 THR B CA 1
ATOM 3052 C C . THR B 1 119 ? 9.003 -39.419 10.366 1.00 9.56 132 THR B C 1
ATOM 3053 O O . THR B 1 119 ? 9.984 -38.647 10.312 1.00 9.83 132 THR B O 1
ATOM 3057 N N . PHE B 1 120 ? 7.894 -39.145 11.074 1.00 6.35 133 PHE B N 1
ATOM 3058 C CA . PHE B 1 120 ? 7.736 -37.882 11.774 1.00 7.43 133 PHE B CA 1
ATOM 3059 C C . PHE B 1 120 ? 8.684 -37.792 13.008 1.00 9.94 133 PHE B C 1
ATOM 3060 O O . PHE B 1 120 ? 8.798 -36.720 13.633 1.00 10.06 133 PHE B O 1
ATOM 3068 N N . MET B 1 121 ? 9.296 -38.937 13.399 1.00 8.65 134 MET B N 1
ATOM 3069 C CA . MET B 1 121 ? 10.184 -38.986 14.548 1.00 7.32 134 MET B CA 1
ATOM 3070 C C . MET B 1 121 ? 11.612 -38.563 14.147 1.00 7.00 134 MET B C 1
ATOM 3071 O O . MET B 1 121 ? 11.961 -38.541 12.961 1.00 7.78 134 MET B O 1
ATOM 3076 N N . SER B 1 122 ? 12.397 -38.236 15.157 1.00 6.09 135 SER B N 1
ATOM 3077 C CA . SER B 1 122 ? 13.711 -37.591 14.920 1.00 6.18 135 SER B CA 1
ATOM 3078 C C . SER B 1 122 ? 14.817 -38.588 14.602 1.00 6.36 135 SER B C 1
ATOM 3079 O O . SER B 1 122 ? 14.647 -39.823 14.798 1.00 6.54 135 SER B O 1
ATOM 3082 N N . SER B 1 123 ? 15.937 -38.050 14.079 1.00 6.57 136 SER B N 1
ATOM 3083 C CA . SER B 1 123 ? 17.188 -38.772 13.880 1.00 5.77 136 SER B CA 1
ATOM 3084 C C . SER B 1 123 ? 18.225 -37.764 14.331 1.00 7.01 136 SER B C 1
ATOM 3085 O O . SER B 1 123 ? 18.333 -36.714 13.751 1.00 6.42 136 SER B O 1
ATOM 3088 N N . THR B 1 124 ? 18.937 -38.104 15.413 1.00 6.76 137 THR B N 1
ATOM 3089 C CA . THR B 1 124 ? 19.775 -37.130 16.099 1.00 6.40 137 THR B CA 1
ATOM 3090 C C . THR B 1 124 ? 21.169 -37.638 16.511 1.00 4.69 137 THR B C 1
ATOM 3091 O O . THR B 1 124 ? 21.385 -38.844 16.665 1.00 5.80 137 THR B O 1
ATOM 3095 N N . PHE B 1 125 ? 22.080 -36.679 16.663 1.00 4.52 138 PHE B N 1
ATOM 3096 C CA . PHE B 1 125 ? 23.459 -36.967 17.156 1.00 5.93 138 PHE B CA 1
ATOM 3097 C C . PHE B 1 125 ? 23.846 -35.729 17.916 1.00 5.97 138 PHE B C 1
ATOM 3098 O O . PHE B 1 125 ? 23.864 -34.637 17.346 1.00 7.44 138 PHE B O 1
ATOM 3106 N N . TRP B 1 126 ? 24.156 -35.883 19.204 1.00 5.99 139 TRP B N 1
ATOM 3107 C CA . TRP B 1 126 ? 24.379 -34.659 20.007 1.00 5.11 139 TRP B CA 1
ATOM 3108 C C . TRP B 1 126 ? 25.177 -35.032 21.238 1.00 5.60 139 TRP B C 1
ATOM 3109 O O . TRP B 1 126 ? 25.423 -36.235 21.503 1.00 6.23 139 TRP B O 1
ATOM 3120 N N . LEU B 1 127 ? 25.493 -34.013 22.031 1.00 6.67 140 LEU B N 1
ATOM 3121 C CA . LEU B 1 127 ? 26.295 -34.140 23.260 1.00 6.21 140 LEU B CA 1
ATOM 3122 C C . LEU B 1 127 ? 25.565 -33.365 24.354 1.00 6.35 140 LEU B C 1
ATOM 3123 O O . LEU B 1 127 ? 24.961 -32.310 24.069 1.00 8.03 140 LEU B O 1
ATOM 3128 N N . ILE B 1 128 ? 25.624 -33.837 25.613 1.00 8.24 141 ILE B N 1
ATOM 3129 C CA . ILE B 1 128 ? 25.076 -33.040 26.729 1.00 7.22 141 ILE B CA 1
ATOM 3130 C C . ILE B 1 128 ? 25.813 -33.415 28.021 1.00 8.02 141 ILE B C 1
ATOM 3131 O O . ILE B 1 128 ? 26.364 -34.513 28.114 1.00 7.33 141 ILE B O 1
ATOM 3136 N N . ASN B 1 129 ? 25.888 -32.479 28.985 1.00 7.40 142 ASN B N 1
ATOM 3137 C CA . ASN B 1 129 ? 26.549 -32.805 30.253 1.00 9.49 142 ASN B CA 1
ATOM 3138 C C . ASN B 1 129 ? 25.576 -33.561 31.131 1.00 12.84 142 ASN B C 1
ATOM 3139 O O . ASN B 1 129 ? 24.403 -33.723 30.783 1.00 12.77 142 ASN B O 1
ATOM 3144 N N . GLU B 1 130 ? 26.058 -34.108 32.210 1.00 16.74 143 GLU B N 1
ATOM 3145 C CA . GLU B 1 130 ? 25.148 -34.845 33.126 1.00 20.65 143 GLU B CA 1
ATOM 3146 C C . GLU B 1 130 ? 25.434 -34.286 34.534 1.00 24.74 143 GLU B C 1
ATOM 3147 O O . GLU B 1 130 ? 26.520 -34.492 35.009 1.00 25.05 143 GLU B O 1
ATOM 3153 N N . GLY B 1 131 ? 24.489 -33.594 35.174 0.50 26.96 144 GLY B N 1
ATOM 3154 C CA . GLY B 1 131 ? 24.634 -33.319 36.611 0.50 29.91 144 GLY B CA 1
ATOM 3155 C C . GLY B 1 131 ? 24.708 -34.666 37.305 0.50 31.00 144 GLY B C 1
ATOM 3156 O O . GLY B 1 131 ? 25.788 -35.219 37.500 0.50 31.83 144 GLY B O 1
ATOM 3157 N N . LYS B 1 132 ? 23.559 -35.187 37.701 0.50 31.93 145 LYS B N 1
ATOM 3158 C CA . LYS B 1 132 ? 22.378 -34.374 37.818 0.50 32.76 145 LYS B CA 1
ATOM 3159 C C . LYS B 1 132 ? 22.471 -33.733 39.187 0.50 32.34 145 LYS B C 1
ATOM 3160 O O . LYS B 1 132 ? 22.500 -32.504 39.338 0.50 32.99 145 LYS B O 1
ATOM 3166 N N . ASP B 1 133 ? 22.521 -34.610 40.182 0.50 31.78 146 ASP B N 1
ATOM 3167 C CA . ASP B 1 133 ? 22.454 -34.243 41.580 0.50 29.63 146 ASP B CA 1
ATOM 3168 C C . ASP B 1 133 ? 23.631 -33.393 42.021 0.50 29.04 146 ASP B C 1
ATOM 3169 O O . ASP B 1 133 ? 23.870 -33.296 43.228 0.50 24.92 146 ASP B O 1
ATOM 3174 N N . ARG B 1 134 ? 24.395 -32.823 41.083 0.50 28.56 147 ARG B N 1
ATOM 3175 C CA . ARG B 1 134 ? 25.615 -32.155 41.514 0.50 28.82 147 ARG B CA 1
ATOM 3176 C C . ARG B 1 134 ? 25.285 -30.812 42.037 0.50 28.12 147 ARG B C 1
ATOM 3177 O O . ARG B 1 134 ? 24.172 -30.312 41.881 0.50 28.96 147 ARG B O 1
ATOM 3185 N N . LEU B 1 135 ? 26.257 -30.222 42.689 0.50 27.43 148 LEU B N 1
ATOM 3186 C CA . LEU B 1 135 ? 26.044 -28.979 43.341 0.50 26.78 148 LEU B CA 1
ATOM 3187 C C . LEU B 1 135 ? 26.944 -28.055 42.613 0.50 26.52 148 LEU B C 1
ATOM 3188 O O . LEU B 1 135 ? 27.909 -28.458 41.995 0.50 27.29 148 LEU B O 1
ATOM 3193 N N . GLY B 1 136 ? 26.628 -26.790 42.705 1.00 26.67 149 GLY B N 1
ATOM 3194 C CA . GLY B 1 136 ? 27.486 -25.795 42.077 1.00 25.61 149 GLY B CA 1
ATOM 3195 C C . GLY B 1 136 ? 26.878 -25.371 40.750 1.00 22.32 149 GLY B C 1
ATOM 3196 O O . GLY B 1 136 ? 25.761 -25.826 40.381 1.00 21.20 149 GLY B O 1
ATOM 3197 N N . CYS B 1 137 ? 27.576 -24.452 40.083 1.00 21.17 150 CYS B N 1
ATOM 3198 C CA . CYS B 1 137 ? 27.114 -23.916 38.804 1.00 19.24 150 CYS B CA 1
ATOM 3199 C C . CYS B 1 137 ? 27.195 -25.013 37.749 1.00 18.41 150 CYS B C 1
ATOM 3200 O O . CYS B 1 137 ? 26.523 -24.922 36.708 1.00 17.13 150 CYS B O 1
ATOM 3203 N N . ASP B 1 138 ? 27.927 -26.094 38.047 1.00 18.29 151 ASP B N 1
ATOM 3204 C CA . ASP B 1 138 ? 28.065 -27.183 37.062 1.00 19.08 151 ASP B CA 1
ATOM 3205 C C . ASP B 1 138 ? 26.792 -27.972 36.883 1.00 16.53 151 ASP B C 1
ATOM 3206 O O . ASP B 1 138 ? 26.739 -28.805 35.983 1.00 16.90 151 ASP B O 1
ATOM 3211 N N . LYS B 1 139 ? 25.756 -27.669 37.668 1.00 14.64 152 LYS B N 1
ATOM 3212 C CA . LYS B 1 139 ? 24.471 -28.277 37.501 1.00 15.40 152 LYS B CA 1
ATOM 3213 C C . LYS B 1 139 ? 23.663 -27.687 36.303 1.00 13.84 152 LYS B C 1
ATOM 3214 O O . LYS B 1 139 ? 22.625 -28.231 35.880 1.00 12.73 152 LYS B O 1
ATOM 3220 N N . ARG B 1 140 ? 24.135 -26.561 35.798 1.00 10.71 153 ARG B N 1
ATOM 3221 C CA . ARG B 1 140 ? 23.569 -25.997 34.521 1.00 9.48 153 ARG B CA 1
ATOM 3222 C C . ARG B 1 140 ? 23.728 -27.052 33.402 1.00 9.80 153 ARG B C 1
ATOM 3223 O O . ARG B 1 140 ? 24.597 -27.971 33.451 1.00 11.51 153 ARG B O 1
ATOM 3231 N N . THR B 1 141 ? 22.909 -26.874 32.365 1.00 9.15 154 THR B N 1
ATOM 3232 C CA . THR B 1 141 ? 22.972 -27.742 31.221 1.00 7.68 154 THR B CA 1
ATOM 3233 C C . THR B 1 141 ? 23.684 -27.052 30.051 1.00 6.61 154 THR B C 1
ATOM 3234 O O . THR B 1 141 ? 23.489 -25.861 29.811 1.00 7.78 154 THR B O 1
ATOM 3238 N N . THR B 1 142 ? 24.597 -27.829 29.413 1.00 6.75 155 THR B N 1
ATOM 3239 C CA . THR B 1 142 ? 25.163 -27.458 28.128 1.00 5.30 155 THR B CA 1
ATOM 3240 C C . THR B 1 142 ? 24.773 -28.586 27.194 1.00 6.10 155 THR B C 1
ATOM 3241 O O . THR B 1 142 ? 24.954 -29.742 27.493 1.00 7.73 155 THR B O 1
ATOM 3245 N N . GLU B 1 143 ? 24.134 -28.232 26.089 1.00 7.67 156 GLU B N 1
ATOM 3246 C CA . GLU B 1 143 ? 23.754 -29.243 25.076 1.00 5.81 156 GLU B CA 1
ATOM 3247 C C . GLU B 1 143 ? 24.243 -28.773 23.701 1.00 6.87 156 GLU B C 1
ATOM 3248 O O . GLU B 1 143 ? 24.031 -27.607 23.308 1.00 7.94 156 GLU B O 1
ATOM 3254 N N . LEU B 1 144 ? 24.916 -29.694 23.003 1.00 7.66 157 LEU B N 1
ATOM 3255 C CA . LEU B 1 144 ? 25.569 -29.393 21.739 1.00 6.74 157 LEU B CA 1
ATOM 3256 C C . LEU B 1 144 ? 24.927 -30.337 20.722 1.00 6.69 157 LEU B C 1
ATOM 3257 O O . LEU B 1 144 ? 25.250 -31.524 20.679 1.00 6.21 157 LEU B O 1
ATOM 3262 N N . ASP B 1 145 ? 23.982 -29.836 19.902 1.00 6.25 158 ASP B N 1
ATOM 3263 C CA . ASP B 1 145 ? 23.305 -30.738 18.931 1.00 7.02 158 ASP B CA 1
ATOM 3264 C C . ASP B 1 145 ? 24.086 -30.670 17.625 1.00 7.77 158 ASP B C 1
ATOM 3265 O O . ASP B 1 145 ? 24.163 -29.597 17.025 1.00 7.83 158 ASP B O 1
ATOM 3270 N N . ILE B 1 146 ? 24.563 -31.802 17.169 1.00 5.99 159 ILE B N 1
ATOM 3271 C CA . ILE B 1 146 ? 25.340 -31.834 15.951 1.00 6.85 159 ILE B CA 1
ATOM 3272 C C . ILE B 1 146 ? 24.402 -31.989 14.753 1.00 7.05 159 ILE B C 1
ATOM 3273 O O . ILE B 1 146 ? 24.544 -31.211 13.779 1.00 8.54 159 ILE B O 1
ATOM 3278 N N . GLN B 1 147 ? 23.482 -32.972 14.788 1.00 7.99 160 GLN B N 1
ATOM 3279 C CA . GLN B 1 147 ? 22.444 -33.027 13.782 1.00 7.06 160 GLN B CA 1
ATOM 3280 C C . GLN B 1 147 ? 21.156 -33.388 14.461 1.00 7.05 160 GLN B C 1
ATOM 3281 O O . GLN B 1 147 ? 21.122 -34.305 15.310 1.00 6.75 160 GLN B O 1
ATOM 3287 N N . GLU B 1 148 ? 20.082 -32.673 14.078 1.00 5.60 161 GLU B N 1
ATOM 3288 C CA . GLU B 1 148 ? 18.729 -33.131 14.461 1.00 7.17 161 GLU B CA 1
ATOM 3289 C C . GLU B 1 148 ? 17.902 -33.040 13.194 1.00 8.50 161 GLU B C 1
ATOM 3290 O O . GLU B 1 148 ? 18.002 -32.069 12.411 1.00 11.18 161 GLU B O 1
ATOM 3296 N N . SER B 1 149 ? 17.131 -34.081 12.920 1.00 9.18 162 SER B N 1
ATOM 3297 C CA . SER B 1 149 ? 16.412 -34.115 11.640 1.00 8.54 162 SER B CA 1
ATOM 3298 C C . SER B 1 149 ? 15.034 -34.778 11.906 1.00 7.39 162 SER B C 1
ATOM 3299 O O . SER B 1 149 ? 14.866 -35.429 12.946 1.00 6.96 162 SER B O 1
ATOM 3302 N N . VAL B 1 150 ? 14.062 -34.633 10.987 1.00 8.95 163 VAL B N 1
ATOM 3303 C CA . VAL B 1 150 ? 12.911 -35.568 10.977 1.00 8.16 163 VAL B CA 1
ATOM 3304 C C . VAL B 1 150 ? 12.805 -35.952 9.484 1.00 9.43 163 VAL B C 1
ATOM 3305 O O . VAL B 1 150 ? 13.373 -35.208 8.630 1.00 8.94 163 VAL B O 1
ATOM 3309 N N . GLY B 1 151 ? 12.041 -37.013 9.175 1.00 8.98 164 GLY B N 1
ATOM 3310 C CA . GLY B 1 151 ? 11.895 -37.521 7.818 1.00 10.40 164 GLY B CA 1
ATOM 3311 C C . GLY B 1 151 ? 10.557 -37.145 7.221 1.00 14.37 164 GLY B C 1
ATOM 3312 O O . GLY B 1 151 ? 10.392 -37.258 6.010 1.00 17.63 164 GLY B O 1
ATOM 3313 N N . GLN B 1 152 ? 9.585 -36.752 8.027 1.00 11.19 165 GLN B N 1
ATOM 3314 C CA . GLN B 1 152 ? 8.286 -36.354 7.488 1.00 9.71 165 GLN B CA 1
ATOM 3315 C C . GLN B 1 152 ? 7.861 -35.153 8.348 1.00 11.46 165 GLN B C 1
ATOM 3316 O O . GLN B 1 152 ? 7.776 -35.312 9.539 1.00 12.93 165 GLN B O 1
ATOM 3322 N N . ILE B 1 153 ? 7.504 -34.020 7.685 1.00 10.40 166 ILE B N 1
ATOM 3323 C CA . ILE B 1 153 ? 7.132 -32.796 8.336 1.00 10.78 166 ILE B CA 1
ATOM 3324 C C . ILE B 1 153 ? 5.605 -32.840 8.503 1.00 11.43 166 ILE B C 1
ATOM 3325 O O . ILE B 1 153 ? 4.906 -33.046 7.521 1.00 12.55 166 ILE B O 1
ATOM 3330 N N . THR B 1 154 ? 5.092 -32.625 9.718 1.00 9.76 167 THR B N 1
ATOM 3331 C CA . THR B 1 154 ? 3.661 -32.786 9.975 1.00 11.37 167 THR B CA 1
ATOM 3332 C C . THR B 1 154 ? 3.085 -31.521 10.616 1.00 13.44 167 THR B C 1
ATOM 3333 O O . THR B 1 154 ? 1.942 -31.502 11.060 1.00 16.11 167 THR B O 1
ATOM 3337 N N . ASN B 1 155 ? 3.884 -30.465 10.699 1.00 15.25 168 ASN B N 1
ATOM 3338 C CA . ASN B 1 155 ? 3.388 -29.184 11.161 1.00 18.16 168 ASN B CA 1
ATOM 3339 C C . ASN B 1 155 ? 3.529 -28.212 9.972 1.00 19.30 168 ASN B C 1
ATOM 3340 O O . ASN B 1 155 ? 4.499 -28.285 9.246 1.00 17.88 168 ASN B O 1
ATOM 3345 N N . ASP B 1 156 ? 2.522 -27.381 9.755 1.00 22.50 169 ASP B N 1
ATOM 3346 C CA . ASP B 1 156 ? 2.438 -26.368 8.666 1.00 26.40 169 ASP B CA 1
ATOM 3347 C C . ASP B 1 156 ? 3.345 -25.150 8.798 1.00 26.30 169 ASP B C 1
ATOM 3348 O O . ASP B 1 156 ? 3.565 -24.396 7.815 1.00 27.93 169 ASP B O 1
ATOM 3353 N N . ALA B 1 157 ? 3.769 -24.875 10.010 1.00 24.68 170 ALA B N 1
ATOM 3354 C CA . ALA B 1 157 ? 4.545 -23.629 10.277 1.00 24.66 170 ALA B CA 1
ATOM 3355 C C . ALA B 1 157 ? 5.737 -23.493 9.319 1.00 23.86 170 ALA B C 1
ATOM 3356 O O . ALA B 1 157 ? 6.385 -24.468 8.935 1.00 23.69 170 ALA B O 1
ATOM 3358 N N . ASP B 1 158 ? 6.050 -22.266 8.928 1.00 21.45 171 ASP B N 1
ATOM 3359 C CA . ASP B 1 158 ? 7.140 -22.048 8.027 1.00 20.92 171 ASP B CA 1
ATOM 3360 C C . ASP B 1 158 ? 8.487 -22.531 8.548 1.00 19.52 171 ASP B C 1
ATOM 3361 O O . ASP B 1 158 ? 9.309 -22.992 7.767 1.00 17.26 171 ASP B O 1
ATOM 3366 N N . TRP B 1 159 ? 8.736 -22.329 9.861 1.00 19.50 172 TRP B N 1
ATOM 3367 C CA . TRP B 1 159 ? 10.090 -22.569 10.402 1.00 21.69 172 TRP B CA 1
ATOM 3368 C C . TRP B 1 159 ? 10.564 -23.997 10.281 1.00 20.57 172 TRP B C 1
ATOM 3369 O O . TRP B 1 159 ? 11.779 -24.229 10.272 1.00 19.55 172 TRP B O 1
ATOM 3380 N N . MET B 1 160 ? 9.677 -24.972 10.199 1.00 19.47 173 MET B N 1
ATOM 3381 C CA . MET B 1 160 ? 10.244 -26.354 10.097 1.00 21.41 173 MET B CA 1
ATOM 3382 C C . MET B 1 160 ? 10.055 -26.886 8.694 1.00 19.23 173 MET B C 1
ATOM 3383 O O . MET B 1 160 ? 10.201 -28.107 8.418 1.00 17.01 173 MET B O 1
ATOM 3388 N N . LYS B 1 161 ? 9.682 -25.995 7.800 1.00 17.59 174 LYS B N 1
ATOM 3389 C CA . LYS B 1 161 ? 9.321 -26.444 6.449 1.00 20.15 174 LYS B CA 1
ATOM 3390 C C . LYS B 1 161 ? 10.375 -27.350 5.818 1.00 19.16 174 LYS B C 1
ATOM 3391 O O . LYS B 1 161 ? 10.032 -28.216 5.002 1.00 20.09 174 LYS B O 1
ATOM 3397 N N . TYR B 1 162 ? 11.657 -27.097 6.089 1.00 15.22 175 TYR B N 1
ATOM 3398 C CA . TYR B 1 162 ? 12.748 -27.797 5.377 1.00 14.11 175 TYR B CA 1
ATOM 3399 C C . TYR B 1 162 ? 13.600 -28.561 6.342 1.00 12.95 175 TYR B C 1
ATOM 3400 O O . TYR B 1 162 ? 14.755 -28.885 6.048 1.00 10.41 175 TYR B O 1
ATOM 3409 N N . PHE B 1 163 ? 13.017 -28.874 7.522 1.00 13.03 176 PHE B N 1
ATOM 3410 C CA . PHE B 1 163 ? 13.784 -29.576 8.557 1.00 12.11 176 PHE B CA 1
ATOM 3411 C C . PHE B 1 163 ? 14.222 -30.948 8.154 1.00 12.35 176 PHE B C 1
ATOM 3412 O O . PHE B 1 163 ? 15.142 -31.531 8.807 1.00 15.08 176 PHE B O 1
ATOM 3420 N N . ASP B 1 164 ? 13.644 -31.514 7.081 1.00 9.65 177 ASP B N 1
ATOM 3421 C CA . ASP B 1 164 ? 14.000 -32.853 6.589 1.00 10.12 177 ASP B CA 1
ATOM 3422 C C . ASP B 1 164 ? 15.116 -32.854 5.526 1.00 10.92 177 ASP B C 1
ATOM 3423 O O . ASP B 1 164 ? 15.428 -33.895 4.953 1.00 11.17 177 ASP B O 1
ATOM 3428 N N . GLN B 1 165 ? 15.607 -31.659 5.189 1.00 10.44 178 GLN B N 1
ATOM 3429 C CA . GLN B 1 165 ? 16.652 -31.576 4.142 1.00 10.64 178 GLN B CA 1
ATOM 3430 C C . GLN B 1 165 ? 17.830 -30.681 4.527 1.00 10.98 178 GLN B C 1
ATOM 3431 O O . GLN B 1 165 ? 18.580 -30.194 3.707 1.00 10.03 178 GLN B O 1
ATOM 3437 N N . THR B 1 166 ? 18.042 -30.534 5.835 1.00 10.06 179 THR B N 1
ATOM 3438 C CA . THR B 1 166 ? 19.094 -29.635 6.348 1.00 8.96 179 THR B CA 1
ATOM 3439 C C . THR B 1 166 ? 19.913 -30.326 7.432 1.00 9.86 179 THR B C 1
ATOM 3440 O O . THR B 1 166 ? 19.444 -31.299 8.093 1.00 10.10 179 THR B O 1
ATOM 3444 N N . MET B 1 167 ? 21.121 -29.818 7.684 1.00 8.89 180 MET B N 1
ATOM 3445 C CA . MET B 1 167 ? 21.846 -30.231 8.892 1.00 7.43 180 MET B CA 1
ATOM 3446 C C . MET B 1 167 ? 21.409 -29.111 9.871 1.00 9.18 180 MET B C 1
ATOM 3447 O O . MET B 1 167 ? 21.683 -27.896 9.651 1.00 9.00 180 MET B O 1
ATOM 3452 N N . ASN B 1 168 ? 20.756 -29.525 10.994 1.00 8.30 181 ASN B N 1
ATOM 3453 C CA . ASN B 1 168 ? 20.243 -28.575 11.973 1.00 7.91 181 ASN B CA 1
ATOM 3454 C C . ASN B 1 168 ? 21.077 -28.743 13.201 1.00 8.60 181 ASN B C 1
ATOM 3455 O O . ASN B 1 168 ? 20.979 -29.774 13.878 1.00 7.47 181 ASN B O 1
ATOM 3460 N N . SER B 1 169 ? 21.906 -27.747 13.475 1.00 8.48 182 SER B N 1
ATOM 3461 C CA . SER B 1 169 ? 22.889 -27.826 14.619 1.00 9.20 182 SER B CA 1
ATOM 3462 C C . SER B 1 169 ? 22.465 -26.792 15.604 1.00 8.94 182 SER B C 1
ATOM 3463 O O . SER B 1 169 ? 21.774 -25.833 15.258 1.00 10.23 182 SER B O 1
ATOM 3466 N N . ASN B 1 170 ? 22.850 -26.983 16.868 1.00 7.25 183 ASN B N 1
ATOM 3467 C CA . ASN B 1 170 ? 22.478 -26.017 17.910 1.00 7.35 183 ASN B CA 1
ATOM 3468 C C . ASN B 1 170 ? 23.385 -26.142 19.148 1.00 7.28 183 ASN B C 1
ATOM 3469 O O . ASN B 1 170 ? 24.149 -27.145 19.364 1.00 7.92 183 ASN B O 1
ATOM 3474 N N . THR B 1 171 ? 23.267 -25.131 19.995 1.00 7.90 184 THR B N 1
ATOM 3475 C CA . THR B 1 171 ? 23.961 -25.115 21.299 1.00 7.89 184 THR B CA 1
ATOM 3476 C C . THR B 1 171 ? 22.979 -24.482 22.268 1.00 8.88 184 THR B C 1
ATOM 3477 O O . THR B 1 171 ? 22.334 -23.469 21.961 1.00 7.40 184 THR B O 1
ATOM 3481 N N . HIS B 1 172 ? 22.834 -25.076 23.462 1.00 6.79 185 HIS B N 1
ATOM 3482 C CA . HIS B 1 172 ? 21.847 -24.580 24.399 1.00 6.77 185 HIS B CA 1
ATOM 3483 C C . HIS B 1 172 ? 22.482 -24.438 25.798 1.00 7.26 185 HIS B C 1
ATOM 3484 O O . HIS B 1 172 ? 23.291 -25.273 26.194 1.00 7.08 185 HIS B O 1
ATOM 3491 N N . SER B 1 173 ? 22.037 -23.454 26.545 1.00 7.10 186 SER B N 1
ATOM 3492 C CA . SER B 1 173 ? 22.430 -23.291 27.983 1.00 6.99 186 SER B CA 1
ATOM 3493 C C . SER B 1 173 ? 21.134 -23.099 28.735 1.00 8.62 186 SER B C 1
ATOM 3494 O O . SER B 1 173 ? 20.298 -22.238 28.372 1.00 8.94 186 SER B O 1
ATOM 3497 N N . ARG B 1 174 ? 20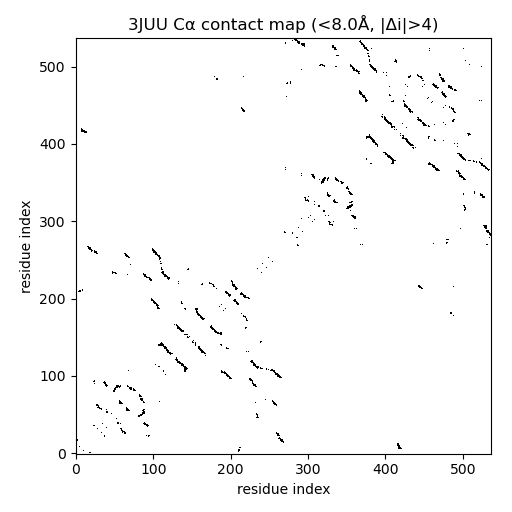.891 -23.920 29.743 1.00 6.10 187 ARG B N 1
ATOM 3498 C CA . ARG B 1 174 ? 19.627 -23.763 30.471 1.00 8.15 187 ARG B CA 1
ATOM 3499 C C . ARG B 1 174 ? 19.816 -24.409 31.822 1.00 7.41 187 ARG B C 1
ATOM 3500 O O . ARG B 1 174 ? 20.924 -24.819 32.106 1.00 7.62 187 ARG B O 1
ATOM 3508 N N . ASN B 1 175 ? 18.760 -24.385 32.655 1.00 8.81 188 ASN B N 1
ATOM 3509 C CA . ASN B 1 175 ? 18.797 -25.035 34.019 1.00 10.35 188 ASN B CA 1
ATOM 3510 C C . ASN B 1 175 ? 19.899 -24.402 34.839 1.00 11.23 188 ASN B C 1
ATOM 3511 O O . ASN B 1 175 ? 20.618 -25.040 35.622 1.00 11.27 188 ASN B O 1
ATOM 3516 N N . ILE B 1 176 ? 20.007 -23.079 34.701 1.00 10.79 189 ILE B N 1
ATOM 3517 C CA . ILE B 1 176 ? 21.093 -22.405 35.369 1.00 13.74 189 ILE B CA 1
ATOM 3518 C C . ILE B 1 176 ? 20.672 -22.103 36.848 1.00 15.05 189 ILE B C 1
ATOM 3519 O O . ILE B 1 176 ? 19.659 -21.466 37.070 1.00 16.25 189 ILE B O 1
ATOM 3524 N N . PRO B 1 177 ? 21.429 -22.590 37.813 1.00 17.71 190 PRO B N 1
ATOM 3525 C CA . PRO B 1 177 ? 21.055 -22.329 39.227 1.00 20.48 190 PRO B CA 1
ATOM 3526 C C . PRO B 1 177 ? 21.093 -20.819 39.548 1.00 22.46 190 PRO B C 1
ATOM 3527 O O . PRO B 1 177 ? 21.927 -20.040 38.980 1.00 20.76 190 PRO B O 1
ATOM 3531 N N . GLU B 1 178 ? 20.198 -20.392 40.445 1.00 26.43 191 GLU B N 1
ATOM 3532 C CA . GLU B 1 178 ? 20.186 -18.972 40.869 1.00 28.16 191 GLU B CA 1
ATOM 3533 C C . GLU B 1 178 ? 21.542 -18.590 41.417 1.00 27.72 191 GLU B C 1
ATOM 3534 O O . GLU B 1 178 ? 22.201 -19.389 42.083 1.00 26.41 191 GLU B O 1
ATOM 3540 N N . GLY B 1 179 ? 22.000 -17.396 41.084 1.00 27.63 192 GLY B N 1
ATOM 3541 C CA . GLY B 1 179 ? 23.333 -16.986 41.528 1.00 26.66 192 GLY B CA 1
ATOM 3542 C C . GLY B 1 179 ? 24.427 -17.205 40.506 1.00 26.42 192 GLY B C 1
ATOM 3543 O O . GLY B 1 179 ? 25.448 -16.506 40.570 1.00 26.90 192 GLY B O 1
ATOM 3544 N N . CYS B 1 180 ? 24.219 -18.138 39.541 1.00 23.44 193 CYS B N 1
ATOM 3545 C CA . CYS B 1 180 ? 25.319 -18.591 38.651 1.00 21.86 193 CYS B CA 1
ATOM 3546 C C . CYS B 1 180 ? 25.263 -17.663 37.477 1.00 21.29 193 CYS B C 1
ATOM 3547 O O . CYS B 1 180 ? 24.197 -17.493 36.922 1.00 20.72 193 CYS B O 1
ATOM 3550 N N . GLU B 1 181 ? 26.395 -17.038 37.148 1.00 21.33 194 GLU B N 1
ATOM 3551 C CA . GLU B 1 181 ? 26.479 -16.020 36.102 1.00 22.34 194 GLU B CA 1
ATOM 3552 C C . GLU B 1 181 ? 26.656 -16.611 34.703 1.00 20.39 194 GLU B C 1
ATOM 3553 O O . GLU B 1 181 ? 27.732 -16.496 34.095 1.00 20.94 194 GLU B O 1
ATOM 3559 N N . TYR B 1 182 ? 25.594 -17.260 34.205 1.00 16.44 195 TYR B N 1
ATOM 3560 C CA . TYR B 1 182 ? 25.638 -17.802 32.837 1.00 14.76 195 TYR B CA 1
ATOM 3561 C C . TYR B 1 182 ? 24.371 -17.395 32.151 1.00 12.38 195 TYR B C 1
ATOM 3562 O O . TYR B 1 182 ? 23.291 -17.341 32.780 1.00 15.39 195 TYR B O 1
ATOM 3571 N N . GLU B 1 183 ? 24.452 -17.143 30.858 1.00 9.39 196 GLU B N 1
ATOM 3572 C CA . GLU B 1 183 ? 23.263 -16.753 30.100 1.00 12.10 196 GLU B CA 1
ATOM 3573 C C . GLU B 1 183 ? 22.485 -18.048 29.767 1.00 11.15 196 GLU B C 1
ATOM 3574 O O . GLU B 1 183 ? 23.104 -19.108 29.482 1.00 11.66 196 GLU B O 1
ATOM 3580 N N . LYS B 1 184 ? 21.156 -17.905 29.708 1.00 10.48 197 LYS B N 1
ATOM 3581 C CA . LYS B 1 184 ? 20.271 -18.958 29.191 1.00 9.86 197 LYS B CA 1
ATOM 3582 C C . LYS B 1 184 ? 19.958 -18.594 27.767 1.00 10.51 197 LYS B C 1
ATOM 3583 O O . LYS B 1 184 ? 19.634 -17.455 27.492 1.00 11.87 197 LYS B O 1
ATOM 3589 N N . GLY B 1 185 ? 20.076 -19.531 26.836 1.00 8.94 198 GLY B N 1
ATOM 3590 C CA . GLY B 1 185 ? 19.891 -19.058 25.430 1.00 7.55 198 GLY B CA 1
ATOM 3591 C C . GLY B 1 185 ? 20.294 -20.253 24.544 1.00 9.28 198 GLY B C 1
ATOM 3592 O O . GLY B 1 185 ? 20.631 -21.360 25.028 1.00 7.39 198 GLY B O 1
ATOM 3593 N N . SER B 1 186 ? 20.347 -19.993 23.239 1.00 7.88 199 SER B N 1
ATOM 3594 C CA . SER B 1 186 ? 20.726 -21.020 22.292 1.00 9.01 199 SER B CA 1
ATOM 3595 C C . SER B 1 186 ? 21.381 -20.298 21.094 1.00 11.09 199 SER B C 1
ATOM 3596 O O . SER B 1 186 ? 21.117 -19.075 20.827 1.00 11.17 199 SER B O 1
ATOM 3599 N N . SER B 1 187 ? 22.252 -21.006 20.385 1.00 7.81 200 SER B N 1
ATOM 3600 C CA . SER B 1 187 ? 22.910 -20.382 19.233 1.00 9.27 200 SER B CA 1
ATOM 3601 C C . SER B 1 187 ? 23.052 -21.462 18.142 1.00 9.66 200 SER B C 1
ATOM 3602 O O . SER B 1 187 ? 23.652 -22.510 18.396 1.00 8.28 200 SER B O 1
ATOM 3605 N N . LYS B 1 188 ? 22.399 -21.274 16.990 1.00 9.78 201 LYS B N 1
ATOM 3606 C CA . LYS B 1 188 ? 22.184 -22.396 16.042 1.00 8.67 201 LYS B CA 1
ATOM 3607 C C . LYS B 1 188 ? 23.038 -22.315 14.788 1.00 10.59 201 LYS B C 1
ATOM 3608 O O . LYS B 1 188 ? 23.641 -21.275 14.477 1.00 9.48 201 LYS B O 1
ATOM 3614 N N . GLY B 1 189 ? 23.089 -23.399 14.057 1.00 10.73 202 GLY B N 1
ATOM 3615 C CA . GLY B 1 189 ? 23.628 -23.322 12.654 1.00 12.54 202 GLY B CA 1
ATOM 3616 C C . GLY B 1 189 ? 22.795 -24.250 11.793 1.00 13.19 202 GLY B C 1
ATOM 3617 O O . GLY B 1 189 ? 22.145 -25.216 12.279 1.00 11.95 202 GLY B O 1
ATOM 3618 N N . LYS B 1 190 ? 22.743 -23.951 10.489 1.00 13.54 203 LYS B N 1
ATOM 3619 C CA . LYS B 1 190 ? 21.895 -24.715 9.576 1.00 15.73 203 LYS B CA 1
ATOM 3620 C C . LYS B 1 190 ? 22.653 -24.785 8.265 1.00 16.84 203 LYS B C 1
ATOM 3621 O O . LYS B 1 190 ? 23.201 -23.742 7.848 1.00 19.79 203 LYS B O 1
ATOM 3627 N N . ALA B 1 191 ? 22.722 -25.968 7.630 1.00 14.10 204 ALA B N 1
ATOM 3628 C CA . ALA B 1 191 ? 23.385 -26.084 6.348 1.00 12.33 204 ALA B CA 1
ATOM 3629 C C . ALA B 1 191 ? 22.455 -26.920 5.446 1.00 13.70 204 ALA B C 1
ATOM 3630 O O . ALA B 1 191 ? 21.735 -27.785 5.921 1.00 11.37 204 ALA B O 1
ATOM 3632 N N . GLU B 1 192 ? 22.562 -26.742 4.136 1.00 13.42 205 GLU B N 1
ATOM 3633 C CA . GLU B 1 192 ? 21.742 -27.569 3.187 1.00 14.76 205 GLU B CA 1
ATOM 3634 C C . GLU B 1 192 ? 22.384 -28.908 2.980 1.00 13.96 205 GLU B C 1
ATOM 3635 O O . GLU B 1 192 ? 23.621 -28.990 2.831 1.00 14.12 205 GLU B O 1
ATOM 3641 N N . LEU B 1 193 ? 21.563 -29.955 2.908 1.00 11.49 206 LEU B N 1
ATOM 3642 C CA . LEU B 1 193 ? 22.076 -31.319 2.671 1.00 11.38 206 LEU B CA 1
ATOM 3643 C C . LEU B 1 193 ? 22.183 -31.593 1.146 1.00 13.13 206 LEU B C 1
ATOM 3644 O O . LEU B 1 193 ? 22.993 -32.459 0.720 1.00 11.95 206 LEU B O 1
ATOM 3649 N N . GLY B 1 194 ? 21.391 -30.829 0.381 1.00 13.83 207 GLY B N 1
ATOM 3650 C CA . GLY B 1 194 ? 21.221 -31.104 -1.085 1.00 15.16 207 GLY B CA 1
ATOM 3651 C C . GLY B 1 194 ? 20.305 -32.270 -1.424 1.00 17.27 207 GLY B C 1
ATOM 3652 O O . GLY B 1 194 ? 20.208 -32.692 -2.594 1.00 17.82 207 GLY B O 1
ATOM 3653 N N . GLY B 1 195 ? 19.638 -32.830 -0.421 1.00 15.69 208 GLY B N 1
ATOM 3654 C CA . GLY B 1 195 ? 18.688 -33.916 -0.587 1.00 13.05 208 GLY B CA 1
ATOM 3655 C C . GLY B 1 195 ? 17.989 -34.117 0.757 1.00 11.96 208 GLY B C 1
ATOM 3656 O O . GLY B 1 195 ? 18.249 -33.348 1.715 1.00 10.91 208 GLY B O 1
ATOM 3657 N N . LYS B 1 196 ? 17.142 -35.146 0.851 1.00 11.46 209 LYS B N 1
ATOM 3658 C CA . LYS B 1 196 ? 16.458 -35.379 2.144 1.00 10.46 209 LYS B CA 1
ATOM 3659 C C . LYS B 1 196 ? 17.420 -36.104 3.046 1.00 8.60 209 LYS B C 1
ATOM 3660 O O . LYS B 1 196 ? 18.246 -36.886 2.595 1.00 9.51 209 LYS B O 1
ATOM 3666 N N . ALA B 1 197 ? 17.325 -35.902 4.362 1.00 8.74 210 ALA B N 1
ATOM 3667 C CA . ALA B 1 197 ? 18.243 -36.608 5.267 1.00 8.15 210 ALA B CA 1
ATOM 3668 C C . ALA B 1 197 ? 18.094 -38.152 5.256 1.00 8.69 210 ALA B C 1
ATOM 3669 O O . ALA B 1 197 ? 19.010 -38.889 5.677 1.00 10.84 210 ALA B O 1
ATOM 3671 N N . TYR B 1 198 ? 16.895 -38.636 4.886 1.00 9.90 211 TYR B N 1
ATOM 3672 C CA . TYR B 1 198 ? 16.642 -40.101 4.820 1.00 10.10 211 TYR B CA 1
ATOM 3673 C C . TYR B 1 198 ? 17.035 -40.706 3.453 1.00 9.03 211 TYR B C 1
ATOM 3674 O O . TYR B 1 198 ? 17.076 -41.911 3.282 1.00 11.68 211 TYR B O 1
ATOM 3683 N N . GLU B 1 199 ? 17.367 -39.876 2.483 1.00 9.73 212 GLU B N 1
ATOM 3684 C CA . GLU B 1 199 ? 17.752 -40.388 1.128 1.00 12.35 212 GLU B CA 1
ATOM 3685 C C . GLU B 1 199 ? 19.187 -40.881 1.024 1.00 13.86 212 GLU B C 1
ATOM 3686 O O . GLU B 1 199 ? 19.485 -41.784 0.208 1.00 15.16 212 GLU B O 1
ATOM 3692 N N . ASP B 1 200 ? 20.094 -40.304 1.799 1.00 14.32 213 ASP B N 1
ATOM 3693 C CA . ASP B 1 200 ? 21.517 -40.639 1.707 1.00 15.80 213 ASP B CA 1
ATOM 3694 C C . ASP B 1 200 ? 22.113 -40.623 3.114 1.00 15.68 213 ASP B C 1
ATOM 3695 O O . ASP B 1 200 ? 21.615 -39.910 3.997 1.00 13.19 213 ASP B O 1
ATOM 3700 N N . PHE B 1 201 ? 23.232 -41.317 3.282 1.00 12.57 214 PHE B N 1
ATOM 3701 C CA . PHE B 1 201 ? 24.082 -41.032 4.459 1.00 12.39 214 PHE B CA 1
ATOM 3702 C C . PHE B 1 201 ? 24.791 -39.689 4.316 1.00 13.50 214 PHE B C 1
ATOM 3703 O O . PHE B 1 201 ? 25.186 -39.296 3.207 1.00 12.69 214 PHE B O 1
ATOM 3711 N N . HIS B 1 202 ? 24.965 -38.965 5.425 1.00 11.61 215 HIS B N 1
ATOM 3712 C CA . HIS B 1 202 ? 25.844 -37.813 5.467 1.00 11.37 215 HIS B CA 1
ATOM 3713 C C . HIS B 1 202 ? 26.746 -37.936 6.703 1.00 11.78 215 HIS B C 1
ATOM 3714 O O . HIS B 1 202 ? 26.417 -38.686 7.647 1.00 10.51 215 HIS B O 1
ATOM 3721 N N . VAL B 1 203 ? 27.892 -37.242 6.677 1.00 11.72 216 VAL B N 1
ATOM 3722 C CA . VAL B 1 203 ? 28.747 -37.199 7.844 1.00 10.66 216 VAL B CA 1
ATOM 3723 C C . VAL B 1 203 ? 28.513 -35.862 8.538 1.00 9.78 216 VAL B C 1
ATOM 3724 O O . VAL B 1 203 ? 28.743 -34.770 7.975 1.00 9.28 216 VAL B O 1
ATOM 3728 N N . TYR B 1 204 ? 28.089 -35.956 9.812 1.00 7.58 217 TYR B N 1
ATOM 3729 C CA . TYR B 1 204 ? 27.738 -34.778 10.611 1.00 8.49 217 TYR B CA 1
ATOM 3730 C C . TYR B 1 204 ? 28.844 -34.658 11.673 1.00 9.76 217 TYR B C 1
ATOM 3731 O O . TYR B 1 204 ? 29.087 -35.622 12.435 1.00 9.43 217 TYR B O 1
ATOM 3740 N N . GLY B 1 205 ? 29.538 -33.534 11.699 1.00 9.08 218 GLY B N 1
ATOM 3741 C CA . GLY B 1 205 ? 30.618 -33.402 12.670 1.00 10.37 218 GLY B CA 1
ATOM 3742 C C . GLY B 1 205 ? 30.583 -32.080 13.387 1.00 7.79 218 GLY B C 1
ATOM 3743 O O . GLY B 1 205 ? 29.976 -31.090 12.928 1.00 8.48 218 GLY B O 1
ATOM 3744 N N . VAL B 1 206 ? 31.333 -32.034 14.473 1.00 9.56 219 VAL B N 1
ATOM 3745 C CA . VAL B 1 206 ? 31.562 -30.780 15.187 1.00 8.60 219 VAL B CA 1
ATOM 3746 C C . VAL B 1 206 ? 32.958 -30.798 15.763 1.00 10.16 219 VAL B C 1
ATOM 3747 O O . VAL B 1 206 ? 33.414 -31.798 16.363 1.00 10.33 219 VAL B O 1
ATOM 3751 N N . TRP B 1 207 ? 33.644 -29.670 15.562 1.00 9.83 220 TRP B N 1
ATOM 3752 C CA . TRP B 1 207 ? 34.841 -29.434 16.350 1.00 10.83 220 TRP B CA 1
ATOM 3753 C C . TRP B 1 207 ? 34.448 -28.607 17.565 1.00 10.42 220 TRP B C 1
ATOM 3754 O O . TRP B 1 207 ? 34.119 -27.416 17.434 1.00 10.76 220 TRP B O 1
ATOM 3765 N N . TRP B 1 208 ? 34.391 -29.267 18.729 1.00 9.38 221 TRP B N 1
ATOM 3766 C CA . TRP B 1 208 ? 34.146 -28.597 20.034 1.00 8.94 221 TRP B CA 1
ATOM 3767 C C . TRP B 1 208 ? 35.542 -28.114 20.457 1.00 10.29 221 TRP B C 1
ATOM 3768 O O . TRP B 1 208 ? 36.354 -28.806 21.087 1.00 9.04 221 TRP B O 1
ATOM 3779 N N . LYS B 1 209 ? 35.852 -26.908 19.930 1.00 12.45 222 LYS B N 1
ATOM 3780 C CA . LYS B 1 209 ? 37.248 -26.464 19.864 1.00 12.79 222 LYS B CA 1
ATOM 3781 C C . LYS B 1 209 ? 37.682 -25.948 21.219 1.00 13.75 222 LYS B C 1
ATOM 3782 O O . LYS B 1 209 ? 38.872 -26.152 21.652 1.00 14.24 222 LYS B O 1
ATOM 3788 N N . SER B 1 210 ? 36.777 -25.224 21.850 1.00 13.08 223 SER B N 1
ATOM 3789 C CA . SER B 1 210 ? 37.022 -24.568 23.122 1.00 12.35 223 SER B CA 1
ATOM 3790 C C . SER B 1 210 ? 35.714 -24.259 23.770 1.00 13.32 223 SER B C 1
ATOM 3791 O O . SER B 1 210 ? 34.652 -24.545 23.201 1.00 11.10 223 SER B O 1
ATOM 3794 N N . LYS B 1 211 ? 35.743 -23.684 24.964 1.00 10.94 224 LYS B N 1
ATOM 3795 C CA . LYS B 1 211 ? 34.495 -23.332 25.621 1.00 11.77 224 LYS B CA 1
ATOM 3796 C C . LYS B 1 211 ? 33.598 -22.322 24.884 1.00 11.66 224 LYS B C 1
ATOM 3797 O O . LYS B 1 211 ? 32.395 -22.271 25.128 1.00 10.56 224 LYS B O 1
ATOM 3803 N N . ASP B 1 212 ? 34.160 -21.555 23.940 1.00 12.58 225 ASP B N 1
ATOM 3804 C CA . ASP B 1 212 ? 33.317 -20.586 23.222 1.00 12.61 225 ASP B CA 1
ATOM 3805 C C . ASP B 1 212 ? 33.452 -20.615 21.718 1.00 11.47 225 ASP B C 1
ATOM 3806 O O . ASP B 1 212 ? 32.965 -19.660 21.038 1.00 11.14 225 ASP B O 1
ATOM 3811 N N . GLU B 1 213 ? 33.921 -21.736 21.177 1.00 12.64 226 GLU B N 1
ATOM 3812 C CA . GLU B 1 213 ? 34.028 -21.899 19.704 1.00 12.39 226 GLU B CA 1
ATOM 3813 C C . GLU B 1 213 ? 33.599 -23.304 19.312 1.00 10.95 226 GLU B C 1
ATOM 3814 O O . GLU B 1 213 ? 34.236 -24.277 19.683 1.00 9.81 226 GLU B O 1
ATOM 3820 N N . ILE B 1 214 ? 32.480 -23.367 18.625 1.00 11.05 227 ILE B N 1
ATOM 3821 C CA . ILE B 1 214 ? 31.849 -24.659 18.250 1.00 10.05 227 ILE B CA 1
ATOM 3822 C C . ILE B 1 214 ? 31.722 -24.576 16.714 1.00 11.15 227 ILE B C 1
ATOM 3823 O O . ILE B 1 214 ? 30.950 -23.766 16.190 1.00 12.91 227 ILE B O 1
ATOM 3828 N N . ILE B 1 215 ? 32.444 -25.427 16.017 1.00 8.53 228 ILE B N 1
ATOM 3829 C CA . ILE B 1 215 ? 32.423 -25.347 14.548 1.00 10.23 228 ILE B CA 1
ATOM 3830 C C . ILE B 1 215 ? 31.812 -26.596 13.925 1.00 9.12 228 ILE B C 1
ATOM 3831 O O . ILE B 1 215 ? 32.349 -27.688 14.076 1.00 10.05 228 ILE B O 1
ATOM 3836 N N . PHE B 1 216 ? 30.742 -26.415 13.135 1.00 10.58 229 PHE B N 1
ATOM 3837 C CA . PHE B 1 216 ? 30.030 -27.541 12.527 1.00 10.97 229 PHE B CA 1
ATOM 3838 C C . PHE B 1 216 ? 30.552 -27.929 11.121 1.00 13.04 229 PHE B C 1
ATOM 3839 O O . PHE B 1 216 ? 30.893 -27.003 10.281 1.00 13.77 229 PHE B O 1
ATOM 3847 N N . PHE B 1 217 ? 30.563 -29.229 10.838 1.00 10.19 230 PHE B N 1
ATOM 3848 C CA . PHE B 1 217 ? 31.041 -29.750 9.562 1.00 11.26 230 PHE B CA 1
ATOM 3849 C C . PHE B 1 217 ? 30.010 -30.642 8.951 1.00 9.94 230 PHE B C 1
ATOM 3850 O O . PHE B 1 217 ? 29.371 -31.441 9.673 1.00 10.89 230 PHE B O 1
ATOM 3858 N N . LEU B 1 218 ? 29.863 -30.580 7.619 1.00 8.35 231 LEU B N 1
ATOM 3859 C CA . LEU B 1 218 ? 28.929 -31.479 6.927 1.00 9.92 231 LEU B CA 1
ATOM 3860 C C . LEU B 1 218 ? 29.704 -32.113 5.778 1.00 10.34 231 LEU B C 1
ATOM 3861 O O . LEU B 1 218 ? 30.245 -31.370 4.969 1.00 11.32 231 LEU B O 1
ATOM 3866 N N . ASP B 1 219 ? 29.756 -33.442 5.754 1.00 11.42 232 ASP B N 1
ATOM 3867 C CA . ASP B 1 219 ? 30.375 -34.210 4.657 1.00 14.17 232 ASP B CA 1
ATOM 3868 C C . ASP B 1 219 ? 31.775 -33.698 4.440 1.00 15.40 232 ASP B C 1
ATOM 3869 O O . ASP B 1 219 ? 32.215 -33.529 3.283 1.00 16.12 232 ASP B O 1
ATOM 3874 N N . GLY B 1 220 ? 32.436 -33.382 5.547 1.00 14.56 233 GLY B N 1
ATOM 3875 C CA . GLY B 1 220 ? 33.835 -33.007 5.534 1.00 15.69 233 GLY B CA 1
ATOM 3876 C C . GLY B 1 220 ? 34.143 -31.580 5.277 1.00 16.16 233 GLY B C 1
ATOM 3877 O O . GLY B 1 220 ? 35.339 -31.249 5.165 1.00 18.04 233 GLY B O 1
ATOM 3878 N N . LYS B 1 221 ? 33.126 -30.701 5.164 1.00 15.51 234 LYS B N 1
ATOM 3879 C CA . LYS B 1 221 ? 33.355 -29.267 4.974 1.00 16.25 234 LYS B CA 1
ATOM 3880 C C . LYS B 1 221 ? 32.785 -28.400 6.083 1.00 17.77 234 LYS B C 1
ATOM 3881 O O . LYS B 1 221 ? 31.615 -28.586 6.500 1.00 14.65 234 LYS B O 1
ATOM 3887 N N . MET B 1 222 ? 33.555 -27.396 6.477 1.00 16.23 235 MET B N 1
ATOM 3888 C CA . MET B 1 222 ? 33.152 -26.472 7.478 1.00 16.32 235 MET B CA 1
ATOM 3889 C C . MET B 1 222 ? 31.926 -25.673 7.105 1.00 17.74 235 MET B C 1
ATOM 3890 O O . MET B 1 222 ? 31.916 -25.083 6.024 1.00 17.16 235 MET B O 1
ATOM 3895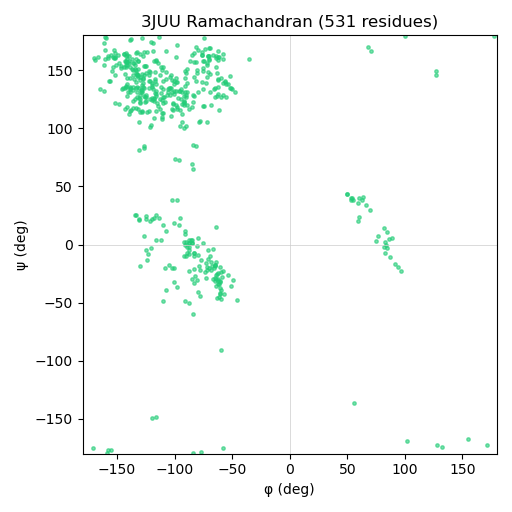 N N . GLN B 1 223 ? 30.913 -25.617 7.979 1.00 14.83 236 GLN B N 1
ATOM 3896 C CA . GLN B 1 223 ? 29.645 -24.974 7.644 1.00 16.26 236 GLN B CA 1
ATOM 3897 C C . GLN B 1 223 ? 29.403 -23.659 8.407 1.00 18.12 236 GLN B C 1
ATOM 3898 O O . GLN B 1 223 ? 28.913 -22.658 7.811 1.00 21.00 236 GLN B O 1
ATOM 3904 N N . SER B 1 224 ? 29.593 -23.649 9.715 1.00 17.05 237 SER B N 1
ATOM 3905 C CA . SER B 1 224 ? 29.409 -22.416 10.493 1.00 17.11 237 SER B CA 1
ATOM 3906 C C . SER B 1 224 ? 30.270 -22.516 11.758 1.00 16.19 237 SER B C 1
ATOM 3907 O O . SER B 1 224 ? 30.607 -23.608 12.227 1.00 15.93 237 SER B O 1
ATOM 3910 N N . LYS B 1 225 ? 30.718 -21.361 12.196 1.00 14.48 238 LYS B N 1
ATOM 3911 C CA . LYS B 1 225 ? 31.415 -21.162 13.444 1.00 14.70 238 LYS B CA 1
ATOM 3912 C C . LYS B 1 225 ? 30.438 -20.555 14.378 1.00 12.28 238 LYS B C 1
ATOM 3913 O O . LYS B 1 225 ? 30.044 -19.371 14.267 1.00 13.30 238 LYS B O 1
ATOM 3919 N N . VAL B 1 226 ? 30.055 -21.354 15.376 1.00 9.82 239 VAL B N 1
ATOM 3920 C CA . VAL B 1 226 ? 29.044 -20.919 16.316 1.00 9.19 239 VAL B CA 1
ATOM 3921 C C . VAL B 1 226 ? 29.615 -20.527 17.659 1.00 10.16 239 VAL B C 1
ATOM 3922 O O . VAL B 1 226 ? 30.572 -21.211 18.186 1.00 10.53 239 VAL B O 1
ATOM 3926 N N . THR B 1 227 ? 29.148 -19.375 18.183 1.00 8.23 240 THR B N 1
ATOM 3927 C CA . THR B 1 227 ? 29.472 -18.976 19.579 1.00 9.49 240 THR B CA 1
ATOM 3928 C C . THR B 1 227 ? 28.332 -19.423 20.474 1.00 9.07 240 THR B C 1
ATOM 3929 O O . THR B 1 227 ? 27.207 -18.906 20.367 1.00 9.32 240 THR B O 1
ATOM 3933 N N . PRO B 1 228 ? 28.604 -20.350 21.417 1.00 10.29 241 PRO B N 1
ATOM 3934 C CA . PRO B 1 228 ? 27.503 -20.920 22.225 1.00 9.94 241 PRO B CA 1
ATOM 3935 C C . PRO B 1 228 ? 27.097 -19.870 23.267 1.00 9.97 241 PRO B C 1
ATOM 3936 O O . PRO B 1 228 ? 27.850 -18.867 23.469 1.00 10.11 241 PRO B O 1
ATOM 3940 N N . PRO B 1 229 ? 25.910 -20.020 23.875 1.00 9.77 242 PRO B N 1
ATOM 3941 C CA . PRO B 1 229 ? 25.312 -18.981 24.732 1.00 10.44 242 PRO B CA 1
ATOM 3942 C C . PRO B 1 229 ? 26.052 -18.868 26.065 1.00 12.54 242 PRO B C 1
ATOM 3943 O O . PRO B 1 229 ? 25.923 -17.806 26.747 1.00 11.40 242 PRO B O 1
ATOM 3947 N N . ALA B 1 230 ? 26.805 -19.922 26.431 1.00 11.22 243 ALA B N 1
ATOM 3948 C CA . ALA B 1 230 ? 27.540 -19.992 27.715 1.00 12.26 243 ALA B CA 1
ATOM 3949 C C . ALA B 1 230 ? 28.746 -20.889 27.528 1.00 11.73 243 ALA B C 1
ATOM 3950 O O . ALA B 1 230 ? 28.882 -21.569 26.489 1.00 12.15 243 ALA B O 1
ATOM 3952 N N . ASP B 1 231 ? 29.687 -20.875 28.489 1.00 11.64 244 ASP B N 1
ATOM 3953 C CA . ASP B 1 231 ? 30.944 -21.614 28.326 1.00 10.49 244 ASP B CA 1
ATOM 3954 C C . ASP B 1 231 ? 30.641 -23.131 28.268 1.00 10.21 244 ASP B C 1
ATOM 3955 O O . ASP B 1 231 ? 29.958 -23.697 29.156 1.00 11.14 244 ASP B O 1
ATOM 3960 N N . PHE B 1 232 ? 31.142 -23.783 27.215 1.00 11.37 245 PHE B N 1
ATOM 3961 C CA . PHE B 1 232 ? 30.989 -25.232 27.107 1.00 10.13 245 PHE B CA 1
ATOM 3962 C C . PHE B 1 232 ? 32.282 -25.864 27.563 1.00 9.86 245 PHE B C 1
ATOM 3963 O O . PHE B 1 232 ? 33.076 -26.305 26.732 1.00 10.46 245 PHE B O 1
ATOM 3971 N N . ASP B 1 233 ? 32.504 -25.830 28.905 1.00 9.71 246 ASP B N 1
ATOM 3972 C CA . ASP B 1 233 ? 33.735 -26.306 29.459 1.00 10.67 246 ASP B CA 1
ATOM 3973 C C . ASP B 1 233 ? 33.497 -27.413 30.447 1.00 9.61 246 ASP B C 1
ATOM 3974 O O . ASP B 1 233 ? 34.396 -27.752 31.277 1.00 9.89 246 ASP B O 1
ATOM 3979 N N . ILE B 1 234 ? 32.330 -28.023 30.329 1.00 8.95 247 ILE B N 1
ATOM 3980 C CA . ILE B 1 234 ? 31.934 -29.170 31.166 1.00 8.54 247 ILE B CA 1
ATOM 3981 C C . ILE B 1 234 ? 31.948 -30.468 30.340 1.00 9.11 247 ILE B C 1
ATOM 3982 O O . ILE B 1 234 ? 31.561 -30.471 29.165 1.00 7.50 247 ILE B O 1
ATOM 3987 N N . GLU B 1 235 ? 32.379 -31.558 30.979 1.00 8.50 248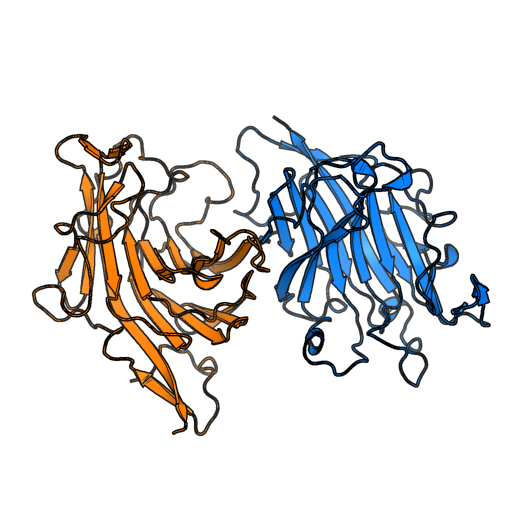 GLU B N 1
ATOM 3988 C CA . GLU B 1 235 ? 32.366 -32.872 30.323 1.00 9.95 248 GLU B CA 1
ATOM 3989 C C . GLU B 1 235 ? 30.997 -33.200 29.722 1.00 7.86 248 GLU B C 1
ATOM 3990 O O . GLU B 1 235 ? 29.947 -32.994 30.358 1.00 8.54 248 GLU B O 1
ATOM 3996 N N . MET B 1 236 ? 30.982 -33.723 28.457 1.00 7.24 249 MET B N 1
ATOM 3997 C CA . MET B 1 236 ? 29.684 -34.117 27.888 1.00 8.38 249 MET B CA 1
ATOM 3998 C C . MET B 1 236 ? 29.775 -35.546 27.330 1.00 8.38 249 MET B C 1
ATOM 3999 O O . MET B 1 236 ? 30.881 -36.090 27.121 1.00 8.44 249 MET B O 1
ATOM 4004 N N . TYR B 1 237 ? 28.580 -36.111 27.097 1.00 8.32 250 TYR B N 1
ATOM 4005 C CA . TYR B 1 237 ? 28.353 -37.505 26.711 1.00 8.46 250 TYR B CA 1
ATOM 4006 C C . TYR B 1 237 ? 27.555 -37.520 25.457 1.00 6.41 250 TYR B C 1
ATOM 4007 O O . TYR B 1 237 ? 26.656 -36.674 25.260 1.00 8.01 250 TYR B O 1
ATOM 4016 N N . LEU B 1 238 ? 27.792 -38.520 24.618 1.00 6.64 251 LEU B N 1
ATOM 4017 C CA . LEU B 1 238 ? 27.125 -38.589 23.309 1.00 5.52 251 LEU B CA 1
ATOM 4018 C C . LEU B 1 238 ? 25.746 -39.151 23.423 1.00 7.02 251 LEU B C 1
ATOM 4019 O O . LEU B 1 238 ? 25.437 -39.888 24.340 1.00 8.16 251 LEU B O 1
ATOM 4024 N N . ARG B 1 239 ? 24.927 -38.823 22.437 1.00 6.23 252 ARG B N 1
ATOM 4025 C CA . ARG B 1 239 ? 23.541 -39.271 22.329 1.00 6.44 252 ARG B CA 1
ATOM 4026 C C . ARG B 1 239 ? 23.218 -39.554 20.847 1.00 7.75 252 ARG B C 1
ATOM 4027 O O . ARG B 1 239 ? 23.521 -38.698 19.961 1.00 7.39 252 ARG B O 1
ATOM 4035 N N . MET B 1 240 ? 22.531 -40.689 20.617 1.00 6.85 253 MET B N 1
ATOM 4036 C CA . MET B 1 240 ? 21.948 -40.997 19.305 1.00 7.28 253 MET B CA 1
ATOM 4037 C C . MET B 1 240 ? 20.541 -41.394 19.629 1.00 7.57 253 MET B C 1
ATOM 4038 O O . MET B 1 240 ? 20.333 -42.402 20.299 1.00 7.23 253 MET B O 1
ATOM 4043 N N . VAL B 1 241 ? 19.584 -40.492 19.326 1.00 6.62 254 VAL B N 1
ATOM 4044 C CA . VAL B 1 241 ? 18.205 -40.659 19.823 1.00 7.43 254 VAL B CA 1
ATOM 4045 C C . VAL B 1 241 ? 17.194 -40.464 18.690 1.00 7.40 254 VAL B C 1
ATOM 4046 O O . VAL B 1 241 ? 17.381 -39.590 17.799 1.00 7.12 254 VAL B O 1
ATOM 4050 N N . VAL B 1 242 ? 16.108 -41.263 18.746 1.00 6.45 255 VAL B N 1
ATOM 4051 C CA . VAL B 1 242 ? 14.970 -41.179 17.864 1.00 7.63 255 VAL B CA 1
ATOM 4052 C C . VAL B 1 242 ? 13.777 -40.958 18.781 1.00 7.03 255 VAL B C 1
ATOM 4053 O O . VAL B 1 242 ? 13.418 -41.868 19.579 1.00 7.77 255 VAL B O 1
ATOM 4057 N N . GLU B 1 243 ? 13.140 -39.784 18.663 1.00 7.01 256 GLU B N 1
ATOM 4058 C CA . GLU B 1 243 ? 12.138 -39.341 19.659 1.00 8.06 256 GLU B CA 1
ATOM 4059 C C . GLU B 1 243 ? 10.984 -38.729 18.917 1.00 10.03 256 GLU B C 1
ATOM 4060 O O . GLU B 1 243 ? 11.079 -38.520 17.677 1.00 10.52 256 GLU B O 1
ATOM 4066 N N . THR B 1 244 ? 9.923 -38.326 19.649 1.00 7.47 257 THR B N 1
ATOM 4067 C CA . THR B 1 244 ? 8.937 -37.421 19.084 1.00 7.32 257 THR B CA 1
ATOM 4068 C C . THR B 1 244 ? 9.201 -35.998 19.589 1.00 8.57 257 THR B C 1
ATOM 4069 O O . THR B 1 244 ? 9.583 -35.833 20.766 1.00 10.21 257 THR B O 1
ATOM 4073 N N . TYR B 1 245 ? 9.024 -35.015 18.687 1.00 9.29 258 TYR B N 1
ATOM 4074 C CA . TYR B 1 245 ? 9.116 -33.609 19.031 1.00 8.14 258 TYR B CA 1
ATOM 4075 C C . TYR B 1 245 ? 7.686 -33.109 19.131 1.00 8.29 258 TYR B C 1
ATOM 4076 O O . TYR B 1 245 ? 6.850 -33.448 18.299 1.00 8.90 258 TYR B O 1
ATOM 4085 N N . ASP B 1 246 ? 7.448 -32.241 20.101 1.00 8.54 259 ASP B N 1
ATOM 4086 C CA . ASP B 1 246 ? 6.097 -31.650 20.266 1.00 10.92 259 ASP B CA 1
ATOM 4087 C C . ASP B 1 246 ? 5.655 -30.867 19.048 1.00 11.54 259 ASP B C 1
ATOM 4088 O O . ASP B 1 246 ? 4.461 -30.798 18.715 1.00 12.77 259 ASP B O 1
ATOM 4093 N N . TRP B 1 247 ? 6.611 -30.270 18.388 1.00 9.05 260 TRP B N 1
ATOM 4094 C CA . TRP B 1 247 ? 6.339 -29.457 17.235 1.00 11.70 260 TRP B CA 1
ATOM 4095 C C . TRP B 1 247 ? 6.102 -30.239 15.949 1.00 12.02 260 TRP B C 1
ATOM 4096 O O . TRP B 1 247 ? 5.736 -29.648 14.902 1.00 15.72 260 TRP B O 1
ATOM 4107 N N . ASN B 1 248 ? 6.356 -31.562 15.961 1.00 12.04 261 ASN B N 1
ATOM 4108 C CA . ASN B 1 248 ? 6.111 -32.363 14.748 1.00 9.50 261 ASN B CA 1
ATOM 4109 C C . ASN B 1 248 ? 5.182 -33.562 15.151 1.00 9.16 261 ASN B C 1
ATOM 4110 O O . ASN B 1 248 ? 5.630 -34.643 15.524 1.00 10.35 261 ASN B O 1
ATOM 4115 N N . PRO B 1 249 ? 3.878 -33.305 15.168 1.00 11.73 262 PRO B N 1
ATOM 4116 C CA . PRO B 1 249 ? 2.960 -34.304 15.769 1.00 11.59 262 PRO B CA 1
ATOM 4117 C C . PRO B 1 249 ? 2.805 -35.590 14.947 1.00 11.56 262 PRO B C 1
ATOM 4118 O O . PRO B 1 249 ? 3.191 -35.654 13.807 1.00 10.89 262 PRO B O 1
ATOM 4122 N N . VAL B 1 250 ? 2.181 -36.592 15.557 1.00 10.61 263 VAL B N 1
ATOM 4123 C CA . VAL B 1 250 ? 1.870 -37.856 14.869 1.00 9.87 263 VAL B CA 1
ATOM 4124 C C . VAL B 1 250 ? 0.976 -37.570 13.678 1.00 8.95 263 VAL B C 1
ATOM 4125 O O . VAL B 1 250 ? -0.043 -36.834 13.802 1.00 10.21 263 VAL B O 1
ATOM 4129 N N . PRO B 1 251 ? 1.368 -38.050 12.489 1.00 9.98 264 PRO B N 1
ATOM 4130 C CA . PRO B 1 251 ? 0.547 -37.879 11.262 1.00 11.24 264 PRO B CA 1
ATOM 4131 C C . PRO B 1 251 ? -0.832 -38.584 11.395 1.00 11.93 264 PRO B C 1
ATOM 4132 O O . PRO B 1 251 ? -0.977 -39.515 12.192 1.00 12.03 264 PRO B O 1
ATOM 4136 N N . LYS B 1 252 ? -1.753 -38.275 10.487 1.00 11.54 265 LYS B N 1
ATOM 4137 C CA . LYS B 1 252 ? -3.102 -38.887 10.579 1.00 12.80 265 LYS B CA 1
ATOM 4138 C C . LYS B 1 252 ? -3.138 -40.386 10.484 1.00 12.86 265 LYS B C 1
ATOM 4139 O O . LYS B 1 252 ? -4.047 -41.005 11.048 1.00 12.71 265 LYS B O 1
ATOM 4145 N N . ASP B 1 253 ? -2.194 -40.960 9.727 1.00 10.43 266 ASP B N 1
ATOM 4146 C CA . ASP B 1 253 ? -2.118 -42.432 9.571 1.00 11.25 266 ASP B CA 1
ATOM 4147 C C . ASP B 1 253 ? -1.325 -43.132 10.663 1.00 10.48 266 ASP B C 1
ATOM 4148 O O . ASP B 1 253 ? -1.128 -44.334 10.560 1.00 10.36 266 ASP B O 1
ATOM 4153 N N . GLY B 1 254 ? -0.857 -42.361 11.666 1.00 10.32 267 GLY B N 1
ATOM 4154 C CA . GLY B 1 254 ? -0.090 -42.924 12.833 1.00 9.93 267 GLY B CA 1
ATOM 4155 C C . GLY B 1 254 ? 1.414 -42.844 12.572 1.00 9.21 267 GLY B C 1
ATOM 4156 O O . GLY B 1 254 ? 2.207 -43.083 13.458 1.00 10.21 267 GLY B O 1
ATOM 4157 N N . GLY B 1 255 ? 1.784 -42.694 11.309 1.00 8.17 268 GLY B N 1
ATOM 4158 C CA . GLY B 1 255 ? 3.178 -42.477 10.935 1.00 8.60 268 GLY B CA 1
ATOM 4159 C C . GLY B 1 255 ? 4.103 -43.689 10.795 1.00 9.37 268 GLY B C 1
ATOM 4160 O O . GLY B 1 255 ? 5.293 -43.525 10.487 1.00 8.85 268 GLY B O 1
ATOM 4161 N N . MET B 1 256 ? 3.565 -44.908 11.036 1.00 9.25 269 MET B N 1
ATOM 4162 C CA . MET B 1 256 ? 4.415 -46.103 11.173 1.00 9.00 269 MET B CA 1
ATOM 4163 C C . MET B 1 256 ? 4.125 -47.056 9.973 1.00 9.97 269 MET B C 1
ATOM 4164 O O . MET B 1 256 ? 4.448 -48.236 10.032 1.00 9.02 269 MET B O 1
ATOM 4169 N N . THR B 1 257 ? 3.607 -46.488 8.875 1.00 10.37 270 THR B N 1
ATOM 4170 C CA . THR B 1 257 ? 3.210 -47.325 7.725 1.00 11.34 270 THR B CA 1
ATOM 4171 C C . THR B 1 257 ? 4.333 -47.610 6.727 1.00 13.29 270 THR B C 1
ATOM 4172 O O . THR B 1 257 ? 4.119 -48.386 5.748 1.00 12.31 270 THR B O 1
ATOM 4176 N N . GLY B 1 258 ? 5.502 -47.012 6.927 1.00 11.62 271 GLY B N 1
ATOM 4177 C CA . GLY B 1 258 ? 6.570 -47.250 5.943 1.00 11.53 271 GLY B CA 1
ATOM 4178 C C . GLY B 1 258 ? 7.280 -48.581 6.027 1.00 12.62 271 GLY B C 1
ATOM 4179 O O . GLY B 1 258 ? 7.046 -49.405 6.939 1.00 11.45 271 GLY B O 1
ATOM 4180 N N . SER B 1 259 ? 8.253 -48.759 5.144 1.00 12.11 272 SER B N 1
ATOM 4181 C CA . SER B 1 259 ? 9.157 -49.922 5.230 1.00 14.16 272 SER B CA 1
ATOM 4182 C C . SER B 1 259 ? 10.027 -49.956 6.486 1.00 15.37 272 SER B C 1
ATOM 4183 O O . SER B 1 259 ? 10.184 -48.945 7.158 1.00 13.69 272 SER B O 1
ATOM 4186 N N . LYS B 1 260 ? 10.581 -51.117 6.804 1.00 14.77 273 LYS B N 1
ATOM 4187 C CA . LYS B 1 260 ? 11.680 -51.240 7.820 1.00 16.64 273 LYS B CA 1
ATOM 4188 C C . LYS B 1 260 ? 12.793 -50.178 7.637 1.00 15.01 273 LYS B C 1
ATOM 4189 O O . LYS B 1 260 ? 13.166 -49.509 8.604 1.00 13.62 273 LYS B O 1
ATOM 4195 N N . GLU B 1 261 ? 13.274 -49.988 6.413 1.00 11.78 274 GLU B N 1
ATOM 4196 C CA . GLU B 1 261 ? 14.277 -48.966 6.159 1.00 13.04 274 GLU B CA 1
ATOM 4197 C C . GLU B 1 261 ? 13.678 -47.555 6.467 1.00 11.22 274 GLU B C 1
ATOM 4198 O O . GLU B 1 261 ? 14.312 -46.764 7.190 1.00 10.00 274 GLU B O 1
ATOM 4204 N N . ASP B 1 262 ? 12.442 -47.270 5.999 1.00 8.87 275 ASP B N 1
ATOM 4205 C CA . ASP B 1 262 ? 11.869 -45.969 6.250 1.00 9.63 275 ASP B CA 1
ATOM 4206 C C . ASP B 1 262 ? 11.760 -45.751 7.776 1.00 9.98 275 ASP B C 1
ATOM 4207 O O . ASP B 1 262 ? 11.939 -44.611 8.239 1.00 10.34 275 ASP B O 1
ATOM 4212 N N . ARG B 1 263 ? 11.432 -46.816 8.508 1.00 7.83 276 ARG B N 1
ATOM 4213 C CA . ARG B 1 263 ? 11.210 -46.638 9.984 1.00 8.77 276 ARG B CA 1
ATOM 4214 C C . ARG B 1 263 ? 12.496 -46.590 10.791 1.00 9.74 276 ARG B C 1
ATOM 4215 O O . ARG B 1 263 ? 12.442 -46.423 12.043 1.00 10.45 276 ARG B O 1
ATOM 4223 N N . THR B 1 264 ? 13.652 -46.728 10.157 1.00 7.85 277 THR B N 1
ATOM 4224 C CA . THR B 1 264 ? 14.904 -46.896 10.913 1.00 8.36 277 THR B CA 1
ATOM 4225 C C . THR B 1 264 ? 15.897 -45.770 10.626 1.00 9.17 277 THR B C 1
ATOM 4226 O O . THR B 1 264 ? 16.104 -45.346 9.477 1.00 9.36 277 THR B O 1
ATOM 4230 N N . THR B 1 265 ? 16.511 -45.259 11.663 1.00 6.96 278 THR B N 1
ATOM 4231 C CA . THR B 1 265 ? 17.643 -44.381 11.493 1.00 5.75 278 THR B CA 1
ATOM 4232 C C . THR B 1 265 ? 18.903 -45.217 11.574 1.00 6.84 278 THR B C 1
ATOM 4233 O O . THR B 1 265 ? 19.059 -46.023 12.522 1.00 9.23 278 THR B O 1
ATOM 4237 N N . THR B 1 266 ? 19.857 -45.013 10.649 1.00 6.30 279 THR B N 1
ATOM 4238 C CA . THR B 1 266 ? 21.044 -45.894 10.654 1.00 7.17 279 THR B CA 1
ATOM 4239 C C . THR B 1 266 ? 22.297 -45.069 10.800 1.00 8.16 279 THR B C 1
ATOM 4240 O O . THR B 1 266 ? 22.447 -44.036 10.071 1.00 8.08 279 THR B O 1
ATOM 4244 N N . TYR B 1 267 ? 23.181 -45.520 11.678 1.00 7.87 280 TYR B N 1
ATOM 4245 C CA . TYR B 1 267 ? 24.489 -44.880 11.909 1.00 9.29 280 TYR B CA 1
ATOM 4246 C C . TYR B 1 267 ? 25.527 -45.901 11.543 1.00 9.02 280 TYR B C 1
ATOM 4247 O O . TYR B 1 267 ? 25.652 -46.919 12.246 1.00 8.58 280 TYR B O 1
ATOM 4256 N N . ASN B 1 268 ? 26.232 -45.676 10.409 1.00 10.82 281 ASN B N 1
ATOM 4257 C CA . ASN B 1 268 ? 27.322 -46.615 10.071 1.00 12.04 281 ASN B CA 1
ATOM 4258 C C . ASN B 1 268 ? 28.451 -46.611 11.092 1.00 10.52 281 ASN B C 1
ATOM 4259 O O . ASN B 1 268 ? 29.091 -47.641 11.324 1.00 12.29 281 ASN B O 1
ATOM 4264 N N . TRP B 1 269 ? 28.672 -45.465 11.744 1.00 11.48 282 TRP B N 1
ATOM 4265 C CA . TRP B 1 269 ? 29.718 -45.344 12.725 1.00 9.75 282 TRP B CA 1
ATOM 4266 C C . TRP B 1 269 ? 29.600 -44.053 13.508 1.00 10.18 282 TRP B C 1
ATOM 4267 O O . TRP B 1 269 ? 28.968 -43.120 13.041 1.00 10.55 282 TRP B O 1
ATOM 4278 N N . VAL B 1 270 ? 30.229 -44.051 14.692 1.00 8.99 283 VAL B N 1
ATOM 4279 C CA . VAL B 1 270 ? 30.420 -42.786 15.447 1.00 8.27 283 VAL B CA 1
ATOM 4280 C C . VAL B 1 270 ? 31.899 -42.783 15.758 1.00 8.85 283 VAL B C 1
ATOM 4281 O O . VAL B 1 270 ? 32.451 -43.825 16.214 1.00 9.54 283 VAL B O 1
ATOM 4285 N N . ARG B 1 271 ? 32.555 -41.650 15.524 1.00 8.59 284 ARG B N 1
ATOM 4286 C CA . ARG B 1 271 ? 34.008 -41.523 15.814 1.00 11.09 284 ARG B CA 1
ATOM 4287 C C . ARG B 1 271 ? 34.248 -40.236 16.572 1.00 9.42 284 ARG B C 1
ATOM 4288 O O . ARG B 1 271 ? 33.855 -39.159 16.108 1.00 12.43 284 ARG B O 1
ATOM 4296 N N . SER B 1 272 ? 34.917 -40.333 17.732 1.00 9.50 285 SER B N 1
ATOM 4297 C CA . SER B 1 272 ? 35.187 -39.189 18.566 1.00 8.17 285 SER B CA 1
ATOM 4298 C C . SER B 1 272 ? 36.708 -39.090 18.659 1.00 8.88 285 SER B C 1
ATOM 4299 O O . SER B 1 272 ? 37.373 -40.101 18.849 1.00 10.12 285 SER B O 1
ATOM 4302 N N . TRP B 1 273 ? 37.203 -37.879 18.558 1.00 10.66 286 TRP B N 1
ATOM 4303 C CA . TRP B 1 273 ? 38.666 -37.643 18.443 1.00 13.03 286 TRP B CA 1
ATOM 4304 C C . TRP B 1 273 ? 39.102 -36.548 19.349 1.00 12.85 286 TRP B C 1
ATOM 4305 O O . TRP B 1 273 ? 38.356 -35.566 19.552 1.00 12.59 286 TRP B O 1
ATOM 4316 N N . GLN B 1 274 ? 40.365 -36.645 19.778 1.00 14.06 287 GLN B N 1
ATOM 4317 C CA . GLN B 1 274 ? 41.067 -35.521 20.393 1.00 15.88 287 GLN B CA 1
ATOM 4318 C C . GLN B 1 274 ? 42.189 -35.053 19.518 1.00 16.16 287 GLN B C 1
ATOM 4319 O O . GLN B 1 274 ? 42.816 -35.842 18.913 1.00 14.99 287 GLN B O 1
ATOM 4325 N N . LEU B 1 275 ? 42.464 -33.763 19.507 1.00 18.17 288 LEU B N 1
ATOM 4326 C CA . LEU B 1 275 ? 43.598 -33.235 18.760 1.00 19.21 288 LEU B CA 1
ATOM 4327 C C . LEU B 1 275 ? 44.772 -33.192 19.705 1.00 19.74 288 LEU B C 1
ATOM 4328 O O . LEU B 1 275 ? 44.667 -32.563 20.743 1.00 17.70 288 LEU B O 1
ATOM 4333 N N . VAL B 1 276 ? 45.861 -33.895 19.408 1.00 20.02 289 VAL B N 1
ATOM 4334 C CA . VAL B 1 276 ? 47.025 -33.877 20.312 1.00 21.92 289 VAL B CA 1
ATOM 4335 C C . VAL B 1 276 ? 48.348 -33.441 19.628 1.00 24.83 289 VAL B C 1
ATOM 4336 O O . VAL B 1 276 ? 48.407 -33.367 18.406 1.00 22.98 289 VAL B O 1
ATOM 4340 N N . ASP B 1 277 ? 49.377 -33.118 20.430 1.00 29.17 290 ASP B N 1
ATOM 4341 C CA . ASP B 1 277 ? 50.777 -32.873 19.961 1.00 34.80 290 ASP B CA 1
ATOM 4342 C C . ASP B 1 277 ? 51.354 -34.154 19.347 1.00 36.53 290 ASP B C 1
ATOM 4343 O O . ASP B 1 277 ? 51.285 -35.206 19.992 1.00 37.28 290 ASP B O 1
ATOM 4348 N N . SER B 1 278 ? 51.889 -34.110 18.121 1.00 39.13 291 SER B N 1
ATOM 4349 C CA . SER B 1 278 ? 52.479 -35.354 17.559 1.00 41.50 291 SER B CA 1
ATOM 4350 C C . SER B 1 278 ? 53.952 -35.585 17.940 1.00 42.44 291 SER B C 1
ATOM 4351 O O . SER B 1 278 ? 54.639 -34.651 18.375 1.00 43.87 291 SER B O 1
#

Secondary structure (DSSP, 8-state):
------TT-----TT-EEEE-GGG-B---SSS--TTTEE-SS-S---STTEEE-GGGEEEETTEEEEE-EEEEEEEEETTEEEEEEEEEEEESS-BSSEEEEEEEE--SSSSEEEEEEE--GGGS-GGGGSEEEEEEEEEESS-----GGGTTGGGEEEEEEEEE-PPTT-----EE--EEEE-SS-TTTS-EEEEEEEEETTEEEEEETTEEEEEE--SS---S-BEEEEEE---TTS---TT-S--S-HHHHEEEEEEEEEEEEE-/------TTT----TTEEEEE-GGG-B---SSS--TTTEE-SS-S---STTEEE-GGGEEEETTEEEEE-EEEEEEEEETTEEEEEEEEEEEEEEEESSEEEEEEEE--SSSSEEEEEEE---SS--SGGGSEEEEEEEEEESS-----GGGTTTTSEEEEEEEEE-PPTT-----EEEEEEEE-SS-TTTS-EEEEEEEEETTEEEEEETTEEEEEE--SS---S-EEEEEEE---TTSPPPTT-S--S-TTTTEEEEEEEEEEEEEE-

Nearest PDB structures (foldseek):
  3juu-assembly1_A  TM=9.970E-01  e=1.934E-52  Zobellia galactanivorans
  8ep4-assembly3_C  TM=8.885E-01  e=9.806E-20  Phocaeicola plebeius DSM 17135
  4ate-assembly1_A  TM=8.472E-01  e=1.848E-19  Zobellia galactanivorans
  8ew1-assembly3_C  TM=8.940E-01  e=3.871E-19  Phocaeicola plebeius DSM 17135
  3ilf-assembly1_A  TM=8.336E-01  e=1.113E-18  Zobellia galactanivorans

CATH classification: 2.60.120.200

Sequence (537 aa):
EAPHHFKPGEDPRQPHQEWKLIENMSDEFEGKKIDEKKWQISGQGWIGRAPGLFLAENISLNNGSLQITTTMLPEPIVKNNKTYTHGGGYVGSRNGMTYGYYECEMKANKTFMSSTFWLINEGKDRLGCDKRTTELDIQESVGQITNDADWMKYFDQTMNSNTHSRNIPEGCEYEKGSSKGKAELGGKAYEDFHVYGVWWKSKDEIIFFLDGKMQSKVTPPADFDIEMYLRMVVETYDWNPVPKDGGMTGSKEDRTTTYNWVRSWQLVDEAPHFKPGEDPRQPHQEWKLIENMSDEFEEGKKIDEKKWQISGQGWIGRAPGLFLAENISLNNGSLQITTTMLPEPIVKNNKTYTHGGGYVGSRNGMTYGYYECEMKANKTFMSSTFWLINEGKDRLGCDKRTTELDIQESVGQITNDADWMKYFDQTMNSNTHSRNIPEGCEYEKGSSKGKAELGGKAYEDFHVYGVWWKSKDEIIFFLDGKMQSKVTPPADFDIEMYLRMVVETYDWNPVPKDGGMTGSKEDRTTTYNWVRSWQLVDS

GO terms:
  GO:0004553 hydrolase activity, hydrolyzing O-glycosyl compounds (F, IDA)
  GO:0005975 carbohydrate metabolic process (P, IDA)

Solvent-accessible surface area: 24254 Å² total; per-residue (Å²): 212,49,10,79,37,97,103,2,12,15,21,80,88,63,170,44,106,20,124,59,16,118,67,0,6,26,75,1,130,45,176,178,19,62,81,182,43,0,45,12,59,78,22,84,81,52,6,80,24,36,0,10,17,27,31,143,12,16,41,18,74,140,12,7,0,32,0,8,0,33,91,11,142,122,88,61,101,93,124,150,127,72,7,43,4,0,0,0,9,0,1,4,106,53,13,49,42,77,5,1,0,0,0,36,0,46,3,0,96,3,0,0,0,0,1,0,22,0,24,6,57,12,174,83,75,134,52,48,52,100,0,13,0,22,0,1,0,0,36,0,0,5,72,51,40,40,147,30,102,151,2,99,117,26,10,48,2,3,15,6,25,0,37,2,81,96,42,40,175,72,20,161,66,115,157,29,65,8,144,14,87,15,72,14,80,21,57,0,44,97,69,68,16,12,0,0,0,30,0,81,29,96,60,37,0,6,2,2,7,32,3,88,46,33,7,69,1,37,8,32,10,43,0,59,5,55,0,32,0,17,0,0,0,8,2,15,113,64,0,67,62,20,227,94,11,9,24,110,28,64,122,99,49,46,4,0,9,0,39,14,0,46,0,8,55,43,52,143,155,48,8,79,36,94,132,90,54,47,30,109,118,99,154,53,82,18,115,46,14,123,68,0,6,24,63,1,140,49,197,174,17,42,87,177,43,0,46,14,63,77,24,82,78,47,6,83,27,40,0,16,18,45,40,165,12,16,50,20,78,142,32,4,0,37,0,6,0,38,89,17,130,116,86,55,103,99,119,140,122,70,6,39,4,0,0,0,8,0,1,5,110,54,12,48,42,80,7,1,0,0,0,38,0,34,2,0,96,4,1,0,0,0,1,0,21,0,24,10,83,30,183,123,98,155,47,46,55,74,3,16,0,21,0,1,0,0,31,0,0,5,72,48,36,38,125,2,39,80,0,112,71,25,10,49,2,2,13,4,27,0,43,2,79,96,43,30,173,74,18,162,74,24,108,8,12,10,48,8,76,12,120,18,82,21,59,0,44,102,74,73,17,11,0,1,0,33,0,85,29,94,69,66,0,12,2,4,9,38,3,81,72,68,33,111,10,34,10,16,12,49,0,63,21,74,0,35,0,19,0,0,0,9,2,16,115,62,0,66,56,17,223,94,14,7,26,107,33,61,127,106,38,48,4,0,15,0,39,16,0,25,0,2,56,53,52,132,92

B-factor: mean 16.36, std 9.13, range [3.14, 68.64]

Foldseek 3Di:
DADQADPPADPFDVVKGKAFPVLQKFLLPDWADDCVFKPWPPDPDQADPQEGADSVQWTGDDSKIKWFKAFPPDWDADPNGTHGIYTTKIKTPDWDFFFKKKWWKAFFQFLWKWFKWKKFCLVPDDDQSSKIKIKTQAIAYNYAAAPDPVCPCRQFKGKIKIFTGPGDPPDPFDGDMDIDIGGNVDGSNPGIKMWMWGSPFQFWIWIDISNHTDDIGGHRGGRRGIIMMMTIIHHDPNRDQDPVRGHPDDRSNRIMMISIMTTIHMGD/DADQADPPAPPFDPLKGKDFPVLQKALLPDQADDVVFKDWPPDPDQADPQEGADSVQWGGDPSWIKWFKAFDPDFDADPRGTYGMYTTKIKTPDWDAFFKKKWWKAAAQFLWKWFKWKKFDDPPHDDQLNKIKIWTQAIAYNDAAAPDPVCPCRQFKGKIKIFIGPGDPPDPFDGDMKIFIGGNVDGSNPGIKMTMWGSPFQFWIWIDISNHTGDTIGGRGGRGHIIMMMTIIHHDPRRDQHPVRGNPDDRSNRIMIISIMTIIHMGRD

InterPro domains:
  IPR000757 Beta-glucanase-like, N-terminal domain [PF00722] (84-244)
  IPR000757 Beta-glucanase-like, N-terminal domain [PS51762] (38-291)
  IPR013320 Concanavalin A-like lectin/glucanase domain superfamily [SSF49899] (35-290)